Protein AF-A0A1V2V088-F1 (afdb_monomer_lite)

Secondary structure (DSSP, 8-state):
-------PBPTTS-BHHHHHHHTSSTTB---GGGGGGHHHHHHHHHHTT--HHHHHHHHHHH-PBPTTSS-B-TT-B-SSSS-BTTTTB-HHHHHHHHH-GGGTTSHHHHHHHHTT-STT--TT--GGGS-HHHHHHHHHGGG-HHHHHHHHHHHHHHHHHHHHHH-GGGGG--HHHHHHHHHHHHHHHHHHHHHHHTT-S--SSHHHHHHHS-TT-TT-HHHHHHHHH-SSHHHHHHHIIIIIIIHHH--SGGGBPPPTT-PPPPPPPPHHHHHHHTT-PPPPPPPTHHHHTTS--S-----EEEEEEEEEETTEE-SS-EEEEEETTEEEEEE--TTSEEEEEEETT-EEEEEETTEEEEEEE--SSEEEEEEE--STT---S--------------------SBSSS-BBP-S-TTS----TT-SS--HHHHHHHHHHHTSS-B-TTSTTSB--SEEEE--TT-EE--SSSEEEEEEES--TTT-EEEEEEEEGGGS-HHHHHHHTT-SEEEEEEEEESEE---TT-EE--TT---EE-B--GGGTT--SGGGT-EEEEEEES-SSS-SSTT--TTEE-SGGGSSS-BEEETTEEE--

Sequence (601 aa):
GASGASETRIEGGLPAVTVAPVYSEENLYLHPDNEKYRKIIIDAAKKYNLAPQALAAKINAEAGTKKGSQEWNPQAQASTSSAVGLTQFLSGTWYEICTVSTYKDTLLQQYVIKKKLISNFKENMALKLISNTDKAKLKALGTDPTFSVDSAAAYARANINIVKKIYSKIDSLEPGDLAKVGYVAHHDGPTGFGKIVEATNDPSWSKLQGQVCPKNNPNCDTYLNYKERFSNGRDAYRWWLCTEYTDSKINVNRFTLSPKDGKKFKNARTMEEIIVFLGGKPLVRPSRDFEKKGTTDNSKLNDNINIVITSLVNNKVQANISYFVKSKYGLKPHSTNANGHEIIHAKKGDKIEIIFNDQVVASINAINDKEEFKINFPSKNITNTSTEKQSSNSEQKLNFNRWRNPLNGICQIRRFGYNSLPLKANASSYNEKNLEQATKVASIFNRTSYRASGIHQGVDLEADNGVNIYPVCVGTIAKVIPAYPGYGKTIILECDVNDLPSSKKVLAKNLDTIYFIYAHLNSINVSEGDSITTLDTVLGKTGNSGNAGSMTRIEDGSHLHFEVRSEIMKSMGKSGMSYRLDPFPWLDNCMTTENGVKVNR

pLDDT: mean 78.0, std 17.86, range [24.47, 98.44]

Organism: NCBI:txid1675530

Foldseek 3Di:
DDPDPPQDDFPPRHGPVVLCVQLDLVFFADDPLCVVCSVLLNVLCVVLVARSLLLVLQLQLAFDADFAASHGQQQDADPAALFGGSRGDGLVLLVCCLAEPLNCVQPLVVCCVVVVLFVPHDHPDDPVSGDPSSSVVSSVCSSPSNNVSNSLSSQLSVQLVLLCVVFVSCVSARSLQSSLLSNLCVVLNSVRSVCLLALNPDQALVVVLVVPDDPVCSPAPVSVLLVQFDVTNSLSVSCCSQPVRRVLRRWSQVGGHAALVLDRDDGHDGSQVVSVSSVGDGGDGTDCVVVVVVDDDPDDDPQKAKEKEFEAEPRHGDAWDWWWKQWPQGIDIDTHHPRRIDIDIDGAQIWIFIGDPNDGQDIDGRHDNYHYDYTYDYPPDPDDDDDDDDDDDDDPPLQLADFADFATHHFAFAFAASNQADDRVVDPDGPLVSRVVRSQAQFWFDQDPVDPLRTDQAGWTQDAWFGFTWDGGWAFFQDWDCQDAQFHTKTKGKDQLVSYHPLVNVQCPPARIKIKMKTQFPFANDHGGDTRSDRPDGGGTFHQGHPSVQVNHSNSPGTIGMWMFSDDPDDPDSPPRPTTDGCLSSHPNYWHDDPNDTGPD

InterPro domains:
  IPR011055 Duplicated hybrid motif [G3DSA:2.70.70.10] (360-589)
  IPR011055 Duplicated hybrid motif [SSF51261] (427-566)
  IPR016047 M23ase, beta-sheet core domain [PF01551] (455-566)
  IPR023346 Lysozyme-like domain superfamily [SSF53955] (35-98)
  IPR050570 Bacterial cell wall metabolism enzyme [PTHR21666] (329-588)

Structure (mmCIF, N/CA/C/O backbone):
data_AF-A0A1V2V088-F1
#
_entry.id   AF-A0A1V2V088-F1
#
loop_
_atom_site.group_PDB
_atom_site.id
_atom_site.type_symbol
_atom_site.label_atom_id
_atom_site.label_alt_id
_atom_site.label_comp_id
_atom_site.label_asym_id
_atom_site.label_entity_id
_atom_site.label_seq_id
_atom_site.pdbx_PDB_ins_code
_atom_site.Cartn_x
_atom_site.Cartn_y
_atom_site.Cartn_z
_atom_site.occupancy
_atom_site.B_iso_or_equiv
_atom_site.auth_seq_id
_atom_site.auth_comp_id
_atom_site.auth_asym_id
_at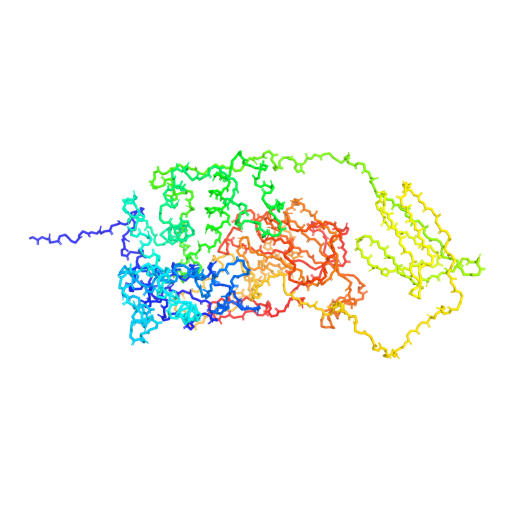om_site.auth_atom_id
_atom_site.pdbx_PDB_model_num
ATOM 1 N N . GLY A 1 1 ? -56.252 4.201 6.613 1.00 34.97 1 GLY A N 1
ATOM 2 C CA . GLY A 1 1 ? -54.959 4.652 7.152 1.00 34.97 1 GLY A CA 1
ATOM 3 C C . GLY A 1 1 ? -53.872 3.798 6.550 1.00 34.97 1 GLY A C 1
ATOM 4 O O . GLY A 1 1 ? -53.888 2.600 6.778 1.00 34.97 1 GLY A O 1
ATOM 5 N N . ALA A 1 2 ? -53.002 4.384 5.732 1.00 33.44 2 ALA A N 1
ATOM 6 C CA . ALA A 1 2 ? -51.848 3.696 5.163 1.00 33.44 2 ALA A CA 1
ATOM 7 C C . ALA A 1 2 ? -50.606 4.153 5.934 1.00 33.44 2 ALA A C 1
ATOM 9 O O . ALA A 1 2 ? -50.261 5.334 5.908 1.00 33.44 2 ALA A O 1
ATOM 10 N N . SER A 1 3 ? -49.977 3.240 6.673 1.00 37.41 3 SER A N 1
ATOM 11 C CA . SER A 1 3 ? -48.699 3.492 7.336 1.00 37.41 3 SER A CA 1
ATOM 12 C C . SER A 1 3 ? -47.607 3.570 6.269 1.00 37.41 3 SER A C 1
ATOM 14 O O . SER A 1 3 ? -47.180 2.546 5.735 1.00 37.41 3 SER A O 1
ATOM 16 N N . GLY A 1 4 ? -47.186 4.787 5.932 1.00 34.66 4 GLY A N 1
ATOM 17 C CA . GLY A 1 4 ? -46.042 5.024 5.062 1.00 34.66 4 GLY A CA 1
ATOM 18 C C . GLY A 1 4 ? -44.765 4.515 5.723 1.00 34.66 4 GLY A C 1
ATOM 19 O O . GLY A 1 4 ? -44.274 5.116 6.677 1.00 34.66 4 GLY A O 1
ATOM 20 N N . ALA A 1 5 ? -44.220 3.410 5.217 1.00 38.16 5 ALA A N 1
ATOM 21 C CA . ALA A 1 5 ? -42.827 3.074 5.451 1.00 38.16 5 ALA A CA 1
ATOM 22 C C . ALA A 1 5 ? -41.985 4.132 4.725 1.00 38.16 5 ALA A C 1
ATOM 24 O O . ALA A 1 5 ? -41.960 4.182 3.498 1.00 38.16 5 ALA A O 1
ATOM 25 N N . SER A 1 6 ? -41.367 5.032 5.490 1.00 37.84 6 SER A N 1
ATOM 26 C CA . SER A 1 6 ? -40.418 6.015 4.967 1.00 37.84 6 SER A CA 1
ATOM 27 C C . SER A 1 6 ? -39.259 5.271 4.295 1.00 37.84 6 SER A C 1
ATOM 29 O O . SER A 1 6 ? -38.489 4.590 4.972 1.00 37.84 6 SER A O 1
ATOM 31 N N . GLU A 1 7 ? -39.151 5.349 2.966 1.00 45.66 7 GLU A N 1
ATOM 32 C CA . GLU A 1 7 ? -37.983 4.850 2.238 1.00 45.66 7 GLU A CA 1
ATOM 33 C C . GLU A 1 7 ? -36.765 5.707 2.603 1.00 45.66 7 GLU A C 1
ATOM 35 O O . GLU A 1 7 ? -36.591 6.820 2.102 1.00 45.66 7 GLU A O 1
ATOM 40 N N . THR A 1 8 ? -35.889 5.196 3.466 1.00 57.72 8 THR A N 1
ATOM 41 C CA . THR A 1 8 ? -34.615 5.852 3.768 1.00 57.72 8 THR A CA 1
ATOM 42 C C . THR A 1 8 ? -33.701 5.775 2.542 1.00 57.72 8 THR A C 1
ATOM 44 O O . THR A 1 8 ? -33.319 4.691 2.090 1.00 57.72 8 THR A O 1
ATOM 47 N N . ARG A 1 9 ? -33.350 6.933 1.979 1.00 56.72 9 ARG A N 1
ATOM 48 C CA . ARG A 1 9 ? -32.430 7.066 0.838 1.00 56.72 9 ARG A CA 1
ATOM 49 C C . ARG A 1 9 ? -31.066 7.552 1.314 1.00 56.72 9 ARG A C 1
ATOM 51 O O . ARG A 1 9 ? -30.990 8.376 2.222 1.00 56.72 9 ARG A O 1
ATOM 58 N N . ILE A 1 10 ? -30.004 7.041 0.697 1.00 63.22 10 ILE A N 1
ATOM 59 C CA . ILE A 1 10 ? -28.650 7.583 0.861 1.00 63.22 10 ILE A CA 1
ATOM 60 C C . ILE A 1 10 ? -28.406 8.706 -0.157 1.00 63.22 10 ILE A C 1
ATOM 62 O O . ILE A 1 10 ? -29.210 8.935 -1.068 1.00 63.22 10 ILE A O 1
ATOM 66 N N . GLU A 1 11 ? -27.292 9.419 -0.020 1.00 50.44 11 GLU A N 1
ATOM 67 C CA . GLU A 1 11 ? -26.930 10.465 -0.972 1.00 50.44 11 GLU A CA 1
ATOM 68 C C . GLU A 1 11 ? -26.755 9.896 -2.395 1.00 50.44 11 GLU A C 1
ATOM 70 O O . GLU A 1 11 ? -26.096 8.879 -2.599 1.00 50.44 11 GLU A O 1
ATOM 75 N N . GLY A 1 12 ? -27.360 10.548 -3.393 1.00 55.03 12 GLY A N 1
ATOM 76 C CA . GLY A 1 12 ? -27.430 10.049 -4.775 1.00 55.03 12 GLY A CA 1
ATOM 77 C C . GLY A 1 12 ? -28.764 9.391 -5.143 1.00 55.03 12 GLY A C 1
ATOM 78 O O . GLY A 1 12 ? -28.912 8.891 -6.254 1.00 55.03 12 GLY A O 1
ATOM 79 N N . GLY A 1 13 ? -29.746 9.402 -4.235 1.00 53.19 13 GLY A N 1
ATOM 80 C CA . GLY A 1 13 ? -31.130 9.017 -4.526 1.00 53.19 13 GLY A CA 1
ATOM 81 C C . GLY A 1 13 ? -31.375 7.510 -4.593 1.00 53.19 13 GLY A C 1
ATOM 82 O O . GLY A 1 13 ? -32.518 7.101 -4.803 1.00 53.19 13 GLY A O 1
ATOM 83 N N . LEU A 1 14 ? -30.346 6.685 -4.376 1.00 50.78 14 LEU A N 1
ATOM 84 C CA . LEU A 1 14 ? -30.490 5.237 -4.270 1.00 50.78 14 LEU A CA 1
ATOM 85 C C . LEU A 1 14 ? -31.148 4.860 -2.929 1.00 50.78 14 LEU A C 1
ATOM 87 O O . LEU A 1 14 ? -30.805 5.436 -1.888 1.00 50.78 14 LEU A O 1
ATOM 91 N N . PRO A 1 15 ? -32.077 3.888 -2.919 1.00 54.66 15 PRO A N 1
ATOM 92 C CA . PRO A 1 15 ? -32.602 3.338 -1.674 1.00 54.66 15 PRO A CA 1
ATOM 93 C C . PRO A 1 15 ? -31.463 2.764 -0.821 1.00 54.66 15 PRO A C 1
ATOM 95 O O . PRO A 1 15 ? -30.594 2.060 -1.343 1.00 54.66 15 PRO A O 1
ATOM 98 N N . ALA A 1 16 ? -31.478 2.991 0.498 1.00 58.50 16 ALA A N 1
ATOM 99 C CA . ALA A 1 16 ? -30.518 2.359 1.414 1.00 58.50 16 ALA A CA 1
ATOM 100 C C . ALA A 1 16 ? -30.554 0.821 1.296 1.00 58.50 16 ALA A C 1
ATOM 102 O O . ALA A 1 16 ? -29.526 0.152 1.391 1.00 58.50 16 ALA A O 1
ATOM 103 N N . VAL A 1 17 ? -31.737 0.283 0.977 1.00 50.94 17 VAL A N 1
ATOM 104 C CA . VAL A 1 17 ? -31.992 -1.133 0.690 1.00 50.94 17 VAL A CA 1
ATOM 105 C C . VAL A 1 17 ? -31.310 -1.620 -0.588 1.00 50.94 17 VAL A C 1
ATOM 107 O O . VAL A 1 17 ? -31.202 -2.816 -0.743 1.00 50.94 17 VAL A O 1
ATOM 110 N N . THR A 1 18 ? -30.835 -0.770 -1.502 1.00 54.31 18 THR A N 1
ATOM 111 C CA . THR A 1 18 ? -30.052 -1.200 -2.682 1.00 54.31 18 THR A CA 1
ATOM 112 C C . THR A 1 18 ? -28.552 -1.209 -2.389 1.00 54.31 18 THR A C 1
ATOM 114 O O . THR A 1 18 ? -27.827 -2.064 -2.890 1.00 54.31 18 THR A O 1
ATOM 117 N N . VAL A 1 19 ? -28.085 -0.309 -1.522 1.00 57.84 19 VAL A N 1
ATOM 118 C CA . VAL A 1 19 ? -26.672 -0.219 -1.120 1.00 57.84 19 VAL A CA 1
ATOM 119 C C . VAL A 1 19 ? -26.297 -1.271 -0.079 1.00 57.84 19 VAL A C 1
ATOM 121 O O . VAL A 1 19 ? -25.219 -1.853 -0.167 1.00 57.84 19 VAL A O 1
ATOM 124 N N . ALA A 1 20 ? -27.190 -1.579 0.864 1.00 58.12 20 ALA A N 1
ATOM 125 C CA . ALA A 1 20 ? -26.978 -2.659 1.827 1.00 58.12 20 ALA A CA 1
ATOM 126 C C . ALA A 1 20 ? -26.750 -4.046 1.165 1.00 58.12 20 ALA A C 1
ATOM 128 O O . ALA A 1 20 ? -25.829 -4.740 1.584 1.00 58.12 20 ALA A O 1
ATOM 129 N N . PRO A 1 21 ? -27.478 -4.440 0.099 1.00 63.09 21 PRO A N 1
ATOM 130 C CA . PRO A 1 21 ? -27.200 -5.635 -0.691 1.00 63.09 21 PRO A CA 1
ATOM 131 C C . PRO A 1 21 ? -25.829 -5.649 -1.342 1.00 63.09 21 PRO A C 1
ATOM 133 O O . PRO A 1 21 ? -25.229 -6.709 -1.419 1.00 63.09 21 PRO A O 1
ATOM 136 N N . VAL A 1 22 ? -25.313 -4.512 -1.823 1.00 70.50 22 VAL A N 1
ATOM 137 C CA . VAL A 1 22 ? -23.971 -4.470 -2.433 1.00 70.50 22 VAL A CA 1
ATOM 138 C C . VAL A 1 22 ? -22.909 -4.839 -1.402 1.00 70.50 22 VAL A C 1
ATOM 140 O O . VAL A 1 22 ? -22.021 -5.637 -1.683 1.00 70.50 22 VAL A O 1
ATOM 143 N N . TYR A 1 23 ? -23.041 -4.307 -0.190 1.00 78.75 23 TYR A N 1
ATOM 144 C CA . TYR A 1 23 ? -22.095 -4.515 0.902 1.00 78.75 23 TYR A CA 1
ATOM 145 C C . TYR A 1 23 ? -22.545 -5.597 1.891 1.00 78.75 23 TYR A C 1
ATOM 147 O O . TYR A 1 23 ? -22.291 -5.505 3.094 1.00 78.75 23 TYR A O 1
ATOM 155 N N . SER A 1 24 ? -23.238 -6.618 1.388 1.00 81.38 24 SER A N 1
ATOM 156 C CA . SER A 1 24 ? -23.716 -7.736 2.193 1.00 81.38 24 SER A CA 1
ATOM 157 C C . SER A 1 24 ? -22.615 -8.761 2.477 1.00 81.38 24 SER A C 1
ATOM 159 O O . SER A 1 24 ? -21.543 -8.751 1.862 1.00 81.38 24 SER A O 1
ATOM 161 N N . GLU A 1 25 ? -22.889 -9.667 3.418 1.00 84.19 25 GLU A N 1
ATOM 162 C CA . GLU A 1 25 ? -22.002 -10.780 3.770 1.00 84.19 25 GLU A CA 1
ATOM 163 C C . GLU A 1 25 ? -21.770 -11.711 2.561 1.00 84.19 25 GLU A C 1
ATOM 165 O O . GLU A 1 25 ? -20.651 -12.183 2.341 1.00 84.19 25 GLU A O 1
ATOM 170 N N . GLU A 1 26 ? -22.804 -11.922 1.736 1.00 75.56 26 GLU A N 1
ATOM 171 C CA . GLU A 1 26 ? -22.743 -12.791 0.552 1.00 75.56 26 GLU A CA 1
ATOM 172 C C . GLU A 1 26 ? -21.894 -12.190 -0.573 1.00 75.56 26 GLU A C 1
ATOM 174 O O . GLU A 1 26 ? -21.281 -12.925 -1.343 1.00 75.56 26 GLU A O 1
ATOM 179 N N . ASN A 1 27 ? -21.826 -10.858 -0.647 1.00 77.38 27 ASN A N 1
ATOM 180 C CA . ASN A 1 27 ? -21.059 -10.138 -1.660 1.00 77.38 27 ASN A CA 1
ATOM 181 C C . ASN A 1 27 ? -19.615 -9.838 -1.241 1.00 77.38 27 ASN A C 1
ATOM 183 O O . ASN A 1 27 ? -18.901 -9.143 -1.965 1.00 77.38 27 ASN A O 1
ATOM 187 N N . LEU A 1 28 ? -19.155 -10.341 -0.091 1.00 82.19 28 LEU A N 1
ATOM 188 C CA . LEU A 1 28 ? -17.754 -10.232 0.304 1.00 82.19 28 LEU A CA 1
ATOM 189 C C . LEU A 1 28 ? -16.886 -11.168 -0.549 1.00 82.19 28 LEU A C 1
ATOM 191 O O . LEU A 1 28 ? -16.976 -12.394 -0.445 1.00 82.19 28 LEU A O 1
ATOM 195 N N . TYR A 1 29 ? -15.978 -10.586 -1.320 1.00 76.19 29 TYR A N 1
ATOM 196 C CA . TYR A 1 29 ? -14.884 -11.287 -1.976 1.00 76.19 29 TYR A CA 1
ATOM 197 C C . TYR A 1 29 ? -13.617 -11.215 -1.122 1.00 76.19 29 TYR A C 1
ATOM 199 O O . TYR A 1 29 ? -13.211 -10.136 -0.688 1.00 76.19 29 TYR A O 1
ATOM 207 N N . LEU A 1 30 ? -12.965 -12.359 -0.922 1.00 70.88 30 LEU A N 1
ATOM 208 C CA . LEU A 1 30 ? -11.606 -12.446 -0.404 1.00 70.88 30 LEU A CA 1
ATOM 209 C C . LEU A 1 30 ? -10.778 -13.293 -1.369 1.00 70.88 30 LEU A C 1
ATOM 211 O O . LEU A 1 30 ? -11.282 -14.204 -2.022 1.00 70.88 30 LEU A O 1
ATOM 215 N N . HIS A 1 31 ? -9.481 -13.005 -1.444 1.00 74.38 31 HIS A N 1
ATOM 216 C CA . HIS A 1 31 ? -8.561 -13.913 -2.119 1.00 74.38 31 HIS A CA 1
ATOM 217 C C . HIS A 1 31 ? -8.592 -15.290 -1.418 1.00 74.38 31 HIS A C 1
ATOM 219 O O . HIS A 1 31 ? -8.639 -15.300 -0.184 1.00 74.38 31 HIS A O 1
ATOM 225 N N . PRO A 1 32 ? -8.498 -16.431 -2.137 1.00 68.38 32 PRO A N 1
ATOM 226 C CA . PRO A 1 32 ? -8.532 -17.771 -1.540 1.00 68.38 32 PRO A CA 1
ATOM 227 C C . PRO A 1 32 ? -7.623 -17.954 -0.313 1.00 68.38 32 PRO A C 1
ATOM 229 O O . PRO A 1 32 ? -8.051 -18.496 0.701 1.00 68.38 32 PRO A O 1
ATOM 232 N N . ASP A 1 33 ? -6.400 -17.419 -0.356 1.00 70.38 33 ASP A N 1
ATOM 233 C CA . ASP A 1 33 ? -5.446 -17.456 0.768 1.00 70.38 33 ASP A CA 1
ATOM 234 C C . ASP A 1 33 ? -5.977 -16.803 2.067 1.00 70.38 33 ASP A C 1
ATOM 236 O O . ASP A 1 33 ? -5.555 -17.151 3.174 1.00 70.38 33 ASP A O 1
ATOM 240 N N . ASN A 1 34 ? -6.914 -15.860 1.943 1.00 80.88 34 ASN A N 1
ATOM 241 C CA . ASN A 1 34 ? -7.485 -15.071 3.034 1.00 80.88 34 ASN A CA 1
ATOM 242 C C . ASN A 1 34 ? -8.893 -15.528 3.444 1.00 80.88 34 ASN A C 1
ATOM 244 O O . ASN A 1 34 ? -9.437 -15.001 4.413 1.00 80.88 34 ASN A O 1
ATOM 248 N N . GLU A 1 35 ? -9.475 -16.529 2.775 1.00 83.44 35 GLU A N 1
ATOM 249 C CA . GLU A 1 35 ? -10.832 -17.030 3.052 1.00 83.44 35 GLU A CA 1
ATOM 250 C C . GLU A 1 35 ? -11.022 -17.510 4.495 1.00 83.44 35 GLU A C 1
ATOM 252 O O . GLU A 1 35 ? -12.081 -17.333 5.095 1.00 83.44 35 GLU A O 1
ATOM 257 N N . LYS A 1 36 ? -9.958 -18.013 5.125 1.00 89.88 36 LYS A N 1
ATOM 258 C CA . LYS A 1 36 ? -9.949 -18.362 6.556 1.00 89.88 36 LYS A CA 1
ATOM 259 C C . LYS A 1 36 ? -10.306 -17.198 7.494 1.00 89.88 36 LYS A C 1
ATOM 261 O O . LYS A 1 36 ? -10.705 -17.440 8.629 1.00 89.88 36 LYS A O 1
ATOM 266 N N . TYR A 1 37 ? -10.175 -15.949 7.041 1.00 93.75 37 TYR A N 1
ATOM 267 C CA . TYR A 1 37 ? -10.548 -14.753 7.798 1.00 93.75 37 TYR A CA 1
ATOM 268 C C . TYR A 1 37 ? -11.989 -14.291 7.535 1.00 93.75 37 TYR A C 1
ATOM 270 O O . TYR A 1 37 ? -12.470 -13.399 8.231 1.00 93.75 37 TYR A O 1
ATOM 278 N N . ARG A 1 38 ? -12.710 -14.897 6.579 1.00 93.62 38 ARG A N 1
ATOM 279 C CA . ARG A 1 38 ? -14.078 -14.504 6.194 1.00 93.62 38 ARG A CA 1
ATOM 280 C C . ARG A 1 38 ? -15.000 -14.376 7.396 1.00 93.62 38 ARG A C 1
ATOM 282 O O . ARG A 1 38 ? -15.631 -13.340 7.582 1.00 93.62 38 ARG A O 1
ATOM 289 N N . LYS A 1 39 ? -15.048 -15.422 8.226 1.00 95.12 39 LYS A N 1
ATOM 290 C CA . LYS A 1 39 ? -15.952 -15.474 9.378 1.00 95.12 39 LYS A CA 1
ATOM 291 C C . LYS A 1 39 ? -15.676 -14.344 10.368 1.00 95.12 39 LYS A C 1
ATOM 293 O O . LYS A 1 39 ? -16.597 -13.622 10.725 1.00 95.12 39 LYS A O 1
ATOM 298 N N . ILE A 1 40 ? -14.417 -14.155 10.766 1.00 97.88 40 ILE A N 1
ATOM 299 C CA . ILE A 1 40 ? -14.063 -13.115 11.743 1.00 97.88 40 ILE A CA 1
ATOM 300 C C . ILE A 1 40 ? -14.293 -11.700 11.193 1.00 97.88 40 ILE A C 1
ATOM 302 O O . ILE A 1 40 ? -14.665 -10.813 11.954 1.00 97.88 40 ILE A O 1
ATOM 306 N N . ILE A 1 41 ? -14.128 -11.488 9.881 1.00 97.88 41 ILE A N 1
ATOM 307 C CA . ILE A 1 41 ? -14.410 -10.203 9.225 1.00 97.88 41 ILE A CA 1
ATOM 308 C C . ILE A 1 41 ? -15.906 -9.920 9.226 1.00 97.88 41 ILE A C 1
ATOM 310 O O . ILE A 1 41 ? -16.307 -8.829 9.618 1.00 97.88 41 ILE A O 1
ATOM 314 N N . ILE A 1 42 ? -16.727 -10.890 8.819 1.00 96.44 42 ILE A N 1
ATOM 315 C CA . ILE A 1 42 ? -18.186 -10.751 8.801 1.00 96.44 42 ILE A CA 1
ATOM 316 C C . ILE A 1 42 ? -18.721 -10.512 10.215 1.00 96.44 42 ILE A C 1
ATOM 318 O O . ILE A 1 42 ? -19.451 -9.545 10.435 1.00 96.44 42 ILE A O 1
ATOM 322 N N . ASP A 1 43 ? -18.307 -11.335 11.180 1.00 97.25 43 ASP A N 1
ATOM 323 C CA . ASP A 1 43 ? -18.775 -11.243 12.564 1.00 97.25 43 ASP A CA 1
ATOM 324 C C . ASP A 1 43 ? -18.415 -9.873 13.175 1.00 97.25 43 ASP A C 1
ATOM 326 O O . ASP A 1 43 ? -19.269 -9.207 13.765 1.00 97.25 43 ASP A O 1
ATOM 330 N N . ALA A 1 44 ? -17.176 -9.403 12.979 1.00 98.00 44 ALA A N 1
ATOM 331 C CA . ALA A 1 44 ? -16.738 -8.092 13.456 1.00 98.00 44 ALA A CA 1
ATOM 332 C C . ALA A 1 44 ? -17.446 -6.939 12.726 1.00 98.00 44 ALA A C 1
ATOM 334 O O . ALA A 1 44 ? -17.893 -5.980 13.359 1.00 98.00 44 ALA A O 1
ATOM 335 N N . ALA A 1 45 ? -17.581 -7.021 11.401 1.00 96.62 45 ALA A N 1
ATOM 336 C CA . ALA A 1 45 ? -18.254 -6.003 10.605 1.00 96.62 45 ALA A CA 1
ATOM 337 C C . ALA A 1 45 ? -19.711 -5.833 11.051 1.00 96.62 45 ALA A C 1
ATOM 339 O O . ALA A 1 45 ? -20.131 -4.721 11.365 1.00 96.62 45 ALA A O 1
ATOM 340 N N . LYS A 1 46 ? -20.442 -6.938 11.212 1.00 95.81 46 LYS A N 1
ATOM 341 C CA . LYS A 1 46 ? -21.818 -6.947 11.717 1.00 95.81 46 LYS A CA 1
ATOM 342 C C . LYS A 1 46 ? -21.920 -6.345 13.116 1.00 95.81 46 LYS A C 1
ATOM 344 O O . LYS A 1 46 ? -22.728 -5.446 13.342 1.00 95.81 46 LYS A O 1
ATOM 349 N N . LYS A 1 47 ? -21.062 -6.791 14.039 1.00 97.44 47 LYS A N 1
ATOM 350 C CA . LYS A 1 47 ? -21.031 -6.321 15.433 1.00 97.44 47 LYS A CA 1
ATOM 351 C C . LYS A 1 47 ? -20.823 -4.810 15.547 1.00 97.44 47 LYS A C 1
ATOM 353 O O . LYS A 1 47 ? -21.432 -4.174 16.402 1.00 97.44 47 LYS A O 1
ATOM 358 N N . TYR A 1 48 ? -19.995 -4.230 14.679 1.00 96.06 48 TYR A N 1
ATOM 359 C CA . TYR A 1 48 ? -19.660 -2.803 14.705 1.00 96.06 48 TYR A CA 1
ATOM 360 C C . TYR A 1 48 ? -20.319 -1.992 13.581 1.00 96.06 48 TYR A C 1
ATOM 362 O O . TYR A 1 48 ? -19.922 -0.851 13.322 1.00 96.06 48 TYR A O 1
ATOM 370 N N . ASN A 1 49 ? -21.357 -2.545 12.947 1.00 92.44 49 ASN A N 1
ATOM 371 C CA . ASN A 1 49 ? -22.141 -1.914 11.885 1.00 92.44 49 ASN A CA 1
ATOM 372 C C . ASN A 1 49 ? -21.288 -1.413 10.700 1.00 92.44 49 ASN A C 1
ATOM 374 O O . ASN A 1 49 ? -21.500 -0.319 10.192 1.00 92.44 49 ASN A O 1
ATOM 378 N N . LEU A 1 50 ? -20.252 -2.141 10.299 1.00 92.94 50 LEU A N 1
ATOM 379 C CA . LEU A 1 50 ? -19.413 -1.824 9.141 1.00 92.94 50 LEU A CA 1
ATOM 380 C C . LEU A 1 50 ? -19.781 -2.726 7.963 1.00 92.94 50 LEU A C 1
ATOM 382 O O . LEU A 1 50 ? -20.249 -3.844 8.154 1.00 92.94 50 LEU A O 1
ATOM 386 N N . ALA A 1 51 ? -19.495 -2.271 6.744 1.00 93.06 51 ALA A N 1
ATOM 387 C CA . ALA A 1 51 ? -19.462 -3.173 5.600 1.00 93.06 51 ALA A CA 1
ATOM 388 C C . ALA A 1 51 ? -18.265 -4.135 5.736 1.00 93.06 51 ALA A C 1
ATOM 390 O O . ALA A 1 51 ? -17.144 -3.666 5.983 1.00 93.06 51 ALA A O 1
ATOM 391 N N . PRO A 1 52 ? -18.442 -5.453 5.543 1.00 94.38 52 PRO A N 1
ATOM 392 C CA . PRO A 1 52 ? -17.335 -6.402 5.612 1.00 94.38 52 PRO A CA 1
ATOM 393 C C . PRO A 1 52 ? -16.256 -6.117 4.558 1.00 94.38 52 PRO A C 1
ATOM 395 O O . PRO A 1 52 ? -15.069 -6.272 4.837 1.00 94.38 52 PRO A O 1
ATOM 398 N N . GLN A 1 53 ? -16.638 -5.602 3.388 1.00 90.81 53 GLN A N 1
ATOM 399 C CA . GLN A 1 53 ? -15.722 -5.190 2.322 1.00 90.81 53 GLN A CA 1
ATOM 400 C C . GLN A 1 53 ? -14.852 -3.998 2.742 1.00 90.81 53 GLN A C 1
ATOM 402 O O . GLN A 1 53 ? -13.663 -3.954 2.433 1.00 90.81 53 GLN A O 1
ATOM 407 N N . ALA A 1 54 ? -15.418 -3.043 3.489 1.00 92.81 54 ALA A N 1
ATOM 408 C CA . ALA A 1 54 ? -14.671 -1.906 4.025 1.00 92.81 54 ALA A CA 1
ATOM 409 C C . ALA A 1 54 ? -13.648 -2.358 5.077 1.00 92.81 54 ALA A C 1
ATOM 411 O O . ALA A 1 54 ? -12.511 -1.882 5.092 1.00 92.81 54 ALA A O 1
ATOM 412 N N . LEU A 1 55 ? -14.032 -3.310 5.933 1.00 95.56 55 LEU A N 1
ATOM 413 C CA . LEU A 1 55 ? -13.124 -3.897 6.915 1.00 95.56 55 LEU A CA 1
ATOM 414 C C . LEU A 1 55 ? -12.005 -4.702 6.235 1.00 95.56 55 LEU A C 1
ATOM 416 O O . LEU A 1 55 ? -10.844 -4.547 6.605 1.00 95.56 55 LEU A O 1
ATOM 420 N N . ALA A 1 56 ? -12.327 -5.490 5.207 1.00 90.25 56 ALA A N 1
ATOM 421 C CA . ALA A 1 56 ? -11.346 -6.218 4.406 1.00 90.25 56 ALA A CA 1
ATOM 422 C C . ALA A 1 56 ? -10.370 -5.275 3.680 1.00 90.25 56 ALA A C 1
ATOM 424 O O . ALA A 1 56 ? -9.165 -5.510 3.716 1.00 90.25 56 ALA A O 1
ATOM 425 N N . ALA A 1 57 ? -10.856 -4.166 3.108 1.00 87.31 57 ALA A N 1
ATOM 426 C CA . ALA A 1 57 ? -10.006 -3.146 2.492 1.00 87.31 57 ALA A CA 1
ATOM 427 C C . ALA A 1 57 ? -9.030 -2.521 3.495 1.00 87.31 57 ALA A C 1
ATOM 429 O O . ALA A 1 57 ? -7.849 -2.361 3.190 1.00 87.31 57 ALA A O 1
ATOM 430 N N . LYS A 1 58 ? -9.497 -2.231 4.715 1.00 91.38 58 LYS A N 1
ATOM 431 C CA . LYS A 1 58 ? -8.635 -1.739 5.794 1.00 91.38 58 LYS A CA 1
ATOM 432 C C . LYS A 1 58 ? -7.583 -2.771 6.203 1.00 91.38 58 LYS A C 1
ATOM 434 O O . LYS A 1 58 ? -6.424 -2.407 6.353 1.00 91.38 58 LYS A O 1
ATOM 439 N N . ILE A 1 59 ? -7.967 -4.038 6.369 1.00 92.00 59 ILE A N 1
ATOM 440 C CA . ILE A 1 59 ? -7.013 -5.116 6.672 1.00 92.00 59 ILE A CA 1
ATOM 441 C C . ILE A 1 59 ? -5.983 -5.215 5.551 1.00 92.00 59 ILE A C 1
ATOM 443 O O . ILE A 1 59 ? -4.796 -5.207 5.825 1.00 92.00 59 ILE A O 1
ATOM 447 N N . ASN A 1 60 ? -6.403 -5.216 4.289 1.00 86.25 60 ASN A N 1
ATOM 448 C CA . ASN A 1 60 ? -5.491 -5.290 3.151 1.00 86.25 60 ASN A CA 1
ATOM 449 C C . ASN A 1 60 ? -4.510 -4.114 3.066 1.00 86.25 60 ASN A C 1
ATOM 451 O O . ASN A 1 60 ? -3.381 -4.283 2.620 1.00 86.25 60 ASN A O 1
ATOM 455 N N . ALA A 1 61 ? -4.942 -2.921 3.474 1.00 82.00 61 ALA A N 1
ATOM 456 C CA . ALA A 1 61 ? -4.101 -1.730 3.491 1.00 82.00 61 ALA A CA 1
ATOM 457 C C . ALA A 1 61 ? -2.993 -1.777 4.563 1.00 82.00 61 ALA A C 1
ATOM 459 O O . ALA A 1 61 ? -1.981 -1.076 4.417 1.00 82.00 61 ALA A O 1
ATOM 460 N N . GLU A 1 62 ? -3.190 -2.585 5.613 1.00 83.75 62 GLU A N 1
ATOM 461 C CA . GLU A 1 62 ? -2.325 -2.677 6.795 1.00 83.75 62 GLU A CA 1
ATOM 462 C C . GLU A 1 62 ? -1.540 -3.986 6.877 1.00 83.75 62 GLU A C 1
ATOM 464 O O . GLU A 1 62 ? -0.330 -3.977 7.108 1.00 83.75 62 GLU A O 1
ATOM 469 N N . ALA A 1 63 ? -2.218 -5.117 6.698 1.00 77.81 63 ALA A N 1
ATOM 470 C CA . ALA A 1 63 ? -1.636 -6.438 6.776 1.00 77.81 63 ALA A CA 1
ATOM 471 C C . ALA A 1 63 ? -0.561 -6.574 5.700 1.00 77.81 63 ALA A C 1
ATOM 473 O O . ALA A 1 63 ? -0.851 -6.728 4.511 1.00 77.81 63 ALA A O 1
ATOM 474 N N . GLY A 1 64 ? 0.703 -6.568 6.126 1.00 75.06 64 GLY A N 1
ATOM 475 C CA . GLY A 1 64 ? 1.772 -7.072 5.275 1.00 75.06 64 GLY A CA 1
ATOM 476 C C . GLY A 1 64 ? 1.399 -8.468 4.772 1.00 75.06 64 GLY A C 1
ATOM 477 O O . GLY A 1 64 ? 0.679 -9.206 5.445 1.00 75.06 64 GLY A O 1
ATOM 478 N N . THR A 1 65 ? 1.868 -8.853 3.594 1.00 73.56 65 THR A N 1
ATOM 479 C CA . THR A 1 65 ? 1.619 -10.196 3.066 1.00 73.56 65 THR A CA 1
ATOM 480 C C . THR A 1 65 ? 2.771 -11.135 3.386 1.00 73.56 65 THR A C 1
ATOM 482 O O . THR A 1 65 ? 3.906 -10.715 3.643 1.00 73.56 65 THR A O 1
ATOM 485 N N . LYS A 1 66 ? 2.496 -12.440 3.383 1.00 70.62 66 LYS A N 1
ATOM 486 C CA . LYS A 1 66 ? 3.568 -13.434 3.396 1.00 70.62 66 LYS A CA 1
ATOM 487 C C . LYS A 1 66 ? 4.380 -13.328 2.104 1.00 70.62 66 LYS A C 1
ATOM 489 O O . LYS A 1 66 ? 3.840 -13.083 1.025 1.00 70.62 66 LYS A O 1
ATOM 494 N N . LYS A 1 67 ? 5.697 -13.526 2.208 1.00 59.88 67 LYS A N 1
ATOM 495 C CA . LYS A 1 67 ? 6.614 -13.437 1.064 1.00 59.88 67 LYS A CA 1
ATOM 496 C C . LYS A 1 67 ? 6.150 -14.381 -0.054 1.00 59.88 67 LYS A C 1
ATOM 498 O O . LYS A 1 67 ? 6.047 -15.582 0.166 1.00 59.88 67 LYS A O 1
ATOM 503 N N . GLY A 1 68 ? 5.872 -13.825 -1.234 1.00 48.12 68 GLY A N 1
ATOM 504 C CA . GLY A 1 68 ? 5.421 -14.586 -2.407 1.00 48.12 68 GLY A CA 1
ATOM 505 C C . GLY A 1 68 ? 3.952 -15.033 -2.389 1.00 48.12 68 GLY A C 1
ATOM 506 O O . GLY A 1 68 ? 3.581 -15.868 -3.205 1.00 48.12 68 GLY A O 1
ATOM 507 N N . SER A 1 69 ? 3.110 -14.505 -1.491 1.00 53.31 69 SER A N 1
ATOM 508 C CA . SER A 1 69 ? 1.681 -14.850 -1.393 1.00 53.31 69 SER A CA 1
ATOM 509 C C . SER A 1 69 ? 0.783 -13.604 -1.231 1.00 53.31 69 SER A C 1
ATOM 511 O O . SER A 1 69 ? 1.262 -12.527 -0.878 1.00 53.31 69 SER A O 1
ATOM 513 N N . GLN A 1 70 ? -0.520 -13.730 -1.522 1.00 57.75 70 GLN A N 1
ATOM 514 C CA . GLN A 1 70 ? -1.548 -12.725 -1.193 1.00 57.75 70 GLN A CA 1
ATOM 515 C C . GLN A 1 70 ? -2.145 -12.948 0.203 1.00 57.75 70 GLN A C 1
ATOM 517 O O . GLN A 1 70 ? -3.001 -12.180 0.642 1.00 57.75 70 GLN A O 1
ATOM 522 N N . GLU A 1 71 ? -1.688 -13.986 0.904 1.00 77.38 71 GLU A N 1
ATOM 523 C CA . GLU A 1 71 ? -2.045 -14.247 2.285 1.00 77.38 71 GLU A CA 1
ATOM 524 C C . GLU A 1 71 ? -1.584 -13.086 3.164 1.00 77.38 71 GLU A C 1
ATOM 526 O O . GLU A 1 71 ? -0.389 -12.775 3.254 1.00 77.38 71 GLU A O 1
ATOM 531 N N . TRP A 1 72 ? -2.540 -12.468 3.845 1.00 85.94 72 TRP A N 1
ATOM 532 C CA . TRP A 1 72 ? -2.260 -11.519 4.901 1.00 85.94 72 TRP A CA 1
ATOM 533 C C . TRP A 1 72 ? -1.475 -12.204 6.014 1.00 85.94 72 TRP A C 1
ATOM 535 O O . TRP A 1 72 ? -1.770 -13.329 6.414 1.00 85.94 72 TRP A O 1
ATOM 545 N N . ASN A 1 73 ? -0.449 -11.522 6.507 1.00 89.50 73 ASN A N 1
ATOM 546 C CA . ASN A 1 73 ? 0.451 -12.039 7.517 1.00 89.50 73 ASN A CA 1
ATOM 547 C C . ASN A 1 73 ? 0.016 -11.535 8.904 1.00 89.50 73 ASN A C 1
ATOM 549 O O . ASN A 1 73 ? 0.332 -10.399 9.263 1.00 89.50 73 ASN A O 1
ATOM 553 N N . PRO A 1 74 ? -0.657 -12.357 9.730 1.00 93.38 74 PRO A N 1
ATOM 554 C CA . PRO A 1 74 ? -1.034 -11.953 11.081 1.00 93.38 74 PRO A CA 1
ATOM 555 C C . PRO A 1 74 ? 0.170 -11.806 12.020 1.00 93.38 74 PRO A C 1
ATOM 557 O O . PRO A 1 74 ? 0.029 -11.294 13.123 1.00 93.38 74 PRO A O 1
ATOM 560 N N . GLN A 1 75 ? 1.366 -12.211 11.590 1.00 92.44 75 GLN A N 1
ATOM 561 C CA . GLN A 1 75 ? 2.624 -11.994 12.298 1.00 92.44 75 GLN A CA 1
ATOM 562 C C . GLN A 1 75 ? 3.406 -10.787 11.755 1.00 92.44 75 GLN A C 1
ATOM 564 O O . GLN A 1 75 ? 4.551 -10.585 12.162 1.00 92.44 75 GLN A O 1
ATOM 569 N N . ALA A 1 76 ? 2.832 -9.991 10.843 1.00 86.12 76 ALA A N 1
ATOM 570 C CA . ALA A 1 76 ? 3.481 -8.792 10.323 1.00 86.12 76 ALA A CA 1
ATOM 571 C C . ALA A 1 76 ? 3.869 -7.839 11.463 1.00 86.12 76 ALA A C 1
ATOM 573 O O . ALA A 1 76 ? 3.120 -7.651 12.421 1.00 86.12 76 ALA A O 1
ATOM 574 N N . GLN A 1 77 ? 5.065 -7.262 11.359 1.00 86.88 77 GLN A N 1
ATOM 575 C CA . GLN A 1 77 ? 5.592 -6.271 12.293 1.00 86.88 77 GLN A CA 1
ATOM 576 C C . GLN A 1 77 ? 6.216 -5.133 11.492 1.00 86.88 77 GLN A C 1
ATOM 578 O O . GLN A 1 77 ? 6.974 -5.371 10.550 1.00 86.88 77 GLN A O 1
ATOM 583 N N . ALA A 1 78 ? 5.902 -3.892 11.859 1.00 79.44 78 ALA A N 1
ATOM 584 C CA . ALA A 1 78 ? 6.539 -2.736 11.240 1.00 79.44 78 ALA A CA 1
ATOM 585 C C . ALA A 1 78 ? 8.011 -2.635 11.666 1.00 79.44 78 ALA A C 1
ATOM 587 O O . ALA A 1 78 ? 8.336 -2.766 12.843 1.00 79.44 78 ALA A O 1
ATOM 588 N N . SER A 1 79 ? 8.902 -2.317 10.727 1.00 73.94 79 SER A N 1
ATOM 589 C CA . SER A 1 79 ? 10.337 -2.148 11.005 1.00 73.94 79 SER A CA 1
ATOM 590 C C . SER A 1 79 ? 10.667 -0.869 11.786 1.00 73.94 79 SER A C 1
ATOM 592 O O . SER A 1 79 ? 11.728 -0.766 12.397 1.00 73.94 79 SER A O 1
ATOM 594 N N . THR A 1 80 ? 9.775 0.123 11.773 1.00 71.81 80 THR A N 1
ATOM 595 C CA . THR A 1 80 ? 10.032 1.468 12.316 1.00 71.81 80 THR A CA 1
ATOM 596 C C . THR A 1 80 ? 9.149 1.844 13.506 1.00 71.81 80 THR A C 1
ATOM 598 O O . THR A 1 80 ? 9.369 2.904 14.109 1.00 71.81 80 THR A O 1
ATOM 601 N N . SER A 1 81 ? 8.177 1.002 13.873 1.00 83.06 81 SER A N 1
ATOM 602 C CA . SER A 1 81 ? 7.183 1.285 14.913 1.00 83.06 81 SER A CA 1
ATOM 603 C C . SER A 1 81 ? 6.823 0.037 15.730 1.00 83.06 81 SER A C 1
ATOM 605 O O . SER A 1 81 ? 7.392 -1.034 15.551 1.00 83.06 81 SER A O 1
ATOM 607 N N . SER A 1 82 ? 5.887 0.184 16.671 1.00 87.75 82 SER A N 1
ATOM 608 C CA . SER A 1 82 ? 5.379 -0.932 17.478 1.00 87.75 82 SER A CA 1
ATOM 609 C C . SER A 1 82 ? 4.202 -1.678 16.835 1.00 87.75 82 SER A C 1
ATOM 611 O O . SER A 1 82 ? 3.637 -2.563 17.477 1.00 87.75 82 SER A O 1
ATOM 613 N N . ALA A 1 83 ? 3.838 -1.304 15.605 1.00 87.75 83 ALA A N 1
ATOM 614 C CA . ALA A 1 83 ? 2.708 -1.850 14.871 1.00 87.75 83 ALA A CA 1
ATOM 615 C C . ALA A 1 83 ? 2.881 -3.339 14.553 1.00 87.75 83 ALA A C 1
ATOM 617 O O . ALA A 1 83 ? 3.940 -3.757 14.075 1.00 87.75 83 ALA A O 1
ATOM 618 N N . VAL A 1 84 ? 1.829 -4.118 14.809 1.00 90.81 84 VAL A N 1
ATOM 619 C CA . VAL A 1 84 ? 1.817 -5.575 14.638 1.00 90.81 84 VAL A CA 1
ATOM 620 C C . VAL A 1 84 ? 0.447 -6.080 14.183 1.00 90.81 84 VAL A C 1
ATOM 622 O O . VAL A 1 84 ? -0.582 -5.481 14.509 1.00 90.81 84 VAL A O 1
ATOM 625 N N . GLY A 1 85 ? 0.445 -7.212 13.485 1.00 91.81 85 GLY A N 1
ATOM 626 C CA . GLY A 1 85 ? -0.751 -7.985 13.172 1.00 91.81 85 GLY A CA 1
ATOM 627 C C . GLY A 1 85 ? -1.433 -7.582 11.873 1.00 91.81 85 GLY A C 1
ATOM 628 O O . GLY A 1 85 ? -0.937 -6.761 11.106 1.00 91.81 85 GLY A O 1
ATOM 629 N N . LEU A 1 86 ? -2.624 -8.138 11.641 1.00 92.56 86 LEU A N 1
ATOM 630 C CA . LEU A 1 86 ? -3.415 -7.872 10.430 1.00 92.56 86 LEU A CA 1
ATOM 631 C C . LEU A 1 86 ? -3.830 -6.402 10.281 1.00 92.56 86 LEU A C 1
ATOM 633 O O . LEU A 1 86 ? -4.256 -5.976 9.215 1.00 92.56 86 LEU A O 1
ATOM 637 N N . THR A 1 87 ? -3.762 -5.631 11.362 1.00 89.81 87 THR A N 1
ATOM 638 C CA . THR A 1 87 ? -4.290 -4.265 11.409 1.00 89.81 87 THR A CA 1
ATOM 639 C C . THR A 1 87 ? -3.275 -3.271 11.961 1.00 89.81 87 THR A C 1
ATOM 641 O O . THR A 1 87 ? -3.654 -2.147 12.276 1.00 89.81 87 THR A O 1
ATOM 644 N N . GLN A 1 88 ? -2.014 -3.697 12.122 1.00 88.69 88 GLN A N 1
ATOM 645 C CA . GLN A 1 88 ? -0.855 -2.850 12.417 1.00 88.69 88 GLN A CA 1
ATOM 646 C C . GLN A 1 88 ? -1.068 -1.829 13.557 1.00 88.69 88 GLN A C 1
ATOM 648 O O . GLN A 1 88 ? -0.608 -0.688 13.496 1.00 88.69 88 GLN A O 1
ATOM 653 N N . PHE A 1 89 ? -1.721 -2.236 14.651 1.00 89.75 89 PHE A N 1
ATOM 654 C CA . PHE A 1 89 ? -1.953 -1.342 15.790 1.00 89.75 89 PHE A CA 1
ATOM 655 C C . PHE A 1 89 ? -0.658 -1.001 16.526 1.00 89.75 89 PHE A C 1
ATOM 657 O O . PHE A 1 89 ? 0.080 -1.888 16.955 1.00 89.75 89 PHE A O 1
ATOM 664 N N . LEU A 1 90 ? -0.428 0.291 16.770 1.00 91.25 90 LEU A N 1
ATOM 665 C CA . LEU A 1 90 ? 0.596 0.739 17.710 1.00 91.25 90 LEU A CA 1
ATOM 666 C C . LEU A 1 90 ? 0.267 0.256 19.126 1.00 91.25 90 LEU A C 1
ATOM 668 O O . LEU A 1 90 ? -0.894 0.222 19.535 1.00 91.25 90 LEU A O 1
ATOM 672 N N . SER A 1 91 ? 1.303 -0.045 19.914 1.00 92.31 91 SER A N 1
ATOM 673 C CA . SER A 1 91 ? 1.127 -0.574 21.272 1.00 92.31 91 SER A CA 1
ATOM 674 C C . SER A 1 91 ? 0.305 0.347 22.176 1.00 92.31 91 SER A C 1
ATOM 676 O O . SER A 1 91 ? -0.477 -0.151 22.974 1.00 92.31 91 SER A O 1
ATOM 678 N N . GLY A 1 92 ? 0.434 1.673 22.038 1.00 93.00 92 GLY A N 1
ATOM 679 C CA . GLY A 1 92 ? -0.379 2.630 22.799 1.00 93.00 92 GLY A CA 1
ATOM 680 C C . GLY A 1 92 ? -1.875 2.406 22.577 1.00 93.00 92 GLY A C 1
ATOM 681 O O . GLY A 1 92 ? -2.590 2.093 23.522 1.00 93.00 92 GLY A O 1
ATOM 682 N N . THR A 1 93 ? -2.312 2.454 21.317 1.00 92.69 93 THR A N 1
ATOM 683 C CA . THR A 1 93 ? -3.704 2.206 20.920 1.00 92.69 93 THR A CA 1
ATOM 684 C C . THR A 1 93 ? -4.170 0.804 21.303 1.00 92.69 93 THR A C 1
ATOM 686 O O . THR A 1 93 ? -5.280 0.634 21.795 1.00 92.69 93 THR A O 1
ATOM 689 N N . TRP A 1 94 ? -3.316 -0.209 21.145 1.00 96.19 94 TRP A N 1
ATOM 690 C CA . TRP A 1 94 ? -3.645 -1.577 21.549 1.00 96.19 94 TRP A CA 1
ATOM 691 C C . TRP A 1 94 ? -3.955 -1.683 23.049 1.00 96.19 94 TRP A C 1
ATOM 693 O O . TRP A 1 94 ? -4.913 -2.343 23.449 1.00 96.19 94 TRP A O 1
ATOM 703 N N . TYR A 1 95 ? -3.185 -0.989 23.891 1.00 97.31 95 TYR A N 1
ATOM 704 C CA . TYR A 1 95 ? -3.437 -0.951 25.331 1.00 97.31 95 TYR A CA 1
ATOM 705 C C . TYR A 1 95 ? -4.679 -0.130 25.691 1.00 97.31 95 TYR A C 1
ATOM 707 O O . TYR A 1 95 ? -5.371 -0.503 26.634 1.00 97.31 95 TYR A O 1
ATOM 715 N N . GLU A 1 96 ? -5.004 0.930 24.945 1.00 96.00 96 GLU A N 1
ATOM 716 C CA . GLU A 1 96 ? -6.269 1.664 25.119 1.00 96.00 96 GLU A CA 1
ATOM 717 C C . GLU A 1 96 ? -7.476 0.763 24.863 1.00 96.00 96 GLU A C 1
ATOM 719 O O . GLU A 1 96 ? -8.412 0.758 25.659 1.00 96.00 96 GLU A O 1
ATOM 724 N N . ILE A 1 97 ? -7.433 -0.056 23.808 1.00 96.75 97 ILE A N 1
ATOM 725 C CA . ILE A 1 97 ? -8.498 -1.027 23.514 1.00 96.75 97 ILE A CA 1
ATOM 726 C C . ILE A 1 97 ? -8.650 -2.039 24.657 1.00 96.75 97 ILE A C 1
ATOM 728 O O . ILE A 1 97 ? -9.756 -2.479 24.948 1.00 96.75 97 ILE A O 1
ATOM 732 N N . CYS A 1 98 ? -7.569 -2.362 25.370 1.00 97.69 98 CYS A N 1
ATOM 733 C CA . CYS A 1 98 ? -7.625 -3.266 26.517 1.00 97.69 98 CYS A CA 1
ATOM 734 C C . CYS A 1 98 ? -8.259 -2.649 27.778 1.00 97.69 98 CYS A C 1
ATOM 736 O O . CYS A 1 98 ? -8.617 -3.407 28.679 1.00 97.69 98 CYS A O 1
ATOM 738 N N . THR A 1 99 ? -8.346 -1.319 27.911 1.00 96.94 99 THR A N 1
ATOM 739 C CA . THR A 1 99 ? -8.709 -0.676 29.193 1.00 96.94 99 THR A CA 1
ATOM 740 C C . THR A 1 99 ? -9.850 0.330 29.119 1.00 96.94 99 THR A C 1
ATOM 742 O O . THR A 1 99 ? -10.545 0.507 30.121 1.00 96.94 99 THR A O 1
ATOM 745 N N . VAL A 1 100 ? -10.067 0.988 27.983 1.00 96.81 100 VAL A N 1
ATOM 746 C CA . VAL A 1 100 ? -11.052 2.069 27.848 1.00 96.81 100 VAL A CA 1
ATOM 747 C C . VAL A 1 100 ? -12.458 1.499 27.666 1.00 96.81 100 VAL A C 1
ATOM 749 O O . VAL A 1 100 ? -12.681 0.624 26.836 1.00 96.81 100 VAL A O 1
ATOM 752 N N . SER A 1 101 ? -13.432 2.044 28.397 1.00 96.06 101 SER A N 1
ATOM 753 C CA . SER A 1 101 ? -14.826 1.567 28.438 1.00 96.06 101 SER A CA 1
ATOM 754 C C . SER A 1 101 ? -15.527 1.543 27.078 1.00 96.06 101 SER A C 1
ATOM 756 O O . SER A 1 101 ? -16.422 0.734 26.844 1.00 96.06 101 SER A O 1
ATOM 758 N N . THR A 1 102 ? -15.093 2.400 26.149 1.00 95.31 102 THR A N 1
ATOM 759 C CA . THR A 1 102 ? -15.582 2.432 24.760 1.00 95.31 102 THR A CA 1
ATOM 760 C C . THR A 1 102 ? -15.351 1.103 24.031 1.00 95.31 102 THR A C 1
ATOM 762 O O . THR A 1 102 ? -16.095 0.780 23.110 1.00 95.31 102 THR A O 1
ATOM 765 N N . TYR A 1 103 ? -14.357 0.316 24.452 1.00 97.19 103 TYR A N 1
ATOM 766 C CA . TYR A 1 103 ? -13.980 -0.948 23.822 1.00 97.19 103 TYR A CA 1
ATOM 767 C C . TYR A 1 103 ? -14.382 -2.183 24.640 1.00 97.19 103 TYR A C 1
ATOM 769 O O . TYR A 1 103 ? -13.969 -3.291 24.292 1.00 97.19 103 TYR A O 1
ATOM 777 N N . LYS A 1 104 ? -15.228 -2.029 25.674 1.00 96.62 104 LYS A N 1
ATOM 778 C CA . LYS A 1 104 ? -15.604 -3.114 26.610 1.00 96.62 104 LYS A CA 1
ATOM 779 C C . LYS A 1 104 ? -16.212 -4.339 25.937 1.00 96.62 104 LYS A C 1
ATOM 781 O O . LYS A 1 104 ? -16.095 -5.454 26.441 1.00 96.62 104 LYS A O 1
ATOM 786 N N . ASP A 1 105 ? -16.834 -4.126 24.784 1.00 95.81 105 ASP A N 1
ATOM 787 C CA . ASP A 1 105 ? -17.482 -5.178 24.014 1.00 95.81 105 ASP A CA 1
ATOM 788 C C . ASP A 1 105 ? -16.508 -5.897 23.072 1.00 95.81 105 ASP A C 1
ATOM 790 O O . ASP A 1 105 ? -16.896 -6.873 22.438 1.00 95.81 105 ASP A O 1
ATOM 794 N N . THR A 1 106 ? -15.252 -5.450 22.957 1.00 98.25 106 THR A N 1
ATOM 795 C CA . THR A 1 106 ? -14.233 -6.145 22.158 1.00 98.25 106 THR A CA 1
ATOM 796 C C . THR A 1 106 ? -13.873 -7.492 22.771 1.00 98.25 106 THR A C 1
ATOM 798 O O . THR A 1 106 ? -13.761 -7.647 23.989 1.00 98.25 106 THR A O 1
ATOM 801 N N . LEU A 1 107 ? -13.629 -8.476 21.907 1.00 98.38 107 LEU A N 1
ATOM 802 C CA . LEU A 1 107 ? -13.152 -9.797 22.307 1.00 98.38 107 LEU A CA 1
ATOM 803 C C . LEU A 1 107 ? -11.811 -9.693 23.043 1.00 98.38 107 LEU A C 1
ATOM 805 O O . LEU A 1 107 ? -11.570 -10.443 23.989 1.00 98.38 107 LEU A O 1
ATOM 809 N N . LEU A 1 108 ? -10.969 -8.732 22.648 1.00 98.12 108 LEU A N 1
ATOM 810 C CA . LEU A 1 108 ? -9.694 -8.455 23.300 1.00 98.12 108 LEU A CA 1
ATOM 811 C C . LEU A 1 108 ? -9.888 -8.036 24.760 1.00 98.12 108 LEU A C 1
ATOM 813 O O . LEU A 1 108 ? -9.337 -8.680 25.653 1.00 98.12 108 LEU A O 1
ATOM 817 N N . GLN A 1 109 ? -10.671 -6.987 25.028 1.00 98.19 109 GLN A N 1
ATOM 818 C CA . GLN A 1 109 ? -10.841 -6.490 26.394 1.00 98.19 109 GLN A CA 1
ATOM 819 C C . GLN A 1 109 ? -11.533 -7.521 27.289 1.00 98.19 109 GLN A C 1
ATOM 821 O O . GLN A 1 109 ? -11.095 -7.758 28.418 1.00 98.19 109 GLN A O 1
ATOM 826 N N . GLN A 1 110 ? -12.555 -8.205 26.769 1.00 98.38 110 GLN A N 1
ATOM 827 C CA . GLN A 1 110 ? -13.218 -9.296 27.483 1.00 98.38 110 GLN A CA 1
ATOM 828 C C . GLN A 1 110 ? -12.233 -10.411 27.852 1.00 98.38 110 GLN A C 1
ATOM 830 O O . GLN A 1 110 ? -12.245 -10.902 28.984 1.00 98.38 110 GLN A O 1
ATOM 835 N N . TYR A 1 111 ? -11.340 -10.786 26.930 1.00 98.38 111 TYR A N 1
ATOM 836 C CA . TYR A 1 111 ? -10.303 -11.780 27.187 1.00 98.38 111 TYR A CA 1
ATOM 837 C C . TYR A 1 111 ? -9.295 -11.304 28.241 1.00 98.38 111 TYR A C 1
ATOM 839 O O . TYR A 1 111 ? -8.987 -12.053 29.170 1.00 98.38 111 TYR A O 1
ATOM 847 N N . VAL A 1 112 ? -8.834 -10.052 28.149 1.00 97.75 112 VAL A N 1
ATOM 848 C CA . VAL A 1 112 ? -7.906 -9.428 29.108 1.00 97.75 112 VAL A CA 1
ATOM 849 C C . VAL A 1 112 ? -8.470 -9.445 30.527 1.00 97.75 112 VAL A C 1
ATOM 851 O O . VAL A 1 112 ? -7.765 -9.856 31.453 1.00 97.75 112 VAL A O 1
ATOM 854 N N . ILE A 1 113 ? -9.741 -9.067 30.697 1.00 97.38 113 ILE A N 1
ATOM 855 C CA . ILE A 1 113 ? -10.432 -9.068 31.993 1.00 97.38 113 ILE A CA 1
ATOM 856 C C . ILE A 1 113 ? -10.613 -10.503 32.496 1.00 97.38 113 ILE A C 1
ATOM 858 O O . ILE A 1 113 ? -10.210 -10.827 33.614 1.00 97.38 113 ILE A O 1
ATOM 862 N N . LYS A 1 114 ? -11.155 -11.396 31.655 1.00 97.69 114 LYS A N 1
ATOM 863 C CA . LYS A 1 114 ? -11.430 -12.797 32.016 1.00 97.69 114 LYS A CA 1
ATOM 864 C C . LYS A 1 114 ? -10.170 -13.543 32.451 1.00 97.69 114 LYS A C 1
ATOM 866 O O . LYS A 1 114 ? -10.213 -14.342 33.383 1.00 97.69 114 LYS A O 1
ATOM 871 N N . LYS A 1 115 ? -9.051 -13.304 31.768 1.00 98.00 115 LYS A N 1
ATOM 872 C CA . LYS A 1 115 ? -7.759 -13.939 32.057 1.00 98.00 115 LYS A CA 1
ATOM 873 C C . LYS A 1 115 ? -6.910 -13.158 33.059 1.00 98.00 115 LYS A C 1
ATOM 875 O O . LYS A 1 115 ? -5.810 -13.610 33.365 1.00 98.00 115 LYS A O 1
ATOM 880 N N . LYS A 1 116 ? -7.404 -12.024 33.575 1.00 97.06 116 LYS A N 1
ATOM 881 C CA . LYS A 1 116 ? -6.690 -11.143 34.513 1.00 97.06 116 LYS A CA 1
ATOM 882 C C . LYS A 1 116 ? -5.279 -10.796 34.012 1.00 97.06 116 LYS A C 1
ATOM 884 O O . LYS A 1 116 ? -4.309 -10.849 34.763 1.00 97.06 116 LYS A O 1
ATOM 889 N N . LEU A 1 117 ? -5.157 -10.476 32.718 1.00 97.50 117 LEU A N 1
ATOM 890 C CA . LEU A 1 117 ? -3.853 -10.206 32.089 1.00 97.50 117 LEU A CA 1
ATOM 891 C C . LEU A 1 117 ? -3.242 -8.873 32.525 1.00 97.50 117 LEU A C 1
ATOM 893 O O . LEU A 1 117 ? -2.039 -8.687 32.368 1.00 97.50 117 LEU A O 1
ATOM 897 N N . ILE A 1 118 ? -4.063 -7.977 33.076 1.00 97.38 118 ILE A N 1
ATOM 898 C CA . ILE A 1 118 ? -3.631 -6.767 33.772 1.00 97.38 118 ILE A CA 1
ATOM 899 C C . ILE A 1 118 ? -3.887 -6.996 35.259 1.00 97.38 118 ILE A C 1
ATOM 901 O O . ILE A 1 118 ? -5.034 -7.081 35.699 1.00 97.38 118 ILE A O 1
ATOM 905 N N . SER A 1 119 ? -2.807 -7.109 36.024 1.00 93.56 119 SER A N 1
ATOM 906 C CA . SER A 1 119 ? -2.842 -7.442 37.454 1.00 93.56 119 SER A CA 1
ATOM 907 C C . SER A 1 119 ? -3.645 -6.440 38.296 1.00 93.56 119 SER A C 1
ATOM 909 O O . SER A 1 119 ? -4.372 -6.829 39.206 1.00 93.56 119 SER A O 1
ATOM 911 N N . ASN A 1 120 ? -3.558 -5.154 37.959 1.00 94.06 120 ASN A N 1
ATOM 912 C CA . ASN A 1 120 ? -4.214 -4.035 38.637 1.00 94.06 120 ASN A CA 1
ATOM 913 C C . ASN A 1 120 ? -5.358 -3.422 37.810 1.00 94.06 120 ASN A C 1
ATOM 915 O O . ASN A 1 120 ? -5.562 -2.206 37.861 1.00 94.06 120 ASN A O 1
ATOM 919 N N . PHE A 1 121 ? -6.065 -4.235 37.017 1.00 96.81 121 PHE A N 1
ATOM 920 C CA . PHE A 1 121 ? -7.063 -3.745 36.068 1.00 96.81 121 PHE A CA 1
ATOM 921 C C . PHE A 1 121 ? -8.094 -2.815 36.723 1.00 96.81 121 PHE A C 1
ATOM 923 O O . PHE A 1 121 ? -8.778 -3.188 37.677 1.00 96.81 121 PHE A O 1
ATOM 930 N N . LYS A 1 122 ? -8.235 -1.617 36.151 1.00 95.19 122 LYS A N 1
ATOM 931 C CA . LYS A 1 122 ? -9.353 -0.700 36.384 1.00 95.19 122 LYS A CA 1
ATOM 932 C C . LYS A 1 122 ? -9.796 -0.146 35.036 1.00 95.19 122 LYS A C 1
ATOM 934 O O . LYS A 1 122 ? -8.956 0.241 34.223 1.00 95.19 122 LYS A O 1
ATOM 939 N N . GLU A 1 123 ? -11.103 -0.103 34.801 1.00 95.62 123 GLU A N 1
ATOM 940 C CA . GLU A 1 123 ? -11.643 0.496 33.580 1.00 95.62 123 GLU A CA 1
ATOM 941 C C . GLU A 1 123 ? -11.185 1.961 33.469 1.00 95.62 123 GLU A C 1
ATOM 943 O O . GLU A 1 123 ? -11.160 2.690 34.462 1.00 95.62 123 GLU A O 1
ATOM 948 N N . ASN A 1 124 ? -10.779 2.378 32.268 1.00 96.56 124 ASN A N 1
ATOM 949 C CA . ASN A 1 124 ? -10.228 3.706 31.969 1.00 96.56 124 ASN A CA 1
ATOM 950 C C . ASN A 1 124 ? -8.924 4.054 32.717 1.00 96.56 124 ASN A C 1
ATOM 952 O O . ASN A 1 124 ? -8.566 5.228 32.832 1.00 96.56 124 ASN A O 1
ATOM 956 N N . MET A 1 125 ? -8.180 3.060 33.218 1.00 96.19 125 MET A N 1
ATOM 957 C CA . MET A 1 125 ? -6.878 3.312 33.841 1.00 96.19 125 MET A CA 1
ATOM 958 C C . MET A 1 125 ? -5.869 3.920 32.860 1.00 96.19 125 MET A C 1
ATOM 960 O O . MET A 1 125 ? -5.786 3.535 31.692 1.00 96.19 125 MET A O 1
ATOM 964 N N . ALA A 1 126 ? -5.027 4.823 33.366 1.00 96.12 126 ALA A N 1
ATOM 965 C CA . ALA A 1 126 ? -3.936 5.392 32.586 1.00 96.12 126 ALA A CA 1
ATOM 966 C C . ALA A 1 126 ? -2.935 4.301 32.161 1.00 96.12 126 ALA A C 1
ATOM 968 O O . ALA A 1 126 ? -2.447 3.540 32.997 1.00 96.12 126 ALA A O 1
ATOM 969 N N . LEU A 1 127 ? -2.544 4.281 30.881 1.00 94.81 127 LEU A N 1
ATOM 970 C CA . LEU A 1 127 ? -1.665 3.246 30.301 1.00 94.81 127 LEU A CA 1
ATOM 971 C C . LEU A 1 127 ? -0.294 3.127 30.992 1.00 94.81 127 LEU A C 1
ATOM 973 O O . LEU A 1 127 ? 0.357 2.079 30.941 1.00 94.81 127 LEU A O 1
ATOM 977 N N . LYS A 1 128 ? 0.168 4.202 31.645 1.00 95.81 128 LYS A N 1
ATOM 978 C CA . LYS A 1 128 ? 1.406 4.215 32.443 1.00 95.81 128 LYS A CA 1
ATOM 979 C C . LYS A 1 128 ? 1.337 3.325 33.688 1.00 95.81 128 LYS A C 1
ATOM 981 O O . LYS A 1 128 ? 2.378 2.931 34.191 1.00 95.81 128 LYS A O 1
ATOM 986 N N . LEU A 1 129 ? 0.131 3.002 34.160 1.00 96.44 129 LEU A N 1
ATOM 987 C CA . LEU A 1 129 ? -0.104 2.145 35.325 1.00 96.44 129 LEU A CA 1
ATOM 988 C C . LEU A 1 129 ? -0.098 0.650 34.977 1.00 96.44 129 LEU A C 1
ATOM 990 O O . LEU A 1 129 ? -0.120 -0.179 35.883 1.00 96.44 129 LEU A O 1
ATOM 994 N N . ILE A 1 130 ? -0.078 0.301 33.687 1.00 96.88 130 ILE A N 1
ATOM 995 C CA . ILE A 1 130 ? 0.064 -1.084 33.236 1.00 96.88 130 ILE A CA 1
ATOM 996 C C . ILE A 1 130 ? 1.549 -1.454 33.316 1.00 96.88 130 ILE A C 1
ATOM 998 O O . ILE A 1 130 ? 2.392 -0.795 32.692 1.00 96.88 130 ILE A O 1
ATOM 1002 N N . SER A 1 131 ? 1.857 -2.511 34.070 1.00 96.75 131 SER A N 1
ATOM 1003 C CA . SER A 1 131 ? 3.225 -3.008 34.244 1.00 96.75 131 SER A CA 1
ATOM 1004 C C . SER A 1 131 ? 3.851 -3.437 32.908 1.00 96.75 131 SER A C 1
ATOM 1006 O O . SER A 1 131 ? 3.153 -3.825 31.970 1.00 96.75 131 SER A O 1
ATOM 1008 N N . ASN A 1 132 ? 5.184 -3.402 32.807 1.00 96.12 132 ASN A N 1
ATOM 1009 C CA . ASN A 1 132 ? 5.884 -3.852 31.596 1.00 96.12 132 ASN A CA 1
ATOM 1010 C C . ASN A 1 132 ? 5.635 -5.341 31.304 1.00 96.12 132 ASN A C 1
ATOM 1012 O O . ASN A 1 132 ? 5.472 -5.723 30.145 1.00 96.12 132 ASN A O 1
ATOM 1016 N N . THR A 1 133 ? 5.539 -6.161 32.352 1.00 96.25 133 THR A N 1
ATOM 1017 C CA . THR A 1 133 ? 5.210 -7.587 32.249 1.00 96.25 133 THR A CA 1
ATOM 1018 C C . THR A 1 133 ? 3.818 -7.799 31.660 1.00 96.25 133 THR A C 1
ATOM 1020 O O . THR A 1 133 ? 3.648 -8.626 30.767 1.00 96.25 133 THR A O 1
ATOM 1023 N N . ASP A 1 134 ? 2.824 -7.029 32.105 1.00 97.81 134 ASP A N 1
ATOM 1024 C CA . ASP A 1 134 ? 1.467 -7.129 31.567 1.00 97.81 134 ASP A CA 1
ATOM 1025 C C . ASP A 1 134 ? 1.410 -6.594 30.127 1.00 97.81 134 ASP A C 1
ATOM 1027 O O . ASP A 1 134 ? 0.851 -7.256 29.256 1.00 97.81 134 ASP A O 1
ATOM 1031 N N . LYS A 1 135 ? 2.099 -5.485 29.815 1.00 96.31 135 LYS A N 1
ATOM 1032 C CA . LYS A 1 135 ? 2.233 -4.967 28.437 1.00 96.31 135 LYS A CA 1
ATOM 1033 C C . LYS A 1 135 ? 2.779 -6.009 27.458 1.00 96.31 135 LYS A C 1
ATOM 1035 O O . LYS A 1 135 ? 2.267 -6.112 26.345 1.00 96.31 135 LYS A O 1
ATOM 1040 N N . ALA A 1 136 ? 3.770 -6.807 27.860 1.00 94.19 136 ALA A N 1
ATOM 1041 C CA . ALA A 1 136 ? 4.307 -7.879 27.021 1.00 94.19 136 ALA A CA 1
ATOM 1042 C C . ALA A 1 136 ? 3.251 -8.956 26.702 1.00 94.19 136 ALA A C 1
ATOM 1044 O O . ALA A 1 136 ? 3.120 -9.354 25.543 1.00 94.19 136 ALA A O 1
ATOM 1045 N N . LYS A 1 137 ? 2.445 -9.365 27.697 1.00 95.69 137 LYS A N 1
ATOM 1046 C CA . LYS A 1 137 ? 1.321 -10.303 27.502 1.00 95.69 137 LYS A CA 1
ATOM 1047 C C . LYS A 1 137 ? 0.291 -9.734 26.528 1.00 95.69 137 LYS A C 1
ATOM 1049 O O . LYS A 1 137 ? -0.138 -10.432 25.616 1.00 95.69 137 LYS A O 1
ATOM 1054 N N . LEU A 1 138 ? -0.080 -8.463 26.703 1.00 96.75 138 LEU A N 1
ATOM 1055 C CA . LEU A 1 138 ? -1.056 -7.788 25.844 1.00 96.75 138 LEU A CA 1
ATOM 1056 C C . LEU A 1 138 ? -0.554 -7.671 24.403 1.00 96.75 138 LEU A C 1
ATOM 1058 O O . LEU A 1 138 ? -1.309 -7.942 23.473 1.00 96.75 138 LEU A O 1
ATOM 1062 N N . LYS A 1 139 ? 0.719 -7.309 24.203 1.00 93.44 139 LYS A N 1
ATOM 1063 C CA . LYS A 1 139 ? 1.316 -7.164 22.867 1.00 93.44 139 LYS A CA 1
ATOM 1064 C C . LYS A 1 139 ? 1.302 -8.477 22.080 1.00 93.44 139 LYS A C 1
ATOM 1066 O O . LYS A 1 139 ? 1.047 -8.448 20.880 1.00 93.44 139 LYS A O 1
ATOM 1071 N N . ALA A 1 140 ? 1.528 -9.617 22.737 1.00 92.88 140 ALA A N 1
ATOM 1072 C CA . ALA A 1 140 ? 1.501 -10.928 22.082 1.00 92.88 140 ALA A CA 1
ATOM 1073 C C . ALA A 1 140 ? 0.143 -11.233 21.417 1.00 92.88 140 ALA A C 1
ATOM 1075 O O . ALA A 1 140 ? 0.101 -11.831 20.341 1.00 92.88 140 ALA A O 1
ATOM 1076 N N . LEU A 1 141 ? -0.957 -10.739 22.003 1.00 96.75 141 LEU A N 1
ATOM 1077 C CA . LEU A 1 141 ? -2.311 -10.899 21.462 1.00 96.75 141 LEU A CA 1
ATOM 1078 C C . LEU A 1 141 ? -2.531 -10.148 20.140 1.00 96.75 141 LEU A C 1
ATOM 1080 O O . LEU A 1 141 ? -3.461 -10.478 19.416 1.00 96.75 141 LEU A O 1
ATOM 1084 N N . GLY A 1 142 ? -1.686 -9.167 19.798 1.00 93.31 142 GLY A N 1
ATOM 1085 C CA . GLY A 1 142 ? -1.810 -8.396 18.554 1.00 93.31 142 GLY A CA 1
ATOM 1086 C C . GLY A 1 142 ? -1.606 -9.226 17.283 1.00 93.31 142 GLY A C 1
ATOM 1087 O O . GLY A 1 142 ? -2.038 -8.815 16.212 1.00 93.31 142 GLY A O 1
ATOM 1088 N N . THR A 1 143 ? -0.983 -10.403 17.401 1.00 95.19 143 THR A N 1
ATOM 1089 C CA . THR A 1 143 ? -0.816 -11.351 16.284 1.00 95.19 143 THR A CA 1
ATOM 1090 C C . THR A 1 143 ? -1.967 -12.350 16.148 1.00 95.19 143 THR A C 1
ATOM 1092 O O . THR A 1 143 ? -1.981 -13.139 15.205 1.00 95.19 143 THR A O 1
ATOM 1095 N N . ASP A 1 144 ? -2.943 -12.323 17.062 1.00 97.50 144 ASP A N 1
ATOM 1096 C CA . ASP A 1 144 ? -4.158 -13.125 16.947 1.00 97.50 144 ASP A CA 1
ATOM 1097 C C . ASP A 1 144 ? -5.125 -12.453 15.953 1.00 97.50 144 ASP A C 1
ATOM 1099 O O . ASP A 1 144 ? -5.576 -11.326 16.200 1.00 97.50 144 ASP A O 1
ATOM 1103 N N . PRO A 1 145 ? -5.477 -13.116 14.834 1.00 96.81 145 PRO A N 1
ATOM 1104 C CA . PRO A 1 145 ? -6.374 -12.547 13.833 1.00 96.81 145 PRO A CA 1
ATOM 1105 C C . PRO A 1 145 ? -7.731 -12.122 14.396 1.00 96.81 145 PRO A C 1
ATOM 1107 O O . PRO A 1 145 ? -8.265 -11.095 13.990 1.00 96.81 145 PRO A O 1
ATOM 1110 N N . THR A 1 146 ? -8.285 -12.887 15.338 1.00 97.75 146 THR A N 1
ATOM 1111 C CA . THR A 1 146 ? -9.617 -12.644 15.899 1.00 97.75 146 THR A CA 1
ATOM 1112 C C . THR A 1 146 ? -9.610 -11.373 16.733 1.00 97.75 146 THR A C 1
ATOM 1114 O O . THR A 1 146 ? -10.444 -10.492 16.519 1.00 97.75 146 THR A O 1
ATOM 1117 N N . PHE A 1 147 ? -8.637 -11.236 17.642 1.00 98.25 147 PHE A N 1
ATOM 1118 C CA . PHE A 1 147 ? -8.505 -10.018 18.442 1.00 98.25 147 PHE A CA 1
ATOM 1119 C C . PHE A 1 147 ? -8.156 -8.809 17.578 1.00 98.25 147 PHE A C 1
ATOM 1121 O O . PHE A 1 147 ? -8.711 -7.735 17.799 1.00 98.25 147 PHE A O 1
ATOM 1128 N N . SER A 1 148 ? -7.275 -8.972 16.587 1.00 96.44 148 SER A N 1
ATOM 1129 C CA . SER A 1 148 ? -6.864 -7.889 15.689 1.00 96.44 148 SER A CA 1
ATOM 1130 C C . SER A 1 148 ? -8.040 -7.357 14.862 1.00 96.44 148 SER A C 1
ATOM 1132 O O . SER A 1 148 ? -8.280 -6.148 14.863 1.00 96.44 148 SER A O 1
ATOM 1134 N N . VAL A 1 149 ? -8.817 -8.234 14.218 1.00 97.81 149 VAL A N 1
ATOM 1135 C CA . VAL A 1 149 ? -9.941 -7.842 13.349 1.00 97.81 149 VAL A CA 1
ATOM 1136 C C . VAL A 1 149 ? -11.105 -7.246 14.148 1.00 97.81 149 VAL A C 1
ATOM 1138 O O . VAL A 1 149 ? -11.595 -6.175 13.784 1.00 97.81 149 VAL A O 1
ATOM 1141 N N . ASP A 1 150 ? -11.508 -7.872 15.260 1.00 98.44 150 ASP A N 1
ATOM 1142 C CA . ASP A 1 150 ? -12.572 -7.353 16.137 1.00 98.44 150 ASP A CA 1
ATOM 1143 C C . ASP A 1 150 ? -12.204 -5.970 16.700 1.00 98.44 150 ASP A C 1
ATOM 1145 O O . ASP A 1 150 ? -12.982 -5.020 16.592 1.00 98.44 150 ASP A O 1
ATOM 1149 N N . SER A 1 151 ? -10.968 -5.817 17.186 1.00 97.44 151 SER A N 1
ATOM 1150 C CA . SER A 1 151 ? -10.461 -4.537 17.697 1.00 97.44 151 SER A CA 1
ATOM 1151 C C . SER A 1 151 ? -10.384 -3.470 16.603 1.00 97.44 151 SER A C 1
ATOM 1153 O O . SER A 1 151 ? -10.704 -2.307 16.846 1.00 97.44 151 SER A O 1
ATOM 1155 N N . ALA A 1 152 ? -9.995 -3.832 15.377 1.00 95.12 152 ALA A N 1
ATOM 1156 C CA . ALA A 1 152 ? -9.911 -2.884 14.269 1.00 95.12 152 ALA A CA 1
ATOM 1157 C C . ALA A 1 152 ? -11.271 -2.389 13.785 1.00 95.12 152 ALA A C 1
ATOM 1159 O O . ALA A 1 152 ? -11.378 -1.213 13.415 1.00 95.12 152 ALA A O 1
ATOM 1160 N N . ALA A 1 153 ? -12.282 -3.258 13.806 1.00 96.62 153 ALA A N 1
ATOM 1161 C CA . ALA A 1 153 ? -13.662 -2.899 13.520 1.00 96.62 153 ALA A CA 1
ATOM 1162 C C . ALA A 1 153 ? -14.225 -1.975 14.611 1.00 96.62 153 ALA A C 1
ATOM 1164 O O . ALA A 1 153 ? -14.746 -0.902 14.294 1.00 96.62 153 ALA A O 1
ATOM 1165 N N . ALA A 1 154 ? -14.021 -2.320 15.887 1.00 96.94 154 ALA A N 1
ATOM 1166 C CA . ALA A 1 154 ? -14.419 -1.486 17.021 1.00 96.94 154 ALA A CA 1
ATOM 1167 C C . ALA A 1 154 ? -13.783 -0.092 16.957 1.00 96.94 154 ALA A C 1
ATOM 1169 O O . ALA A 1 154 ? -14.470 0.924 17.059 1.00 96.94 154 ALA A O 1
ATOM 1170 N N . TYR A 1 155 ? -12.472 -0.043 16.716 1.00 94.88 155 TYR A N 1
ATOM 1171 C CA . TYR A 1 155 ? -11.715 1.199 16.605 1.00 94.88 155 TYR A CA 1
ATOM 1172 C C . TYR A 1 155 ? -12.161 2.047 15.408 1.00 94.88 155 TYR A C 1
ATOM 1174 O O . TYR A 1 155 ? -12.339 3.257 15.532 1.00 94.88 155 TYR A O 1
ATOM 1182 N N . ALA A 1 156 ? -12.406 1.424 14.247 1.00 93.88 156 ALA A N 1
ATOM 1183 C CA . ALA A 1 156 ? -12.933 2.130 13.079 1.00 93.88 156 ALA A CA 1
ATOM 1184 C C . ALA A 1 156 ? -14.307 2.751 13.367 1.00 93.88 156 ALA A C 1
ATOM 1186 O O . ALA A 1 156 ? -14.521 3.929 13.081 1.00 93.88 156 ALA A O 1
ATOM 1187 N N . ARG A 1 157 ? -15.221 1.994 13.986 1.00 94.81 157 ARG A N 1
ATOM 1188 C CA . ARG A 1 157 ? -16.549 2.492 14.362 1.00 94.81 157 ARG A CA 1
ATOM 1189 C C . ARG A 1 157 ? -16.466 3.613 15.399 1.00 94.81 157 ARG A C 1
ATOM 1191 O O . ARG A 1 157 ? -17.155 4.619 15.241 1.00 94.81 157 ARG A O 1
ATOM 1198 N N . ALA A 1 158 ? -15.612 3.489 16.414 1.00 94.56 158 ALA A N 1
ATOM 1199 C CA . ALA A 1 158 ? -15.389 4.548 17.398 1.00 94.56 158 ALA A CA 1
ATOM 1200 C C . ALA A 1 158 ? -14.911 5.847 16.727 1.00 94.56 158 ALA A C 1
ATOM 1202 O O . ALA A 1 158 ? -15.482 6.911 16.970 1.00 94.56 158 ALA A O 1
ATOM 1203 N N . ASN A 1 159 ? -13.946 5.751 15.808 1.00 93.88 159 ASN A N 1
ATOM 1204 C CA . ASN A 1 159 ? -13.458 6.899 15.047 1.00 93.88 159 ASN A CA 1
ATOM 1205 C C . ASN A 1 159 ? -14.553 7.534 14.186 1.00 93.88 159 ASN A C 1
ATOM 1207 O O . ASN A 1 159 ? -14.742 8.746 14.255 1.00 93.88 159 ASN A O 1
ATOM 1211 N N . ILE A 1 160 ? -15.316 6.733 13.434 1.00 93.94 160 ILE A N 1
ATOM 1212 C CA . ILE A 1 160 ? -16.445 7.218 12.624 1.00 93.94 160 ILE A CA 1
ATOM 1213 C C . ILE A 1 160 ? -17.469 7.937 13.511 1.00 93.94 160 ILE A C 1
ATOM 1215 O O . ILE A 1 160 ? -17.910 9.031 13.178 1.00 93.94 160 ILE A O 1
ATOM 1219 N N . ASN A 1 161 ? -17.804 7.382 14.677 1.00 93.88 161 ASN A N 1
ATOM 1220 C CA . ASN A 1 161 ? -18.760 7.996 15.599 1.00 93.88 161 ASN A CA 1
ATOM 1221 C C . ASN A 1 161 ? -18.257 9.328 16.178 1.00 93.88 161 ASN A C 1
ATOM 1223 O O . ASN A 1 161 ? -19.064 10.218 16.441 1.00 93.88 161 ASN A O 1
ATOM 1227 N N . ILE A 1 162 ? -16.947 9.488 16.389 1.00 94.06 162 ILE A N 1
ATOM 1228 C CA . ILE A 1 162 ? -16.369 10.771 16.811 1.00 94.06 162 ILE A CA 1
ATOM 1229 C C . ILE A 1 162 ? -16.388 11.763 15.646 1.00 94.06 162 ILE A C 1
ATOM 1231 O O . ILE A 1 162 ? -16.840 12.890 15.828 1.00 94.06 162 ILE A O 1
ATOM 1235 N N . VAL A 1 163 ? -15.976 11.342 14.446 1.00 94.56 163 VAL A N 1
ATOM 1236 C CA . VAL A 1 163 ? -16.023 12.183 13.239 1.00 94.56 163 VAL A CA 1
ATOM 1237 C C . VAL A 1 163 ? -17.452 12.646 12.952 1.00 94.56 163 VAL A C 1
ATOM 1239 O O . VAL A 1 163 ? -17.646 13.811 12.629 1.00 94.56 163 VAL A O 1
ATOM 1242 N N . LYS A 1 164 ? -18.462 11.797 13.172 1.00 93.62 164 LYS A N 1
ATOM 1243 C CA . LYS A 1 164 ? -19.887 12.134 13.022 1.00 93.62 164 LYS A CA 1
ATOM 1244 C C . LYS A 1 164 ? -20.311 13.328 13.870 1.00 93.62 164 LYS A C 1
ATOM 1246 O O . LYS A 1 164 ? -21.124 14.135 13.434 1.00 93.62 164 LYS A O 1
ATOM 1251 N N . LYS A 1 165 ? -19.771 13.441 15.086 1.00 92.31 165 LYS A N 1
ATOM 1252 C CA . LYS A 1 165 ? -20.066 14.568 15.983 1.00 92.31 165 LYS A CA 1
ATOM 1253 C C . LYS A 1 165 ? -19.502 15.885 15.450 1.00 92.31 165 LYS A C 1
ATOM 1255 O O . LYS A 1 165 ? -20.040 16.934 15.775 1.00 92.31 165 LYS A O 1
ATOM 1260 N N . ILE A 1 166 ? -18.428 15.820 14.663 1.00 90.44 166 ILE A N 1
ATOM 1261 C CA . ILE A 1 166 ? -17.783 16.981 14.041 1.00 90.44 166 ILE A CA 1
ATOM 1262 C C . ILE A 1 166 ? -18.472 17.307 12.706 1.00 90.44 166 ILE A C 1
ATOM 1264 O O . ILE A 1 166 ? -18.782 18.462 12.436 1.00 90.44 166 ILE A O 1
ATOM 1268 N N . TYR A 1 167 ? -18.766 16.282 11.903 1.00 93.00 167 TYR A N 1
ATOM 1269 C CA . TYR A 1 167 ? -19.369 16.392 10.578 1.00 93.00 167 TYR A CA 1
ATOM 1270 C C . TYR A 1 167 ? -20.608 15.493 10.480 1.00 93.00 167 TYR A C 1
ATOM 1272 O O . TYR A 1 167 ? -20.519 14.317 10.133 1.00 93.00 167 TYR A O 1
ATOM 1280 N N . SER A 1 168 ? -21.794 16.041 10.745 1.00 89.56 168 SER A N 1
ATOM 1281 C CA . SER A 1 168 ? -23.050 15.269 10.713 1.00 89.56 168 SER A CA 1
ATOM 1282 C C . SER A 1 168 ? -23.367 14.675 9.335 1.00 89.56 168 SER A C 1
ATOM 1284 O O . SER A 1 168 ? -23.966 13.605 9.246 1.00 89.56 168 SER A O 1
ATOM 1286 N N . LYS A 1 169 ? -22.894 15.319 8.256 1.00 90.25 169 LYS A N 1
ATOM 1287 C CA . LYS A 1 169 ? -23.027 14.838 6.871 1.00 90.25 169 LYS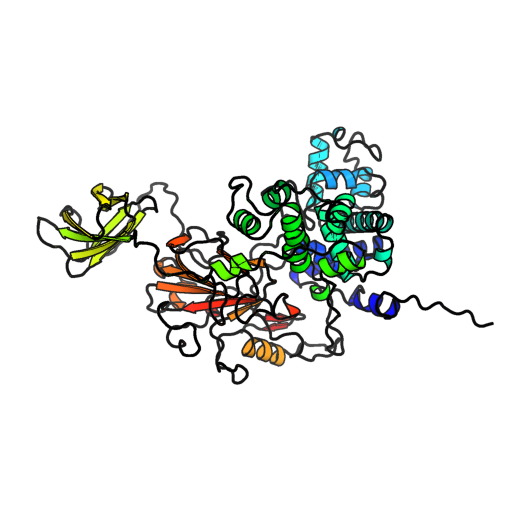 A CA 1
ATOM 1288 C C . LYS A 1 169 ? -22.412 13.457 6.633 1.00 90.25 169 LYS A C 1
ATOM 1290 O O . LYS A 1 169 ? -22.736 12.837 5.629 1.00 90.25 169 LYS A O 1
ATOM 1295 N N . ILE A 1 170 ? -21.558 12.942 7.524 1.00 91.06 170 ILE A N 1
ATOM 1296 C CA . ILE A 1 170 ? -20.972 11.614 7.303 1.00 91.06 170 ILE A CA 1
ATOM 1297 C C . ILE A 1 170 ? -22.028 10.501 7.292 1.00 91.06 170 ILE A C 1
ATOM 1299 O O . ILE A 1 170 ? -21.776 9.446 6.724 1.00 91.06 170 ILE A O 1
ATOM 1303 N N . ASP A 1 171 ? -23.192 10.715 7.918 1.00 85.69 171 ASP A N 1
ATOM 1304 C CA . ASP A 1 171 ? -24.269 9.718 7.974 1.00 85.69 171 ASP A CA 1
ATOM 1305 C C . ASP A 1 171 ? -24.826 9.356 6.594 1.00 85.69 171 ASP A C 1
ATOM 1307 O O . ASP A 1 171 ? -25.381 8.273 6.425 1.00 85.69 171 ASP A O 1
ATOM 1311 N N . SER A 1 172 ? -24.679 10.245 5.609 1.00 86.69 172 SER A N 1
ATOM 1312 C CA . SER A 1 172 ? -25.129 9.999 4.240 1.00 86.69 172 SER A CA 1
ATOM 1313 C C . SER A 1 172 ? -24.053 9.385 3.345 1.00 86.69 172 SER A C 1
ATOM 1315 O O . SER A 1 172 ? -24.339 9.100 2.182 1.00 86.69 172 SER A O 1
ATOM 1317 N N . LEU A 1 173 ? -22.827 9.202 3.853 1.00 89.62 173 LEU A N 1
ATOM 1318 C CA . LEU A 1 173 ? -21.733 8.606 3.094 1.00 89.62 173 LEU A CA 1
ATOM 1319 C C . LEU A 1 173 ? -21.958 7.108 2.887 1.00 89.62 173 LEU A C 1
ATOM 1321 O O . LEU A 1 173 ? -22.353 6.372 3.792 1.00 89.62 173 LEU A O 1
ATOM 1325 N N . GLU A 1 174 ? -21.638 6.648 1.681 1.00 87.81 174 GLU A N 1
ATOM 1326 C CA . GLU A 1 174 ? -21.646 5.228 1.354 1.00 87.81 174 GLU A CA 1
ATOM 1327 C C . GLU A 1 174 ? -20.524 4.482 2.105 1.00 87.81 174 GLU A C 1
ATOM 1329 O O . GLU A 1 174 ? -19.504 5.083 2.464 1.00 87.81 174 GLU A O 1
ATOM 1334 N N . PRO A 1 175 ? -20.640 3.156 2.307 1.00 87.50 175 PRO A N 1
ATOM 1335 C CA . PRO A 1 175 ? -19.615 2.375 3.001 1.00 87.50 175 PRO A CA 1
ATOM 1336 C C . PRO A 1 175 ? -18.200 2.503 2.419 1.00 87.50 175 PRO A C 1
ATOM 1338 O O . PRO A 1 175 ? -17.231 2.502 3.179 1.00 87.50 175 PRO A O 1
ATOM 1341 N N . GLY A 1 176 ? -18.076 2.661 1.096 1.00 87.38 176 GLY A N 1
ATOM 1342 C CA . GLY A 1 176 ? -16.801 2.926 0.424 1.00 87.38 176 GLY A CA 1
ATOM 1343 C C . GLY A 1 176 ? -16.130 4.225 0.879 1.00 87.38 176 GLY A C 1
ATOM 1344 O O . GLY A 1 176 ? -14.927 4.246 1.139 1.00 87.38 176 GLY A O 1
ATOM 1345 N N . ASP A 1 177 ? -16.914 5.287 1.055 1.00 92.50 177 ASP A N 1
ATOM 1346 C CA . ASP A 1 177 ? -16.432 6.591 1.512 1.00 92.50 177 ASP A CA 1
ATOM 1347 C C . ASP A 1 177 ? -16.127 6.560 3.017 1.00 92.50 177 ASP A C 1
ATOM 1349 O O . ASP A 1 177 ? -15.085 7.046 3.463 1.00 92.50 177 ASP A O 1
ATOM 1353 N N . LEU A 1 178 ? -16.992 5.911 3.809 1.00 92.75 178 LEU A N 1
ATOM 1354 C CA . LEU A 1 178 ? -16.772 5.700 5.243 1.00 92.75 178 LEU A CA 1
ATOM 1355 C C . LEU A 1 178 ? -15.502 4.890 5.525 1.00 92.75 178 LEU A C 1
ATOM 1357 O O . LEU A 1 178 ? -14.834 5.149 6.528 1.00 92.75 178 LEU A O 1
ATOM 1361 N N . ALA A 1 179 ? -15.136 3.947 4.651 1.00 92.12 179 ALA A N 1
ATOM 1362 C CA . ALA A 1 179 ? -13.879 3.211 4.758 1.00 92.12 179 ALA A CA 1
ATOM 1363 C C . ALA A 1 179 ? -12.673 4.158 4.685 1.00 92.12 179 ALA A C 1
ATOM 1365 O O . ALA A 1 179 ? -11.766 4.067 5.513 1.00 92.12 179 ALA A O 1
ATOM 1366 N N . LYS A 1 180 ? -12.689 5.108 3.742 1.00 93.62 180 LYS A N 1
ATOM 1367 C CA . LYS A 1 180 ? -11.616 6.095 3.579 1.00 93.62 180 LYS A CA 1
ATOM 1368 C C . LYS A 1 180 ? -11.571 7.092 4.738 1.00 93.62 180 LYS A C 1
ATOM 1370 O O . LYS A 1 180 ? -10.498 7.325 5.290 1.00 93.62 180 LYS A O 1
ATOM 1375 N N . VAL A 1 181 ? -12.727 7.593 5.189 1.00 94.94 181 VAL A N 1
ATOM 1376 C CA . VAL A 1 181 ? -12.828 8.430 6.404 1.00 94.94 181 VAL A CA 1
ATOM 1377 C C . VAL A 1 181 ? -12.257 7.695 7.615 1.00 94.94 181 VAL A C 1
ATOM 1379 O O . VAL A 1 181 ? -11.422 8.235 8.341 1.00 94.94 181 VAL A O 1
ATOM 1382 N N . GLY A 1 182 ? -12.666 6.440 7.812 1.00 92.25 182 GLY A N 1
ATOM 1383 C CA . GLY A 1 182 ? -12.178 5.591 8.893 1.00 92.25 182 GLY A CA 1
ATOM 1384 C C . GLY A 1 182 ? -10.674 5.329 8.815 1.00 92.25 182 GLY A C 1
ATOM 1385 O O . GLY A 1 182 ? -10.031 5.230 9.859 1.00 92.25 182 GLY A O 1
ATOM 1386 N N . TYR A 1 183 ? -10.106 5.251 7.609 1.00 92.00 183 TYR A N 1
ATOM 1387 C CA . TYR A 1 183 ? -8.674 5.047 7.390 1.00 92.00 183 TYR A CA 1
ATOM 1388 C C . TYR A 1 183 ? -7.844 6.298 7.703 1.00 92.00 183 TYR A C 1
ATOM 1390 O O . TYR A 1 183 ? -6.886 6.221 8.469 1.00 92.00 183 TYR A O 1
ATOM 1398 N N . VAL A 1 184 ? -8.258 7.476 7.225 1.00 94.06 184 VAL A N 1
ATOM 1399 C CA . VAL A 1 184 ? -7.587 8.743 7.571 1.00 94.06 184 VAL A CA 1
ATOM 1400 C C . VAL A 1 184 ? -7.699 9.021 9.073 1.00 94.06 184 VAL A C 1
ATOM 1402 O O . VAL A 1 184 ? -6.710 9.364 9.718 1.00 94.06 184 VAL A O 1
ATOM 1405 N N . ALA A 1 185 ? -8.877 8.803 9.668 1.00 93.44 185 ALA A N 1
ATOM 1406 C CA . ALA A 1 185 ? -9.068 8.943 11.111 1.00 93.44 185 ALA A CA 1
ATOM 1407 C C . ALA A 1 185 ? -8.306 7.881 11.922 1.00 93.44 185 ALA A C 1
ATOM 1409 O O . ALA A 1 185 ? -8.001 8.111 13.086 1.00 93.44 185 ALA A O 1
ATOM 1410 N N . HIS A 1 186 ? -7.993 6.719 11.345 1.00 89.00 186 HIS A N 1
ATOM 1411 C CA . HIS A 1 186 ? -7.107 5.740 11.975 1.00 89.00 186 HIS A CA 1
ATOM 1412 C C . HIS A 1 186 ? -5.653 6.227 12.000 1.00 89.00 186 HIS A C 1
ATOM 1414 O O . HIS A 1 186 ? -4.969 6.009 12.995 1.00 89.00 186 HIS A O 1
ATOM 1420 N N . HIS A 1 187 ? -5.205 6.914 10.947 1.00 87.19 187 HIS A N 1
ATOM 1421 C CA . HIS A 1 187 ? -3.834 7.414 10.827 1.00 87.19 187 HIS A CA 1
ATOM 1422 C C . HIS A 1 187 ? -3.569 8.655 11.697 1.00 87.19 187 HIS A C 1
ATOM 1424 O O . HIS A 1 187 ? -2.595 8.689 12.446 1.00 87.19 187 HIS A O 1
ATOM 1430 N N . ASP A 1 188 ? -4.468 9.642 11.668 1.00 89.75 188 ASP A N 1
ATOM 1431 C CA . ASP A 1 188 ? -4.290 10.938 12.350 1.00 89.75 188 ASP A CA 1
ATOM 1432 C C . ASP A 1 188 ? -5.190 11.132 13.588 1.00 89.75 188 ASP A C 1
ATOM 1434 O O . ASP A 1 188 ? -5.149 12.175 14.252 1.00 89.75 188 ASP A O 1
ATOM 1438 N N . GLY A 1 189 ? -6.026 10.144 13.912 1.00 91.12 189 GLY A N 1
ATOM 1439 C CA . GLY A 1 189 ? -7.092 10.277 14.903 1.00 91.12 189 GLY A CA 1
ATOM 1440 C C . GLY A 1 189 ? -8.281 11.111 14.386 1.00 91.12 189 GLY A C 1
ATOM 1441 O O . GLY A 1 189 ? -8.162 11.846 13.402 1.00 91.12 189 GLY A O 1
ATOM 1442 N N . PRO A 1 190 ? -9.442 11.081 15.065 1.00 92.06 190 PRO A N 1
ATOM 1443 C CA . PRO A 1 190 ? -10.620 11.855 14.652 1.00 92.06 190 PRO A CA 1
ATOM 1444 C C . PRO A 1 190 ? -10.399 13.376 14.654 1.00 92.06 190 PRO A C 1
ATOM 1446 O O . PRO A 1 190 ? -10.848 14.081 13.753 1.00 92.06 190 PRO A O 1
ATOM 1449 N N . THR A 1 191 ? -9.661 13.894 15.640 1.00 92.06 191 THR A N 1
ATOM 1450 C CA . THR A 1 191 ? -9.307 15.322 15.700 1.00 92.06 191 THR A CA 1
ATOM 1451 C C . THR A 1 191 ? -8.351 15.707 14.574 1.00 92.06 191 THR A C 1
ATOM 1453 O O . THR A 1 191 ? -8.477 16.784 13.993 1.00 92.06 191 THR A O 1
ATOM 1456 N N . GLY A 1 192 ? -7.387 14.840 14.250 1.00 94.44 192 GLY A N 1
ATOM 1457 C CA . GLY A 1 192 ? -6.476 15.062 13.133 1.00 94.44 192 GLY A CA 1
ATOM 1458 C C . GLY A 1 192 ? -7.203 15.022 11.790 1.00 94.44 192 GLY A C 1
ATOM 1459 O O . GLY A 1 192 ? -6.962 15.900 10.967 1.00 94.44 192 GLY A O 1
ATOM 1460 N N . PHE A 1 193 ? -8.170 14.114 11.615 1.00 96.12 193 PHE A N 1
ATOM 1461 C CA . PHE A 1 193 ? -9.062 14.099 10.452 1.00 96.12 193 PHE A CA 1
ATOM 1462 C C . PHE A 1 193 ? -9.760 15.451 10.249 1.00 96.12 193 PHE A C 1
ATOM 1464 O O . PHE A 1 193 ? -9.683 16.011 9.158 1.00 96.12 193 PHE A O 1
ATOM 1471 N N . GLY A 1 194 ? -10.349 16.035 11.300 1.00 96.31 194 GLY A N 1
ATOM 1472 C CA . GLY A 1 194 ? -10.948 17.375 11.208 1.00 96.31 194 GLY A CA 1
ATOM 1473 C C . GLY A 1 194 ? -9.949 18.446 10.756 1.00 96.31 194 GLY A C 1
ATOM 1474 O O . GLY A 1 194 ? -10.243 19.250 9.877 1.00 96.31 194 GLY A O 1
ATOM 1475 N N . LYS A 1 195 ? -8.707 18.405 11.253 1.00 96.56 195 LYS A N 1
ATOM 1476 C CA . LYS A 1 195 ? -7.648 19.323 10.795 1.00 96.56 195 LYS A CA 1
ATOM 1477 C C . LYS A 1 195 ? -7.283 19.136 9.318 1.00 96.56 195 LYS A C 1
ATOM 1479 O O . LYS A 1 195 ? -6.956 20.117 8.652 1.00 96.56 195 LYS A O 1
ATOM 1484 N N . ILE A 1 196 ? -7.336 17.906 8.805 1.00 97.44 196 ILE A N 1
ATOM 1485 C CA . ILE A 1 196 ? -7.125 17.606 7.381 1.00 97.44 196 ILE A CA 1
ATOM 1486 C C . ILE A 1 196 ? -8.277 18.151 6.531 1.00 97.44 196 ILE A C 1
ATOM 1488 O O . ILE A 1 196 ? -8.015 18.748 5.487 1.00 97.44 196 ILE A O 1
ATOM 1492 N N . VAL A 1 197 ? -9.526 18.011 6.982 1.00 96.56 197 VAL A N 1
ATOM 1493 C CA . VAL A 1 197 ? -10.713 18.550 6.294 1.00 96.56 197 VAL A CA 1
ATOM 1494 C C . VAL A 1 197 ? -10.657 20.084 6.226 1.00 96.56 197 VAL A C 1
ATOM 1496 O O . VAL A 1 197 ? -10.792 20.657 5.146 1.00 96.56 197 VAL A O 1
ATOM 1499 N N . GLU A 1 198 ? -10.338 20.758 7.334 1.00 97.00 198 GLU A N 1
ATOM 1500 C CA . GLU A 1 198 ? -10.320 22.233 7.419 1.00 97.00 198 GLU A CA 1
ATOM 1501 C C . GLU A 1 198 ? -9.032 22.902 6.900 1.00 97.00 198 GLU A C 1
ATOM 1503 O O . GLU A 1 198 ? -8.914 24.137 6.883 1.00 97.00 198 GLU A O 1
ATOM 1508 N N . ALA A 1 199 ? -8.037 22.100 6.507 1.00 96.69 199 ALA A N 1
ATOM 1509 C CA . ALA A 1 199 ? -6.668 22.538 6.228 1.00 96.69 199 ALA A CA 1
ATOM 1510 C C . ALA A 1 199 ? -6.061 23.373 7.376 1.00 96.69 199 ALA A C 1
ATOM 1512 O O . ALA A 1 199 ? -5.476 24.438 7.166 1.00 96.69 199 ALA A O 1
ATOM 1513 N N . THR A 1 200 ? -6.213 22.888 8.608 1.00 96.94 200 THR A N 1
ATOM 1514 C CA . THR A 1 200 ? -5.644 23.476 9.834 1.00 96.94 200 THR A CA 1
ATOM 1515 C C . THR A 1 200 ? -4.615 22.555 10.497 1.00 96.94 200 THR A C 1
ATOM 1517 O O . THR A 1 200 ? -4.207 22.779 11.638 1.00 96.94 200 THR A O 1
ATOM 1520 N N . ASN A 1 201 ? -4.174 21.501 9.798 1.00 95.25 201 ASN A N 1
ATOM 1521 C CA . ASN A 1 201 ? -3.048 20.686 10.243 1.00 95.25 201 ASN A CA 1
ATOM 1522 C C . ASN A 1 201 ? -1.729 21.478 10.199 1.00 95.25 201 ASN A C 1
ATOM 1524 O O . ASN A 1 201 ? -1.627 22.517 9.546 1.00 95.25 201 ASN A O 1
ATOM 1528 N N . ASP A 1 202 ? -0.739 20.979 10.941 1.00 93.75 202 ASP A N 1
ATOM 1529 C CA . ASP A 1 202 ? 0.563 21.625 11.126 1.00 93.75 202 ASP A CA 1
ATOM 1530 C C . ASP A 1 202 ? 1.215 21.989 9.771 1.00 93.75 202 ASP A C 1
ATOM 1532 O O . ASP A 1 202 ? 1.370 21.093 8.934 1.00 93.75 202 ASP A O 1
ATOM 1536 N N . PRO A 1 203 ? 1.582 23.270 9.531 1.00 94.12 203 PRO A N 1
ATOM 1537 C CA . PRO A 1 203 ? 2.299 23.699 8.327 1.00 94.12 203 PRO A CA 1
ATOM 1538 C C . PRO A 1 203 ? 3.732 23.172 8.238 1.00 94.12 203 PRO A C 1
ATOM 1540 O O . PRO A 1 203 ? 4.327 23.242 7.157 1.00 94.12 203 PRO A O 1
ATOM 1543 N N . SER A 1 204 ? 4.293 22.649 9.333 1.00 96.31 204 SER A N 1
ATOM 1544 C CA . SER A 1 204 ? 5.630 22.072 9.341 1.00 96.31 204 SER A CA 1
ATOM 1545 C C . SER A 1 204 ? 5.726 20.832 8.451 1.00 96.31 204 SER A C 1
ATOM 1547 O O . SER A 1 204 ? 4.783 20.069 8.241 1.00 96.31 204 SER A O 1
ATOM 1549 N N . TRP A 1 205 ? 6.929 20.601 7.940 1.00 96.25 205 TRP A N 1
ATOM 1550 C CA . TRP A 1 205 ? 7.243 19.449 7.102 1.00 96.25 205 TRP A CA 1
ATOM 1551 C C . TRP A 1 205 ? 7.435 18.141 7.886 1.00 96.25 205 TRP A C 1
ATOM 1553 O O . TRP A 1 205 ? 7.554 17.075 7.281 1.00 96.25 205 TRP A O 1
ATOM 1563 N N . SER A 1 206 ? 7.459 18.214 9.221 1.00 93.56 206 SER A N 1
ATOM 1564 C CA . SER A 1 206 ? 7.840 17.108 10.107 1.00 93.56 206 SER A CA 1
ATOM 1565 C C . SER A 1 206 ? 6.933 15.885 9.958 1.00 93.56 206 SER A C 1
ATOM 1567 O O . SER A 1 206 ? 7.425 14.759 9.870 1.00 93.56 206 SER A O 1
ATOM 1569 N N . LYS A 1 207 ? 5.614 16.101 9.855 1.00 91.25 207 LYS A N 1
ATOM 1570 C CA . LYS A 1 207 ? 4.642 15.020 9.668 1.00 91.25 207 LYS A CA 1
ATOM 1571 C C . LYS A 1 207 ? 4.897 14.254 8.378 1.00 91.25 207 LYS A C 1
ATOM 1573 O O . LYS A 1 207 ? 5.027 13.037 8.426 1.00 91.25 207 LYS A O 1
ATOM 1578 N N . LEU A 1 208 ? 5.006 14.949 7.244 1.00 92.62 208 LEU A N 1
ATOM 1579 C CA . LEU A 1 208 ? 5.276 14.300 5.961 1.00 92.62 208 LEU A CA 1
ATOM 1580 C C . LEU A 1 208 ? 6.625 13.580 5.981 1.00 92.62 208 LEU A C 1
ATOM 1582 O O . LEU A 1 208 ? 6.694 12.415 5.604 1.00 92.62 208 LEU A O 1
ATOM 1586 N N . GLN A 1 209 ? 7.674 14.246 6.470 1.00 92.62 209 GLN A N 1
ATOM 1587 C CA . GLN A 1 209 ? 9.017 13.679 6.574 1.00 92.62 209 GLN A CA 1
ATOM 1588 C C . GLN A 1 209 ? 9.013 12.352 7.343 1.00 92.62 209 GLN A C 1
ATOM 1590 O O . GLN A 1 209 ? 9.568 11.366 6.864 1.00 92.62 209 GLN A O 1
ATOM 1595 N N . GLY A 1 210 ? 8.338 12.305 8.495 1.00 87.44 210 GLY A N 1
ATOM 1596 C CA . GLY A 1 210 ? 8.235 11.098 9.314 1.00 87.44 210 GLY A CA 1
ATOM 1597 C C . GLY A 1 210 ? 7.460 9.949 8.660 1.00 87.44 210 GLY A C 1
ATOM 1598 O O . GLY A 1 210 ? 7.636 8.805 9.072 1.00 87.44 210 GLY A O 1
ATOM 1599 N N . GLN A 1 211 ? 6.624 10.232 7.654 1.00 86.06 211 GLN A N 1
ATOM 1600 C CA . GLN A 1 211 ? 5.882 9.208 6.913 1.00 86.06 211 GLN A CA 1
ATOM 1601 C C . GLN A 1 211 ? 6.633 8.697 5.683 1.00 86.06 211 GLN A C 1
ATOM 1603 O O . GLN A 1 211 ? 6.575 7.505 5.386 1.00 86.06 211 GLN A O 1
ATOM 1608 N N . VAL A 1 212 ? 7.312 9.582 4.947 1.00 81.94 212 VAL A N 1
ATOM 1609 C CA . VAL A 1 212 ? 7.896 9.230 3.640 1.00 81.94 212 VAL A CA 1
ATOM 1610 C C . VAL A 1 212 ? 9.382 8.894 3.699 1.00 81.94 212 VAL A C 1
ATOM 1612 O O . VAL A 1 212 ? 9.880 8.240 2.784 1.00 81.94 212 VAL A O 1
ATOM 1615 N N . CYS A 1 213 ? 10.091 9.311 4.752 1.00 79.56 213 CYS A N 1
ATOM 1616 C CA . CYS A 1 213 ? 11.518 9.054 4.897 1.00 79.56 213 CYS A CA 1
ATOM 1617 C C . CYS A 1 213 ? 11.835 7.996 5.959 1.00 79.56 213 CYS A C 1
ATOM 1619 O O . CYS A 1 213 ? 11.202 7.950 7.018 1.00 79.56 213 CYS A O 1
ATOM 1621 N N . PRO A 1 214 ? 12.870 7.170 5.733 1.00 76.56 214 PRO A N 1
ATOM 1622 C CA . PRO A 1 214 ? 13.399 6.307 6.775 1.00 76.56 214 PRO A CA 1
ATOM 1623 C C . PRO A 1 214 ? 14.147 7.143 7.828 1.00 76.56 214 PRO A C 1
ATOM 1625 O O . PRO A 1 214 ? 14.734 8.182 7.525 1.00 76.56 214 PRO A O 1
ATOM 1628 N N . LYS A 1 215 ? 14.160 6.675 9.084 1.00 78.19 215 LYS A N 1
ATOM 1629 C CA . LYS A 1 215 ? 14.725 7.421 10.231 1.00 78.19 215 LYS A CA 1
ATOM 1630 C C . LYS A 1 215 ? 16.195 7.822 10.053 1.00 78.19 215 LYS A C 1
ATOM 1632 O O . LYS A 1 215 ? 16.613 8.835 10.599 1.00 78.19 215 LYS A O 1
ATOM 1637 N N . ASN A 1 216 ? 16.969 7.032 9.312 1.00 83.56 216 ASN A N 1
ATOM 1638 C CA . ASN A 1 216 ? 18.386 7.272 9.034 1.00 83.56 216 ASN A CA 1
ATOM 1639 C C . ASN A 1 216 ? 18.638 8.167 7.807 1.00 83.56 216 ASN A C 1
ATOM 1641 O O . ASN A 1 216 ? 19.778 8.556 7.584 1.00 83.56 216 ASN A O 1
ATOM 1645 N N . ASN A 1 217 ? 17.609 8.500 7.022 1.00 83.62 217 ASN A N 1
ATOM 1646 C CA . ASN A 1 217 ? 17.711 9.448 5.915 1.00 83.62 217 ASN A CA 1
ATOM 1647 C C . ASN A 1 217 ? 16.525 10.429 5.942 1.00 83.62 217 ASN A C 1
ATOM 1649 O O . ASN A 1 217 ? 15.594 10.297 5.145 1.00 83.62 217 ASN A O 1
ATOM 1653 N N . PRO A 1 218 ? 16.543 11.425 6.847 1.00 83.38 218 PRO A N 1
ATOM 1654 C CA . PRO A 1 218 ? 15.454 12.390 6.982 1.00 83.38 218 PRO A CA 1
ATOM 1655 C C . PRO A 1 218 ? 15.294 13.310 5.758 1.00 83.38 218 PRO A C 1
ATOM 1657 O O . PRO A 1 218 ? 14.269 13.974 5.635 1.00 83.38 218 PRO A O 1
ATOM 1660 N N . ASN A 1 219 ? 16.264 13.355 4.841 1.00 89.44 219 ASN A N 1
ATOM 1661 C CA . ASN A 1 219 ? 16.206 14.145 3.608 1.00 89.44 219 ASN A CA 1
ATOM 1662 C C . ASN A 1 219 ? 16.117 13.247 2.367 1.00 89.44 219 ASN A C 1
ATOM 1664 O O . ASN A 1 219 ? 16.779 13.498 1.367 1.00 89.44 219 ASN A O 1
ATOM 1668 N N . CYS A 1 220 ? 15.310 12.189 2.439 1.00 76.44 220 CYS A N 1
ATOM 1669 C CA . CYS A 1 220 ? 15.100 11.276 1.322 1.00 76.44 220 CYS A CA 1
ATOM 1670 C C . CYS A 1 220 ? 14.509 11.983 0.084 1.00 76.44 220 CYS A C 1
ATOM 1672 O O . CYS A 1 220 ? 13.718 12.920 0.213 1.00 76.44 220 CYS A O 1
ATOM 1674 N N . ASP A 1 221 ? 14.811 11.481 -1.116 1.00 79.94 221 ASP A N 1
ATOM 1675 C CA . ASP A 1 221 ? 14.394 12.102 -2.387 1.00 79.94 221 ASP A CA 1
ATOM 1676 C C . ASP A 1 221 ? 12.882 12.299 -2.494 1.00 79.94 221 ASP A C 1
ATOM 1678 O O . ASP A 1 221 ? 12.409 13.307 -3.011 1.00 79.94 221 ASP A O 1
ATOM 1682 N N . THR A 1 222 ? 12.097 11.363 -1.945 1.00 76.19 222 THR A N 1
ATOM 1683 C CA . THR A 1 222 ? 10.632 11.493 -1.911 1.00 76.19 222 THR A CA 1
ATOM 1684 C C . THR A 1 222 ? 10.218 12.780 -1.197 1.00 76.19 222 THR A C 1
ATOM 1686 O O . THR A 1 222 ? 9.399 13.534 -1.712 1.00 76.19 222 THR A O 1
ATOM 1689 N N . TYR A 1 223 ? 10.813 13.070 -0.043 1.00 85.69 223 TYR A N 1
ATOM 1690 C CA . TYR A 1 223 ? 10.527 14.276 0.727 1.00 85.69 223 TYR A CA 1
ATOM 1691 C C . TYR A 1 223 ? 11.017 15.553 0.037 1.00 85.69 223 TYR A C 1
ATOM 1693 O O . TYR A 1 223 ? 10.306 16.559 0.043 1.00 85.69 223 TYR A O 1
ATOM 1701 N N . LEU A 1 224 ? 12.193 15.512 -0.594 1.00 84.88 224 LEU A N 1
ATOM 1702 C CA . LEU A 1 224 ? 12.718 16.643 -1.363 1.00 84.88 224 LEU A CA 1
ATOM 1703 C C . LEU A 1 224 ? 11.815 16.970 -2.563 1.00 84.88 224 LEU A C 1
ATOM 1705 O O . LEU A 1 224 ? 11.436 18.125 -2.739 1.00 84.88 224 LEU A O 1
ATOM 1709 N N . ASN A 1 225 ? 11.333 15.955 -3.286 1.00 80.44 225 ASN A N 1
ATOM 1710 C CA . ASN A 1 225 ? 10.369 16.128 -4.378 1.00 80.44 225 ASN A CA 1
ATOM 1711 C C . ASN A 1 225 ? 9.067 16.801 -3.914 1.00 80.44 225 ASN A C 1
ATOM 1713 O O . ASN A 1 225 ? 8.480 17.605 -4.636 1.00 80.44 225 ASN A O 1
ATOM 1717 N N . TYR A 1 226 ? 8.597 16.499 -2.701 1.00 85.00 226 TYR A N 1
ATOM 1718 C CA . TYR A 1 226 ? 7.439 17.186 -2.128 1.00 85.00 226 TYR A CA 1
ATOM 1719 C C . TYR A 1 226 ? 7.724 18.661 -1.821 1.00 85.00 226 TYR A C 1
ATOM 1721 O O . TYR A 1 226 ? 6.873 19.507 -2.098 1.00 85.00 226 TYR A O 1
ATOM 1729 N N . LYS A 1 227 ? 8.916 18.989 -1.313 1.00 89.75 227 LYS A N 1
ATOM 1730 C CA . LYS A 1 227 ? 9.339 20.380 -1.077 1.00 89.75 227 LYS A CA 1
ATOM 1731 C C . LYS A 1 227 ? 9.432 21.211 -2.351 1.00 89.75 227 LYS A C 1
ATOM 1733 O O . LYS A 1 227 ? 9.210 22.414 -2.299 1.00 89.75 227 LYS A O 1
ATOM 1738 N N . GLU A 1 228 ? 9.715 20.584 -3.486 1.00 85.19 228 GLU A N 1
ATOM 1739 C CA . GLU A 1 228 ? 9.723 21.273 -4.779 1.00 85.19 228 GLU A CA 1
ATOM 1740 C C . GLU A 1 228 ? 8.315 21.527 -5.336 1.00 85.19 228 GLU A C 1
ATOM 1742 O O . GLU A 1 228 ? 8.108 22.459 -6.112 1.00 85.19 228 GLU A O 1
ATOM 1747 N N . ARG A 1 229 ? 7.332 20.707 -4.945 1.00 83.88 229 ARG A N 1
ATOM 1748 C CA . ARG A 1 229 ? 5.966 20.731 -5.496 1.00 83.88 229 ARG A CA 1
ATOM 1749 C C . ARG A 1 229 ? 4.971 21.514 -4.642 1.00 83.88 229 ARG A C 1
ATOM 1751 O O . ARG A 1 229 ? 3.894 21.841 -5.141 1.00 83.88 229 ARG A O 1
ATOM 1758 N N . PHE A 1 230 ? 5.304 21.801 -3.385 1.00 88.19 230 PHE A N 1
ATOM 1759 C CA . PHE A 1 230 ? 4.409 22.440 -2.422 1.00 88.19 230 PHE A CA 1
ATOM 1760 C C . PHE A 1 230 ? 5.121 23.527 -1.622 1.00 88.19 230 PHE A C 1
ATOM 1762 O O . PHE A 1 230 ? 6.272 23.382 -1.225 1.00 88.19 230 PHE A O 1
ATOM 1769 N N . SER A 1 231 ? 4.392 24.599 -1.312 1.00 92.06 231 SER A N 1
ATOM 1770 C CA . SER A 1 231 ? 4.915 25.727 -0.533 1.00 92.06 231 SER A CA 1
ATOM 1771 C C . SER A 1 231 ? 5.061 25.430 0.962 1.00 92.06 231 SER A C 1
ATOM 1773 O O . SER A 1 231 ? 5.818 26.107 1.652 1.00 92.06 231 SER A O 1
ATOM 1775 N N . ASN A 1 232 ? 4.331 24.444 1.489 1.00 95.00 232 ASN A N 1
ATOM 1776 C CA . ASN A 1 232 ? 4.328 24.114 2.911 1.00 95.00 232 ASN A CA 1
ATOM 1777 C C . ASN A 1 232 ? 4.020 22.628 3.159 1.00 95.00 232 ASN A C 1
ATOM 1779 O O . ASN A 1 232 ? 3.430 21.943 2.319 1.00 95.00 232 ASN A O 1
ATOM 1783 N N . GLY A 1 233 ? 4.398 22.151 4.349 1.00 94.50 233 GLY A N 1
ATOM 1784 C CA . GLY A 1 233 ? 4.245 20.753 4.743 1.00 94.50 233 GLY A CA 1
ATOM 1785 C C . GLY A 1 233 ? 2.799 20.334 4.989 1.00 94.50 233 GLY A C 1
ATOM 1786 O O . GLY A 1 233 ? 2.466 19.178 4.738 1.00 94.50 233 GLY A O 1
ATOM 1787 N N . ARG A 1 234 ? 1.920 21.260 5.402 1.00 97.00 234 ARG A N 1
ATOM 1788 C CA . ARG A 1 234 ? 0.489 20.982 5.607 1.00 97.00 234 ARG A CA 1
ATOM 1789 C C . ARG A 1 234 ? -0.147 20.468 4.327 1.00 97.00 234 ARG A C 1
ATOM 1791 O O . ARG A 1 234 ? -0.776 19.413 4.344 1.00 97.00 234 ARG A O 1
ATOM 1798 N N . ASP A 1 235 ? 0.006 21.214 3.243 1.00 95.56 235 ASP A N 1
ATOM 1799 C CA . ASP A 1 235 ? -0.659 20.925 1.976 1.00 95.56 235 ASP A CA 1
ATOM 1800 C C . ASP A 1 235 ? -0.044 19.698 1.289 1.00 95.56 235 ASP A C 1
ATOM 1802 O O . ASP A 1 235 ? -0.778 18.838 0.801 1.00 95.56 235 ASP A O 1
ATOM 1806 N N . ALA A 1 236 ? 1.282 19.545 1.370 1.00 92.69 236 ALA A N 1
ATOM 1807 C CA . ALA A 1 236 ? 1.978 18.345 0.913 1.00 92.69 236 ALA A CA 1
ATOM 1808 C C . ALA A 1 236 ? 1.532 17.082 1.675 1.00 92.69 236 ALA A C 1
ATOM 1810 O O . ALA A 1 236 ? 1.274 16.044 1.068 1.00 92.69 236 ALA A O 1
ATOM 1811 N N . TYR A 1 237 ? 1.393 17.173 3.002 1.00 96.62 237 TYR A N 1
ATOM 1812 C CA . TYR A 1 237 ? 0.923 16.072 3.841 1.00 96.62 237 TYR A CA 1
ATOM 1813 C C . TYR A 1 237 ? -0.525 15.689 3.538 1.00 96.62 237 TYR A C 1
ATOM 1815 O O . TYR A 1 237 ? -0.822 14.505 3.398 1.00 96.62 237 TYR A O 1
ATOM 1823 N N . ARG A 1 238 ? -1.420 16.678 3.394 1.00 95.94 238 ARG A N 1
ATOM 1824 C CA . ARG A 1 238 ? -2.817 16.436 2.997 1.00 95.94 238 ARG A CA 1
ATOM 1825 C C . ARG A 1 238 ? -2.877 15.732 1.643 1.00 95.94 238 ARG A C 1
ATOM 1827 O O . ARG A 1 238 ? -3.593 14.745 1.514 1.00 95.94 238 ARG A O 1
ATOM 1834 N N . TRP A 1 239 ? -2.101 16.197 0.661 1.00 88.25 239 TRP A N 1
ATOM 1835 C CA . TRP A 1 239 ? -2.021 15.562 -0.654 1.00 88.25 239 TRP A CA 1
ATOM 1836 C C . TRP A 1 239 ? -1.564 14.107 -0.551 1.00 88.25 239 TRP A C 1
ATOM 1838 O O . TRP A 1 239 ? -2.269 13.217 -1.027 1.00 88.25 239 TRP A O 1
ATOM 1848 N N . TRP A 1 240 ? -0.433 13.860 0.113 1.00 90.69 240 TRP A N 1
ATOM 1849 C CA . TRP A 1 240 ? 0.105 12.517 0.319 1.00 90.69 240 TRP A CA 1
ATOM 1850 C C . TRP A 1 240 ? -0.914 11.592 0.996 1.00 90.69 240 TRP A C 1
ATOM 1852 O O . TRP A 1 240 ? -1.242 10.537 0.458 1.00 90.69 240 TRP A O 1
ATOM 1862 N N . LEU A 1 241 ? -1.456 12.003 2.148 1.00 92.25 241 LEU A N 1
ATOM 1863 C CA . LEU A 1 241 ? -2.337 11.170 2.964 1.00 92.25 241 LEU A CA 1
ATOM 1864 C C . LEU A 1 241 ? -3.645 10.850 2.239 1.00 92.25 241 LEU A C 1
ATOM 1866 O O . LEU A 1 241 ? -4.101 9.707 2.260 1.00 92.25 241 LEU A O 1
ATOM 1870 N N . CYS A 1 242 ? -4.259 11.846 1.604 1.00 82.56 242 CYS A N 1
ATOM 1871 C CA . CYS A 1 242 ? -5.555 11.683 0.959 1.00 82.56 242 CYS A CA 1
ATOM 1872 C C . CYS A 1 242 ? -5.439 10.967 -0.390 1.00 82.56 242 CYS A C 1
ATOM 1874 O O . CYS A 1 242 ? -6.170 10.009 -0.623 1.00 82.56 242 CYS A O 1
ATOM 1876 N N . THR A 1 243 ? -4.508 11.392 -1.248 1.00 78.00 243 THR A N 1
ATOM 1877 C CA . THR A 1 243 ? -4.455 10.940 -2.648 1.00 78.00 243 THR A CA 1
ATOM 1878 C C . THR A 1 243 ? -3.481 9.781 -2.846 1.00 78.00 243 THR A C 1
ATOM 1880 O O . THR A 1 243 ? -3.867 8.706 -3.294 1.00 78.00 243 THR A O 1
ATOM 1883 N N . GLU A 1 244 ? -2.214 9.959 -2.473 1.00 74.44 244 GLU A N 1
ATOM 1884 C CA . GLU A 1 244 ? -1.167 8.974 -2.763 1.00 74.44 244 GLU A CA 1
ATOM 1885 C C . GLU A 1 244 ? -1.186 7.793 -1.786 1.00 74.44 244 GLU A C 1
ATOM 1887 O O . GLU A 1 244 ? -0.653 6.728 -2.102 1.00 74.44 244 GLU A O 1
ATOM 1892 N N . TYR A 1 245 ? -1.813 7.963 -0.619 1.00 79.25 245 TYR A N 1
ATOM 1893 C CA . TYR A 1 245 ? -1.880 6.950 0.429 1.00 79.25 245 TYR A CA 1
ATOM 1894 C C . TYR A 1 245 ? -3.284 6.360 0.611 1.00 79.25 245 TYR A C 1
ATOM 1896 O O . TYR A 1 245 ? -3.462 5.158 0.450 1.00 79.25 245 TYR A O 1
ATOM 1904 N N . THR A 1 246 ? -4.301 7.163 0.938 1.00 82.50 246 THR A N 1
ATOM 1905 C CA . THR A 1 246 ? -5.644 6.624 1.231 1.00 82.50 246 THR A CA 1
ATOM 1906 C C . THR A 1 246 ? -6.369 6.169 -0.030 1.00 82.50 246 THR A C 1
ATOM 1908 O O . THR A 1 246 ? -6.844 5.036 -0.073 1.00 82.50 246 THR A O 1
ATOM 1911 N N . ASP A 1 247 ? -6.444 7.016 -1.062 1.00 77.50 247 ASP A N 1
ATOM 1912 C CA . ASP A 1 247 ? -7.146 6.672 -2.305 1.00 77.50 247 ASP A CA 1
ATOM 1913 C C . ASP A 1 247 ? -6.482 5.514 -3.067 1.00 77.50 247 ASP A C 1
ATOM 1915 O O . ASP A 1 247 ? -7.178 4.784 -3.773 1.00 77.50 247 ASP A O 1
ATOM 1919 N N . SER A 1 248 ? -5.171 5.312 -2.895 1.00 69.94 248 SER A N 1
ATOM 1920 C CA . SER A 1 248 ? -4.438 4.180 -3.479 1.00 69.94 248 SER A CA 1
ATOM 1921 C C . SER A 1 248 ? -4.608 2.877 -2.692 1.00 69.94 248 SER A C 1
ATOM 1923 O O . SER A 1 248 ? -4.625 1.803 -3.288 1.00 69.94 248 SER A O 1
ATOM 1925 N N . LYS A 1 249 ? -4.748 2.944 -1.360 1.00 73.88 249 LYS A N 1
ATOM 1926 C CA . LYS A 1 249 ? -4.830 1.753 -0.498 1.00 73.88 249 LYS A CA 1
ATOM 1927 C C . LYS A 1 249 ? -6.246 1.255 -0.242 1.00 73.88 249 LYS A C 1
ATOM 1929 O O . LYS A 1 249 ? -6.448 0.053 -0.071 1.00 73.88 249 LYS A O 1
ATOM 1934 N N . ILE A 1 250 ? -7.219 2.158 -0.154 1.00 81.19 250 ILE A N 1
ATOM 1935 C CA . ILE A 1 250 ? -8.583 1.816 0.254 1.00 81.19 250 ILE A CA 1
ATOM 1936 C C . ILE A 1 250 ? -9.474 1.685 -0.970 1.00 81.19 250 ILE A C 1
ATOM 1938 O O . ILE A 1 250 ? -10.061 2.649 -1.464 1.00 81.19 250 ILE A O 1
ATOM 1942 N N . ASN A 1 251 ? -9.604 0.437 -1.413 1.00 77.38 251 ASN A N 1
ATOM 1943 C CA . ASN A 1 251 ? -10.489 0.041 -2.492 1.00 77.38 251 ASN A CA 1
ATOM 1944 C C . ASN A 1 251 ? -11.473 -1.027 -2.003 1.00 77.38 251 ASN A C 1
ATOM 1946 O O . ASN A 1 251 ? -11.125 -2.197 -1.871 1.00 77.38 251 ASN A O 1
ATOM 1950 N N . VAL A 1 252 ? -12.711 -0.616 -1.727 1.00 79.88 252 VAL A N 1
ATOM 1951 C CA . VAL A 1 252 ? -13.769 -1.521 -1.249 1.00 79.88 252 VAL A CA 1
ATOM 1952 C C . VAL A 1 252 ? -14.313 -2.404 -2.380 1.00 79.88 252 VAL A C 1
ATOM 1954 O O . VAL A 1 252 ? -14.686 -3.553 -2.140 1.00 79.88 252 VAL A O 1
ATOM 1957 N N . ASN A 1 253 ? -14.271 -1.925 -3.628 1.00 72.56 253 ASN A N 1
ATOM 1958 C CA . ASN A 1 253 ? -14.727 -2.688 -4.793 1.00 72.56 253 ASN A CA 1
ATOM 1959 C C . ASN A 1 253 ? -13.864 -3.935 -5.024 1.00 72.56 253 ASN A C 1
ATOM 1961 O O . ASN A 1 253 ? -14.393 -4.965 -5.427 1.00 72.56 253 ASN A O 1
ATOM 1965 N N . ARG A 1 254 ? -12.574 -3.896 -4.654 1.00 72.69 254 ARG A N 1
ATOM 1966 C CA . ARG A 1 254 ? -11.683 -5.072 -4.649 1.00 72.69 254 ARG A CA 1
ATOM 1967 C C . ARG A 1 254 ? -12.206 -6.231 -3.795 1.00 72.69 254 ARG A C 1
ATOM 1969 O O . ARG A 1 254 ? -11.848 -7.373 -4.051 1.00 72.69 254 ARG A O 1
ATOM 1976 N N . PHE A 1 255 ? -13.025 -5.945 -2.788 1.00 78.38 255 PHE A N 1
ATOM 1977 C CA . PHE A 1 255 ? -13.589 -6.937 -1.871 1.00 78.38 255 PHE A CA 1
ATOM 1978 C C . PHE A 1 255 ? -15.073 -7.184 -2.129 1.00 78.38 255 PHE A C 1
ATOM 1980 O O . PHE A 1 255 ? -15.737 -7.797 -1.301 1.00 78.38 255 PHE A O 1
ATOM 1987 N N . THR A 1 256 ? -15.605 -6.722 -3.263 1.00 72.31 256 THR A N 1
ATOM 1988 C CA . THR A 1 256 ? -17.020 -6.865 -3.614 1.00 72.31 256 THR A CA 1
ATOM 1989 C C . THR A 1 256 ? -17.165 -7.760 -4.843 1.00 72.31 256 THR A C 1
ATOM 1991 O O . THR A 1 256 ? -16.544 -7.506 -5.874 1.00 72.31 256 THR A O 1
ATOM 1994 N N . LEU A 1 257 ? -17.992 -8.805 -4.760 1.00 63.94 257 LEU A N 1
ATOM 1995 C CA . LEU A 1 257 ? -18.316 -9.645 -5.919 1.00 63.94 257 LEU A CA 1
ATOM 1996 C C . LEU A 1 257 ? -19.010 -8.814 -7.003 1.00 63.94 257 LEU A C 1
ATOM 1998 O O . LEU A 1 257 ? -19.930 -8.062 -6.703 1.00 63.94 257 LEU A O 1
ATOM 2002 N N . SER A 1 258 ? -18.597 -8.952 -8.264 1.00 55.38 258 SER A N 1
ATOM 2003 C CA . SER A 1 258 ? -19.150 -8.152 -9.366 1.00 55.38 258 SER A CA 1
ATOM 2004 C C . SER A 1 258 ? -20.669 -8.342 -9.552 1.00 55.38 258 SER A C 1
ATOM 2006 O O . SER A 1 258 ? -21.168 -9.460 -9.391 1.00 55.38 258 SER A O 1
ATOM 2008 N N . PRO A 1 259 ? -21.422 -7.294 -9.949 1.00 52.75 259 PRO A N 1
ATOM 2009 C CA . PRO A 1 259 ? -22.859 -7.395 -10.195 1.00 52.75 259 PRO A CA 1
ATOM 2010 C C . PRO A 1 259 ? -23.200 -8.389 -11.302 1.00 52.75 259 PRO A C 1
ATOM 2012 O O . PRO A 1 259 ? -22.502 -8.485 -12.313 1.00 52.75 259 PRO A O 1
ATOM 2015 N N . LYS A 1 260 ? -24.340 -9.078 -11.154 1.00 43.19 260 LYS A N 1
ATOM 2016 C CA . LYS A 1 260 ? -24.816 -10.086 -12.122 1.00 43.19 260 LYS A CA 1
ATOM 2017 C C . LYS A 1 260 ? -25.026 -9.532 -13.535 1.00 43.19 260 LYS A C 1
ATOM 2019 O O . LYS A 1 260 ? -25.006 -10.303 -14.489 1.00 43.19 260 LYS A O 1
ATOM 2024 N N . ASP A 1 261 ? -25.283 -8.230 -13.651 1.00 48.34 261 ASP A N 1
ATOM 2025 C CA . ASP A 1 261 ? -25.546 -7.526 -14.908 1.00 48.34 261 ASP A CA 1
ATOM 2026 C C . ASP A 1 261 ? -24.279 -6.933 -15.551 1.00 48.34 261 ASP A C 1
ATOM 2028 O O . ASP A 1 261 ? -24.375 -6.258 -16.574 1.00 48.34 261 ASP A O 1
ATOM 2032 N N . GLY A 1 262 ? -23.095 -7.184 -14.975 1.00 40.91 262 GLY A N 1
ATOM 2033 C CA . GLY A 1 262 ? -21.811 -6.714 -15.497 1.00 40.91 262 GLY A CA 1
ATOM 2034 C C . GLY A 1 262 ? -21.581 -5.209 -15.348 1.00 40.91 262 GLY A C 1
ATOM 2035 O O . GLY A 1 262 ? -20.574 -4.695 -15.837 1.00 40.91 262 GLY A O 1
ATOM 2036 N N . LYS A 1 263 ? -22.480 -4.474 -14.679 1.00 47.91 263 LYS A N 1
ATOM 2037 C CA . LYS A 1 263 ? -22.261 -3.051 -14.408 1.00 47.91 263 LYS A CA 1
ATOM 2038 C C . LYS A 1 263 ? -21.165 -2.883 -13.366 1.00 47.91 263 LYS A C 1
ATOM 2040 O O . LYS A 1 263 ? -21.114 -3.607 -12.378 1.00 47.91 263 LYS A O 1
ATOM 2045 N N . LYS A 1 264 ? -20.291 -1.895 -13.564 1.00 47.91 264 LYS A N 1
ATOM 2046 C CA . LYS A 1 264 ? -19.304 -1.524 -12.547 1.00 47.91 264 LYS A CA 1
ATOM 2047 C C . LYS A 1 264 ? -20.022 -0.970 -11.317 1.00 47.91 264 LYS A C 1
ATOM 2049 O O . LYS A 1 264 ? -20.940 -0.158 -11.452 1.00 47.91 264 LYS A O 1
ATOM 2054 N N . PHE A 1 265 ? -19.567 -1.361 -10.128 1.00 63.34 265 PHE A N 1
ATOM 2055 C CA . PHE A 1 265 ? -19.933 -0.634 -8.921 1.00 63.34 265 PHE A CA 1
ATOM 2056 C C . PHE A 1 265 ? -19.486 0.816 -9.049 1.00 63.34 265 PHE A C 1
ATOM 2058 O O . PHE A 1 265 ? -18.439 1.121 -9.630 1.00 63.34 265 PHE A O 1
ATOM 2065 N N . LYS A 1 266 ? -20.288 1.716 -8.485 1.00 67.56 266 LYS A N 1
ATOM 2066 C CA . LYS A 1 266 ? -19.868 3.096 -8.297 1.00 67.56 266 LYS A CA 1
ATOM 2067 C C . LYS A 1 266 ? -18.568 3.080 -7.492 1.00 67.56 266 LYS A C 1
ATOM 2069 O O . LYS A 1 266 ? -18.455 2.390 -6.480 1.00 67.56 266 LYS A O 1
ATOM 2074 N N . ASN A 1 267 ? -17.566 3.803 -7.972 1.00 67.88 267 ASN A N 1
ATOM 2075 C CA . ASN A 1 267 ? -16.337 3.961 -7.213 1.00 67.88 267 ASN A CA 1
ATOM 2076 C C . ASN A 1 267 ? -16.608 4.829 -5.988 1.00 67.88 267 ASN A C 1
ATOM 2078 O O . ASN A 1 267 ? -17.341 5.814 -6.086 1.00 67.88 267 ASN A O 1
ATOM 2082 N N . ALA A 1 268 ? -15.970 4.487 -4.869 1.00 77.12 268 ALA A N 1
ATOM 2083 C CA . ALA A 1 268 ? -15.896 5.396 -3.735 1.00 77.12 268 ALA A CA 1
ATOM 2084 C C . ALA A 1 268 ? -15.322 6.739 -4.200 1.00 77.12 268 ALA A C 1
ATOM 2086 O O . ALA A 1 268 ? -14.393 6.773 -5.022 1.00 77.12 268 ALA A O 1
ATOM 2087 N N . ARG A 1 269 ? -15.853 7.826 -3.645 1.00 80.50 269 ARG A N 1
ATOM 2088 C CA . ARG A 1 269 ? -15.328 9.172 -3.856 1.00 80.50 269 ARG A CA 1
ATOM 2089 C C . ARG A 1 269 ? -13.853 9.209 -3.485 1.00 80.50 269 ARG A C 1
ATOM 2091 O O . ARG A 1 269 ? -13.407 8.505 -2.577 1.00 80.50 269 ARG A O 1
ATOM 2098 N N . THR A 1 270 ? -13.078 10.018 -4.186 1.00 84.94 270 THR A N 1
ATOM 2099 C CA . THR A 1 270 ? -11.733 10.401 -3.747 1.00 84.94 270 THR A CA 1
ATOM 2100 C C . THR A 1 270 ? -11.804 11.085 -2.384 1.00 84.94 270 THR A C 1
ATOM 2102 O O . THR A 1 270 ? -12.829 11.661 -2.008 1.00 84.94 270 THR A O 1
ATOM 2105 N N . MET A 1 271 ? -10.710 11.061 -1.627 1.00 91.00 271 MET A N 1
ATOM 2106 C CA . MET A 1 271 ? -10.677 11.765 -0.347 1.00 91.00 271 MET A CA 1
ATOM 2107 C C . MET A 1 271 ? -10.881 13.276 -0.502 1.00 91.00 271 MET A C 1
ATOM 2109 O O . MET A 1 271 ? -11.467 13.891 0.384 1.00 91.00 271 MET A O 1
ATOM 2113 N N . GLU A 1 272 ? -10.455 13.877 -1.617 1.00 88.81 272 GLU A N 1
ATOM 2114 C CA . GLU A 1 272 ? -10.751 15.285 -1.916 1.00 88.81 272 GLU A CA 1
ATOM 2115 C C . GLU A 1 272 ? -12.260 15.528 -2.061 1.00 88.81 272 GLU A C 1
ATOM 2117 O O . GLU A 1 272 ? -12.797 16.434 -1.425 1.00 88.81 272 GLU A O 1
ATOM 2122 N N . GLU A 1 273 ? -12.962 14.695 -2.833 1.00 85.69 273 GLU A N 1
ATOM 2123 C CA . GLU A 1 273 ? -14.419 14.785 -2.994 1.00 85.69 273 GLU A CA 1
ATOM 2124 C C . GLU A 1 273 ? -15.151 14.590 -1.660 1.00 85.69 273 GLU A C 1
ATOM 2126 O O . GLU A 1 273 ? -16.114 15.304 -1.386 1.00 85.69 273 GLU A O 1
ATOM 2131 N N . ILE A 1 274 ? -14.678 13.677 -0.802 1.00 93.56 274 ILE A N 1
ATOM 2132 C CA . ILE A 1 274 ? -15.218 13.495 0.553 1.00 93.56 274 ILE A CA 1
ATOM 2133 C C . ILE A 1 274 ? -14.984 14.754 1.396 1.00 93.56 274 ILE A C 1
ATOM 2135 O O . ILE A 1 274 ? -15.912 15.232 2.042 1.00 93.56 274 ILE A O 1
ATOM 2139 N N . ILE A 1 275 ? -13.778 15.330 1.384 1.00 93.12 275 ILE A N 1
ATOM 2140 C CA . ILE A 1 275 ? -13.467 16.560 2.131 1.00 93.12 275 ILE A CA 1
ATOM 2141 C C . ILE A 1 275 ? -14.396 17.702 1.704 1.00 93.12 275 ILE A C 1
ATOM 2143 O O . ILE A 1 275 ? -14.992 18.354 2.562 1.00 93.12 275 ILE A O 1
ATOM 2147 N N . VAL A 1 276 ? -14.561 17.914 0.396 1.00 90.94 276 VAL A N 1
ATOM 2148 C CA . VAL A 1 276 ? -15.454 18.948 -0.148 1.00 90.94 276 VAL A CA 1
ATOM 2149 C C . VAL A 1 276 ? -16.907 18.668 0.233 1.00 90.94 276 VAL A C 1
ATOM 2151 O O . VAL A 1 276 ? -17.620 19.576 0.659 1.00 90.94 276 VAL A O 1
ATOM 2154 N N . PHE A 1 277 ? -17.344 17.409 0.155 1.00 91.75 277 PHE A N 1
ATOM 2155 C CA . PHE A 1 277 ? -18.686 17.003 0.563 1.00 91.75 277 PHE A CA 1
ATOM 2156 C C . PHE A 1 277 ? -18.980 17.339 2.038 1.00 91.75 277 PHE A C 1
ATOM 2158 O O . PHE A 1 277 ? -20.054 17.856 2.375 1.00 91.75 277 PHE A O 1
ATOM 2165 N N . LEU A 1 278 ? -17.996 17.126 2.916 1.00 94.00 278 LEU A N 1
ATOM 2166 C CA . LEU A 1 278 ? -18.076 17.468 4.337 1.00 94.00 278 LEU A CA 1
ATOM 2167 C C . LEU A 1 278 ? -18.021 18.982 4.614 1.00 94.00 278 LEU A C 1
ATOM 2169 O O . LEU A 1 278 ? -18.234 19.387 5.754 1.00 94.00 278 LEU A O 1
ATOM 2173 N N . GLY A 1 279 ? -17.820 19.820 3.590 1.00 93.06 279 GLY A N 1
ATOM 2174 C CA . GLY A 1 279 ? -17.710 21.278 3.709 1.00 93.06 279 GLY A CA 1
ATOM 2175 C C . GLY A 1 279 ? -16.291 21.778 3.985 1.00 93.06 279 GLY A C 1
ATOM 2176 O O . GLY A 1 279 ? -16.118 22.948 4.313 1.00 93.06 279 GLY A O 1
ATOM 2177 N N . GLY A 1 280 ? -15.288 20.906 3.861 1.00 93.62 280 GLY A N 1
ATOM 2178 C CA . GLY A 1 280 ? -13.885 21.246 4.058 1.00 93.62 280 GLY A CA 1
ATOM 2179 C C . GLY A 1 280 ? -13.241 21.940 2.862 1.00 93.62 280 GLY A C 1
ATOM 2180 O O . GLY A 1 280 ? -13.847 22.158 1.810 1.00 93.62 280 GLY A O 1
ATOM 2181 N N . LYS A 1 281 ? -11.956 22.265 3.012 1.00 92.75 281 LYS A N 1
ATOM 2182 C CA . LYS A 1 281 ? -11.172 22.937 1.970 1.00 92.75 281 LYS A CA 1
ATOM 2183 C C . LYS A 1 281 ? -10.604 21.921 0.978 1.00 92.75 281 LYS A C 1
ATOM 2185 O O . LYS A 1 281 ? -10.032 20.926 1.428 1.00 92.75 281 LYS A O 1
ATOM 2190 N N . PRO A 1 282 ? -10.655 22.176 -0.342 1.00 86.56 282 PRO A N 1
ATOM 2191 C CA . PRO A 1 282 ? -10.060 21.283 -1.334 1.00 86.56 282 PRO A CA 1
ATOM 2192 C C . PRO A 1 282 ? -8.550 21.097 -1.112 1.00 86.56 282 PRO A C 1
ATOM 2194 O O . PRO A 1 282 ? -7.902 21.838 -0.354 1.00 86.56 282 PRO A O 1
ATOM 2197 N N . LEU A 1 283 ? -7.981 20.073 -1.746 1.00 86.50 283 LEU A N 1
ATOM 2198 C CA . LEU A 1 283 ? -6.548 19.828 -1.669 1.00 86.50 283 LEU A CA 1
ATOM 2199 C C . LEU A 1 283 ? -5.817 20.826 -2.570 1.00 86.50 283 LEU A C 1
ATOM 2201 O O . LEU A 1 283 ? -6.253 21.156 -3.673 1.00 86.50 283 LEU A O 1
ATOM 2205 N N . VAL A 1 284 ? -4.666 21.309 -2.107 1.00 85.62 284 VAL A N 1
ATOM 2206 C CA . VAL A 1 284 ? -3.772 22.080 -2.973 1.00 85.62 284 VAL A CA 1
ATOM 2207 C C . VAL A 1 284 ? -3.104 21.093 -3.916 1.00 85.62 284 VAL A C 1
ATOM 2209 O O . VAL A 1 284 ? -2.561 20.083 -3.474 1.00 85.62 284 VAL A O 1
ATOM 2212 N N . ARG A 1 285 ? -3.156 21.368 -5.219 1.00 80.44 285 ARG A N 1
ATOM 2213 C CA . ARG A 1 285 ? -2.500 20.517 -6.210 1.00 80.44 285 ARG A CA 1
ATOM 2214 C C . ARG A 1 285 ? -0.991 20.779 -6.232 1.00 80.44 285 ARG A C 1
ATOM 2216 O O . ARG A 1 285 ? -0.583 21.928 -6.062 1.00 80.44 285 ARG A O 1
ATOM 2223 N N . PRO A 1 286 ? -0.166 19.749 -6.483 1.00 75.44 286 PRO A N 1
ATOM 2224 C CA . PRO A 1 286 ? 1.268 19.928 -6.668 1.00 75.44 286 PRO A CA 1
ATOM 2225 C C . PRO A 1 286 ? 1.543 20.868 -7.849 1.00 75.44 286 PRO A C 1
ATOM 2227 O O . PRO A 1 286 ? 0.857 20.794 -8.873 1.00 75.44 286 PRO A O 1
ATOM 2230 N N . SER A 1 287 ? 2.557 21.729 -7.722 1.00 73.56 287 SER A N 1
ATOM 2231 C CA . SER A 1 287 ? 2.968 22.624 -8.810 1.00 73.56 287 SER A CA 1
ATOM 2232 C C . SER A 1 287 ? 3.319 21.838 -10.080 1.00 73.56 287 SER A C 1
ATOM 2234 O O . SER A 1 287 ? 4.061 20.852 -10.036 1.00 73.56 287 SER A O 1
ATOM 2236 N N . ARG A 1 288 ? 2.806 22.311 -11.225 1.00 53.88 288 ARG A N 1
ATOM 2237 C CA . ARG A 1 288 ? 3.109 21.776 -12.565 1.00 53.88 288 ARG A CA 1
ATOM 2238 C C . ARG A 1 288 ? 4.501 22.178 -13.067 1.00 53.88 288 ARG A C 1
ATOM 2240 O O . ARG A 1 288 ? 4.974 21.612 -14.048 1.00 53.88 288 ARG A O 1
ATOM 2247 N N . ASP A 1 289 ? 5.170 23.128 -12.414 1.00 51.12 289 ASP A N 1
ATOM 2248 C CA . ASP A 1 289 ? 6.464 23.650 -12.874 1.00 51.12 289 ASP A CA 1
ATOM 2249 C C . ASP A 1 289 ? 7.600 22.628 -12.709 1.00 51.12 289 ASP A C 1
ATOM 2251 O O . ASP A 1 289 ? 8.569 22.644 -13.466 1.00 51.12 289 ASP A O 1
ATOM 2255 N N . PHE A 1 290 ? 7.446 21.670 -11.789 1.00 43.47 290 PHE A N 1
ATOM 2256 C CA . PHE A 1 290 ? 8.351 20.526 -11.659 1.00 43.47 290 PHE A CA 1
ATOM 2257 C C . PHE A 1 290 ? 8.254 19.562 -12.856 1.00 43.47 290 PHE A C 1
ATOM 2259 O O . PHE A 1 290 ? 9.273 19.073 -13.333 1.00 43.47 290 PHE A O 1
ATOM 2266 N N . GLU A 1 291 ? 7.056 19.338 -13.412 1.00 39.62 291 GLU A N 1
ATOM 2267 C CA . GLU A 1 291 ? 6.889 18.487 -14.603 1.00 39.62 291 GLU A CA 1
ATOM 2268 C C . GLU A 1 291 ? 7.495 19.129 -15.863 1.00 39.62 291 GLU A C 1
ATOM 2270 O O . GLU A 1 291 ? 7.971 18.418 -16.745 1.00 39.62 291 GLU A O 1
ATOM 2275 N N . LYS A 1 292 ? 7.562 20.469 -15.920 1.00 37.44 292 LYS A N 1
ATOM 2276 C CA . LYS A 1 292 ? 8.219 21.216 -17.008 1.00 37.44 292 LYS A CA 1
ATOM 2277 C C . LYS A 1 292 ? 9.748 21.250 -16.904 1.00 37.44 292 LYS A C 1
ATOM 2279 O O . LYS A 1 292 ? 10.413 21.326 -17.932 1.00 37.44 292 LYS A O 1
ATOM 2284 N N . LYS A 1 293 ? 10.325 21.139 -15.700 1.00 41.09 293 LYS A N 1
ATOM 2285 C CA . LYS A 1 293 ? 11.788 21.027 -15.510 1.00 41.09 293 LYS A CA 1
ATOM 2286 C C . LYS A 1 293 ? 12.379 19.721 -16.061 1.00 41.09 293 LYS A C 1
ATOM 2288 O O . LYS A 1 293 ? 13.589 19.638 -16.253 1.00 41.09 293 LYS A O 1
ATOM 2293 N N . GLY A 1 294 ? 11.540 18.722 -16.359 1.00 34.78 294 GLY A N 1
ATOM 2294 C CA . GLY A 1 294 ? 11.934 17.497 -17.066 1.00 34.78 294 GLY A CA 1
ATOM 2295 C C . GLY A 1 294 ? 12.265 17.696 -18.552 1.00 34.78 294 GLY A C 1
ATOM 2296 O O . GLY A 1 294 ? 12.751 16.768 -19.193 1.00 34.78 294 GLY A O 1
ATOM 2297 N N . THR A 1 295 ? 12.037 18.893 -19.097 1.00 36.41 295 THR A N 1
ATOM 2298 C CA . THR A 1 295 ? 12.490 19.304 -20.430 1.00 36.41 295 THR A CA 1
ATOM 2299 C C . THR A 1 295 ? 13.368 20.542 -20.302 1.00 36.41 295 THR A C 1
ATOM 2301 O O . THR A 1 295 ? 12.898 21.655 -20.511 1.00 36.41 295 THR A O 1
ATOM 2304 N N . THR A 1 296 ? 14.639 20.360 -19.944 1.00 29.88 296 THR A N 1
ATOM 2305 C CA . THR A 1 296 ? 15.640 21.427 -20.091 1.00 29.88 296 THR A CA 1
ATOM 2306 C C . THR A 1 296 ? 17.015 20.851 -20.4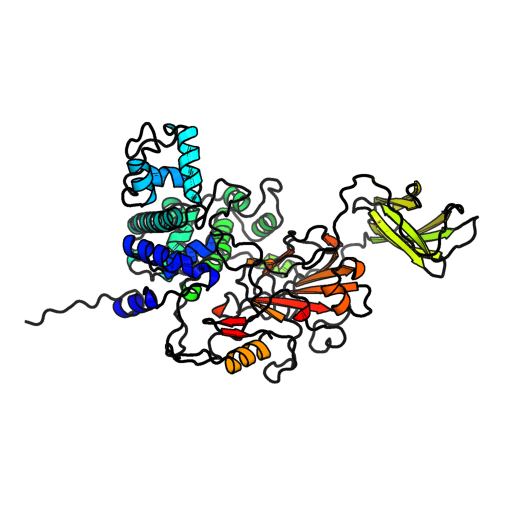24 1.00 29.88 296 THR A C 1
ATOM 2308 O O . THR A 1 296 ? 17.574 20.081 -19.650 1.00 29.88 296 THR A O 1
ATOM 2311 N N . ASP A 1 297 ? 17.471 21.231 -21.618 1.00 31.88 297 ASP A N 1
ATOM 2312 C CA . ASP A 1 297 ? 18.824 21.329 -22.177 1.00 31.88 297 ASP A CA 1
ATOM 2313 C C . ASP A 1 297 ? 19.921 20.320 -21.789 1.00 31.88 297 ASP A C 1
ATOM 2315 O O . ASP A 1 297 ? 20.467 20.292 -20.686 1.00 31.88 297 ASP A O 1
ATOM 2319 N N . ASN A 1 298 ? 20.342 19.575 -22.818 1.00 31.42 298 ASN A N 1
ATOM 2320 C CA . ASN A 1 298 ? 21.563 18.772 -22.904 1.00 31.42 298 ASN A CA 1
ATOM 2321 C C . ASN A 1 298 ? 22.835 19.645 -22.854 1.00 31.42 298 ASN A C 1
ATOM 2323 O O . ASN A 1 298 ? 23.566 19.745 -23.838 1.00 31.42 298 ASN A O 1
ATOM 2327 N N . SER A 1 299 ? 23.135 20.267 -21.716 1.00 34.09 299 SER A N 1
ATOM 2328 C CA . SER A 1 299 ? 24.437 20.917 -21.515 1.00 34.09 299 SER A CA 1
ATOM 2329 C C . SER A 1 299 ? 24.911 20.885 -20.058 1.00 34.09 299 SER A C 1
ATOM 2331 O O . SER A 1 299 ? 25.300 21.909 -19.497 1.00 34.09 299 SER A O 1
ATOM 2333 N N . LYS A 1 300 ? 24.906 19.710 -19.419 1.00 35.81 300 LYS A N 1
ATOM 2334 C CA . LYS A 1 300 ? 25.797 19.473 -18.272 1.00 35.81 300 LYS A CA 1
ATOM 2335 C C . LYS A 1 300 ? 27.097 18.867 -18.791 1.00 35.81 300 LYS A C 1
ATOM 2337 O O . LYS A 1 300 ? 27.061 17.877 -19.516 1.00 35.81 300 LYS A O 1
ATOM 2342 N N . LEU A 1 301 ? 28.210 19.522 -18.458 1.00 39.19 301 LEU A N 1
ATOM 2343 C CA . LEU A 1 301 ? 29.565 19.129 -18.832 1.00 39.19 301 LEU A CA 1
ATOM 2344 C C . LEU A 1 301 ? 29.824 17.647 -18.512 1.00 39.19 301 LEU A C 1
ATOM 2346 O O . LEU A 1 301 ? 29.426 17.144 -17.463 1.00 39.19 301 LEU A O 1
ATOM 2350 N N . ASN A 1 302 ? 30.484 16.964 -19.447 1.00 44.50 302 ASN A N 1
ATOM 2351 C CA . ASN A 1 302 ? 30.916 15.578 -19.311 1.00 44.50 302 ASN A CA 1
ATOM 2352 C C . ASN A 1 302 ? 32.039 15.492 -18.263 1.00 44.50 302 ASN A C 1
ATOM 2354 O O . ASN A 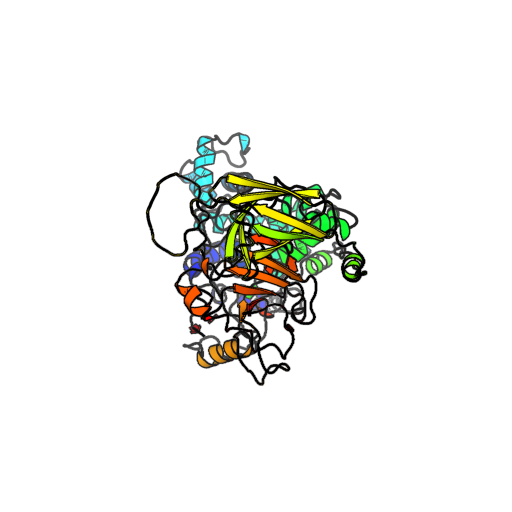1 302 ? 33.198 15.724 -18.584 1.00 44.50 302 ASN A O 1
ATOM 2358 N N . ASP A 1 303 ? 31.705 15.102 -17.032 1.00 55.03 303 ASP A N 1
ATOM 2359 C CA . ASP A 1 303 ? 32.690 14.747 -15.993 1.00 55.03 303 ASP A CA 1
ATOM 2360 C C . ASP A 1 303 ? 33.206 13.298 -16.133 1.00 55.03 303 ASP A C 1
ATOM 2362 O O . ASP A 1 303 ? 33.892 12.782 -15.245 1.00 55.03 303 ASP A O 1
ATOM 2366 N N . ASN A 1 304 ? 32.844 12.619 -17.226 1.00 59.19 304 ASN A N 1
ATOM 2367 C CA . ASN A 1 304 ? 33.236 11.245 -17.516 1.00 59.19 304 ASN A CA 1
ATOM 2368 C C . ASN A 1 304 ? 34.621 11.219 -18.170 1.00 59.19 304 ASN A C 1
ATOM 2370 O O . ASN A 1 304 ? 34.814 11.763 -19.256 1.00 59.19 304 ASN A O 1
ATOM 2374 N N . ILE A 1 305 ? 35.553 10.538 -17.515 1.00 60.94 305 ILE A N 1
ATOM 2375 C CA . ILE A 1 305 ? 36.922 10.314 -17.965 1.00 60.94 305 ILE A CA 1
ATOM 2376 C C . ILE A 1 305 ? 37.052 8.896 -18.507 1.00 60.94 305 ILE A C 1
ATOM 2378 O O . ILE A 1 305 ? 36.591 7.931 -17.891 1.00 60.94 305 ILE A O 1
ATOM 2382 N N . ASN A 1 306 ? 37.745 8.773 -19.637 1.00 65.06 306 ASN A N 1
ATOM 2383 C CA . ASN A 1 306 ? 38.149 7.485 -20.185 1.00 65.06 306 ASN A CA 1
ATOM 2384 C C . ASN A 1 306 ? 39.605 7.193 -19.818 1.00 65.06 306 ASN A C 1
ATOM 2386 O O . ASN A 1 306 ? 40.523 7.854 -20.305 1.00 65.06 306 ASN A O 1
ATOM 2390 N N . ILE A 1 307 ? 39.812 6.170 -18.997 1.00 73.88 307 ILE A N 1
ATOM 2391 C CA . ILE A 1 307 ? 41.135 5.643 -18.670 1.00 73.88 307 ILE A CA 1
ATOM 2392 C C . ILE A 1 307 ? 41.399 4.463 -19.597 1.00 73.88 307 ILE A C 1
ATOM 2394 O O . ILE A 1 307 ? 40.731 3.437 -19.509 1.00 73.88 307 ILE A O 1
ATOM 2398 N N . VAL A 1 308 ? 42.369 4.596 -20.491 1.00 76.44 308 VAL A N 1
ATOM 2399 C CA . VAL A 1 308 ? 42.800 3.511 -21.371 1.00 76.44 308 VAL A CA 1
ATOM 2400 C C . VAL A 1 308 ? 43.910 2.734 -20.676 1.00 76.44 308 VAL A C 1
ATOM 2402 O O . VAL A 1 308 ? 44.959 3.292 -20.365 1.00 76.44 308 VAL A O 1
ATOM 2405 N N . ILE A 1 309 ? 43.697 1.445 -20.442 1.00 82.94 309 ILE A N 1
ATOM 2406 C CA . ILE A 1 309 ? 44.704 0.534 -19.904 1.00 82.94 309 ILE A CA 1
ATOM 2407 C C . ILE A 1 309 ? 45.317 -0.262 -21.046 1.00 82.94 309 ILE A C 1
ATOM 2409 O O . ILE A 1 309 ? 44.603 -0.917 -21.799 1.00 82.94 309 ILE A O 1
ATOM 2413 N N . THR A 1 310 ? 46.644 -0.256 -21.137 1.00 86.75 310 THR A N 1
ATOM 2414 C CA . THR A 1 310 ? 47.414 -1.197 -21.952 1.00 86.75 310 THR A CA 1
ATOM 2415 C C . THR A 1 310 ? 48.123 -2.176 -21.024 1.00 86.75 310 THR A C 1
ATOM 2417 O O . THR A 1 310 ? 49.000 -1.781 -20.250 1.00 86.75 310 THR A O 1
ATOM 2420 N N . SER A 1 311 ? 47.768 -3.456 -21.098 1.00 83.50 311 SER A N 1
ATOM 2421 C CA . SER A 1 311 ? 48.406 -4.505 -20.307 1.00 83.50 311 SER A CA 1
ATOM 2422 C C . SER A 1 311 ? 49.747 -4.915 -20.903 1.00 83.50 311 SER A C 1
ATOM 2424 O O . SER A 1 311 ? 49.841 -5.301 -22.068 1.00 83.50 311 SER A O 1
ATOM 2426 N N . LEU A 1 312 ? 50.792 -4.864 -20.080 1.00 84.31 312 LEU A N 1
ATOM 2427 C CA . LEU A 1 312 ? 52.133 -5.339 -20.392 1.00 84.31 312 LEU A CA 1
ATOM 2428 C C . LEU A 1 312 ? 52.482 -6.540 -19.512 1.00 84.31 312 LEU A C 1
ATOM 2430 O O . LEU A 1 312 ? 52.111 -6.579 -18.347 1.00 84.31 312 LEU A O 1
ATOM 2434 N N . VAL A 1 313 ? 53.243 -7.487 -20.050 1.00 83.62 313 VAL A N 1
ATOM 2435 C CA . VAL A 1 313 ? 53.939 -8.532 -19.289 1.00 83.62 313 VAL A CA 1
ATOM 2436 C C . VAL A 1 313 ? 55.357 -8.593 -19.823 1.00 83.62 313 VAL A C 1
ATOM 2438 O O . VAL A 1 313 ? 55.564 -8.669 -21.034 1.00 83.62 313 VAL A O 1
ATOM 2441 N N . ASN A 1 314 ? 56.354 -8.515 -18.939 1.00 83.25 314 ASN A N 1
ATOM 2442 C CA . ASN A 1 314 ? 57.764 -8.394 -19.333 1.00 83.25 314 ASN A CA 1
ATOM 2443 C C . ASN A 1 314 ? 57.981 -7.266 -20.373 1.00 83.25 314 ASN A C 1
ATOM 2445 O O . ASN A 1 314 ? 58.713 -7.437 -21.348 1.00 83.25 314 ASN A O 1
ATOM 2449 N N . ASN A 1 315 ? 57.299 -6.127 -20.188 1.00 78.12 315 ASN A N 1
ATOM 2450 C CA . ASN A 1 315 ? 57.325 -4.950 -21.070 1.00 78.12 315 ASN A CA 1
ATOM 2451 C C . ASN A 1 315 ? 56.813 -5.167 -22.509 1.00 78.12 315 ASN A C 1
ATOM 2453 O O . ASN A 1 315 ? 57.025 -4.309 -23.366 1.00 78.12 315 ASN A O 1
ATOM 2457 N N . LYS A 1 316 ? 56.112 -6.270 -22.790 1.00 81.38 316 LYS A N 1
ATOM 2458 C CA . LYS A 1 316 ? 55.428 -6.506 -24.070 1.00 81.38 316 LYS A CA 1
ATOM 2459 C C . LYS A 1 316 ? 53.919 -6.501 -23.874 1.00 81.38 316 LYS A C 1
ATOM 2461 O O . LYS A 1 316 ? 53.442 -6.983 -22.853 1.00 81.38 316 LYS A O 1
ATOM 2466 N N . VAL A 1 317 ? 53.184 -5.956 -24.846 1.00 84.38 317 VAL A N 1
ATOM 2467 C CA . VAL A 1 317 ? 51.715 -5.925 -24.806 1.00 84.38 317 VAL A CA 1
ATOM 2468 C C . VAL A 1 317 ? 51.183 -7.351 -24.749 1.00 84.38 317 VAL A C 1
ATOM 2470 O O . VAL A 1 317 ? 51.539 -8.183 -25.581 1.00 84.38 317 VAL A O 1
ATOM 2473 N N . GLN A 1 318 ? 50.348 -7.616 -23.752 1.00 83.31 318 GLN A N 1
ATOM 2474 C CA . GLN A 1 318 ? 49.759 -8.921 -23.499 1.00 83.31 318 GLN A CA 1
ATOM 2475 C C . GLN A 1 318 ? 48.241 -8.802 -23.578 1.00 83.31 318 GLN A C 1
ATOM 2477 O O . GLN A 1 318 ? 47.653 -7.969 -22.896 1.00 83.31 318 GLN A O 1
ATOM 2482 N N . ALA A 1 319 ? 47.612 -9.638 -24.396 1.00 81.44 319 ALA A N 1
ATOM 2483 C CA . ALA A 1 319 ? 46.162 -9.681 -24.555 1.00 81.44 319 ALA A CA 1
ATOM 2484 C C . ALA A 1 319 ? 45.469 -10.455 -23.424 1.00 81.44 319 ALA A C 1
ATOM 2486 O O . ALA A 1 319 ? 46.087 -11.337 -22.819 1.00 81.44 319 ALA A O 1
ATOM 2487 N N . ASN A 1 320 ? 44.174 -10.179 -23.225 1.00 75.94 320 ASN A N 1
ATOM 2488 C CA . ASN A 1 320 ? 43.253 -10.970 -22.397 1.00 75.94 320 ASN A CA 1
ATOM 2489 C C . ASN A 1 320 ? 43.695 -11.155 -20.935 1.00 75.94 320 ASN A C 1
ATOM 2491 O O . ASN A 1 320 ? 43.507 -12.227 -20.363 1.00 75.94 320 ASN A O 1
ATOM 2495 N N . ILE A 1 321 ? 44.287 -10.127 -20.317 1.00 79.50 321 ILE A N 1
ATOM 2496 C CA . ILE A 1 321 ? 44.608 -10.174 -18.883 1.00 79.50 321 ILE A CA 1
ATOM 2497 C C . ILE A 1 321 ? 43.360 -9.832 -18.082 1.00 79.50 321 ILE A C 1
ATOM 2499 O O . ILE A 1 321 ? 42.849 -8.723 -18.212 1.00 79.50 321 ILE A O 1
ATOM 2503 N N . SER A 1 322 ? 42.917 -10.750 -17.223 1.00 81.75 322 SER A N 1
ATOM 2504 C CA . SER A 1 322 ? 41.875 -10.501 -16.223 1.00 81.75 322 SER A CA 1
ATOM 2505 C C . SER A 1 322 ? 42.461 -9.898 -14.948 1.00 81.75 322 SER A C 1
ATOM 2507 O O . SER A 1 322 ? 43.458 -10.391 -14.425 1.00 81.75 322 SER A O 1
ATOM 2509 N N . TYR A 1 323 ? 41.831 -8.855 -14.422 1.00 84.25 323 TYR A N 1
ATOM 2510 C CA . TYR A 1 323 ? 42.219 -8.178 -13.185 1.00 84.25 323 TYR A CA 1
ATOM 2511 C C . TYR A 1 323 ? 40.986 -7.554 -12.521 1.00 84.25 323 TYR A C 1
ATOM 2513 O O . TYR A 1 323 ? 39.877 -7.639 -13.044 1.00 84.25 323 TYR A O 1
ATOM 2521 N N . PHE A 1 324 ? 41.155 -6.936 -11.358 1.00 77.38 324 PHE A N 1
ATOM 2522 C CA . PHE A 1 324 ? 40.088 -6.225 -10.666 1.00 77.38 324 PHE A CA 1
ATOM 2523 C C . PHE A 1 324 ? 40.379 -4.735 -10.574 1.00 77.38 324 PHE A C 1
ATOM 2525 O O . PHE A 1 324 ? 41.521 -4.304 -10.436 1.00 77.38 324 PHE A O 1
ATOM 2532 N N . VAL A 1 325 ? 39.317 -3.944 -10.599 1.00 80.50 325 VAL A N 1
ATOM 2533 C CA . VAL A 1 325 ? 39.365 -2.498 -10.430 1.00 80.50 325 VAL A CA 1
ATOM 2534 C C . VAL A 1 325 ? 38.608 -2.150 -9.164 1.00 80.50 325 VAL A C 1
ATOM 2536 O O . VAL A 1 325 ? 37.405 -2.388 -9.059 1.00 80.50 325 VAL A O 1
ATOM 2539 N N . LYS A 1 326 ? 39.312 -1.582 -8.190 1.00 72.00 326 LYS A N 1
ATOM 2540 C CA . LYS A 1 326 ? 38.725 -1.075 -6.954 1.00 72.00 326 LYS A CA 1
ATOM 2541 C C . LYS A 1 326 ? 38.570 0.433 -7.054 1.00 72.00 326 LYS A C 1
ATOM 2543 O O . LYS A 1 326 ? 39.541 1.161 -7.241 1.00 72.00 326 LYS A O 1
ATOM 2548 N N . SER A 1 327 ? 37.342 0.900 -6.897 1.00 74.12 327 SER A N 1
ATOM 2549 C CA . SER A 1 327 ? 36.992 2.320 -6.845 1.00 74.12 327 SER A CA 1
ATOM 2550 C C . SER A 1 327 ? 36.160 2.610 -5.596 1.00 74.12 327 SER A C 1
ATOM 2552 O O . SER A 1 327 ? 35.786 1.697 -4.853 1.00 74.12 327 SER A O 1
ATOM 2554 N N . LYS A 1 328 ? 35.779 3.877 -5.390 1.00 56.28 328 LYS A N 1
ATOM 2555 C CA . LYS A 1 328 ? 34.783 4.236 -4.364 1.00 56.28 328 LYS A CA 1
ATOM 2556 C C . LYS A 1 328 ? 33.410 3.577 -4.586 1.00 56.28 328 LYS A C 1
ATOM 2558 O O . LYS A 1 328 ? 32.608 3.540 -3.661 1.00 56.28 328 LYS A O 1
ATOM 2563 N N . TYR A 1 329 ? 33.151 3.058 -5.790 1.00 47.34 329 TYR A N 1
ATOM 2564 C CA . TYR A 1 329 ? 31.917 2.362 -6.164 1.00 47.34 329 TYR A CA 1
ATOM 2565 C C . TYR A 1 329 ? 32.014 0.831 -6.024 1.00 47.34 329 TYR A C 1
ATOM 2567 O O . TYR A 1 329 ? 31.070 0.130 -6.378 1.00 47.34 329 TYR A O 1
ATOM 2575 N N . GLY A 1 330 ? 33.137 0.302 -5.522 1.00 49.84 330 GLY A N 1
ATOM 2576 C CA . GLY A 1 330 ? 33.338 -1.128 -5.274 1.00 49.84 330 GLY A CA 1
ATOM 2577 C C . GLY A 1 330 ? 34.451 -1.763 -6.111 1.00 49.84 330 GLY A C 1
ATOM 2578 O O . GLY A 1 330 ? 35.174 -1.076 -6.837 1.00 49.84 330 GLY A O 1
ATOM 2579 N N . LEU A 1 331 ? 34.594 -3.083 -5.961 1.00 62.91 331 LEU A N 1
ATOM 2580 C CA . LEU A 1 331 ? 35.553 -3.930 -6.672 1.00 62.91 331 LEU A CA 1
ATOM 2581 C C . LEU A 1 331 ? 34.844 -4.614 -7.849 1.00 62.91 331 LEU A C 1
ATOM 2583 O O . LEU A 1 331 ? 33.869 -5.330 -7.629 1.00 62.91 331 LEU A O 1
ATOM 2587 N N . LYS A 1 332 ? 35.316 -4.399 -9.078 1.00 61.53 332 LYS A N 1
ATOM 2588 C CA . LYS A 1 332 ? 34.744 -5.000 -10.294 1.00 61.53 332 LYS A CA 1
ATOM 2589 C C . LYS A 1 332 ? 35.791 -5.827 -11.044 1.00 61.53 332 LYS A C 1
ATOM 2591 O O . LYS A 1 332 ? 36.952 -5.416 -11.051 1.00 61.53 332 LYS A O 1
ATOM 2596 N N . PRO A 1 333 ? 35.427 -6.969 -11.651 1.00 68.19 333 PRO A N 1
ATOM 2597 C CA . PRO A 1 333 ? 36.308 -7.688 -12.566 1.00 68.19 333 PRO A CA 1
ATOM 2598 C C . PRO A 1 333 ? 36.411 -6.944 -13.903 1.00 68.19 333 PRO A C 1
ATOM 2600 O O . PRO A 1 333 ? 35.439 -6.354 -14.368 1.00 68.19 333 PRO A O 1
ATOM 2603 N N . HIS A 1 334 ? 37.594 -6.976 -14.503 1.00 79.19 334 HIS A N 1
ATOM 2604 C CA . HIS A 1 334 ? 37.954 -6.289 -15.741 1.00 79.19 334 HIS A CA 1
ATOM 2605 C C . HIS A 1 334 ? 38.884 -7.172 -16.582 1.00 79.19 334 HIS A C 1
ATOM 2607 O O . HIS A 1 334 ? 39.526 -8.090 -16.055 1.00 79.19 334 HIS A O 1
ATOM 2613 N N . SER A 1 335 ? 38.949 -6.924 -17.891 1.00 81.81 335 SER A N 1
ATOM 2614 C CA . SER A 1 335 ? 39.850 -7.668 -18.775 1.00 81.81 335 SER A CA 1
ATOM 2615 C C . SER A 1 335 ? 40.249 -6.897 -20.023 1.00 81.81 335 SER A C 1
ATOM 2617 O O . SER A 1 335 ? 39.392 -6.362 -20.731 1.00 81.81 335 SER A O 1
ATOM 2619 N N . THR A 1 336 ? 41.537 -6.946 -20.369 1.00 76.56 336 THR A N 1
ATOM 2620 C CA . THR A 1 336 ? 42.011 -6.366 -21.626 1.00 76.56 336 THR A CA 1
ATOM 2621 C C . THR A 1 336 ? 41.587 -7.186 -22.839 1.00 76.56 336 THR A C 1
ATOM 2623 O O . THR A 1 336 ? 41.449 -8.400 -22.774 1.00 76.56 336 THR A O 1
ATOM 2626 N N . ASN A 1 337 ? 41.354 -6.524 -23.969 1.00 62.50 337 ASN A N 1
ATOM 2627 C CA . ASN A 1 337 ? 40.907 -7.173 -25.198 1.00 62.50 337 ASN A CA 1
ATOM 2628 C C . ASN A 1 337 ? 42.047 -7.925 -25.922 1.00 62.50 337 ASN A C 1
ATOM 2630 O O . ASN A 1 337 ? 43.188 -7.983 -25.457 1.00 62.50 337 ASN A O 1
ATOM 2634 N N . ALA A 1 338 ? 41.751 -8.449 -27.117 1.00 68.38 338 ALA A N 1
ATOM 2635 C CA . ALA A 1 338 ? 42.705 -9.171 -27.967 1.00 68.38 338 ALA A CA 1
ATOM 2636 C C . ALA A 1 338 ? 43.955 -8.353 -28.366 1.00 68.38 338 ALA A C 1
ATOM 2638 O O . ALA A 1 338 ? 44.966 -8.933 -28.750 1.00 68.38 338 ALA A O 1
ATOM 2639 N N . ASN A 1 339 ? 43.903 -7.024 -28.241 1.00 69.12 339 ASN A N 1
ATOM 2640 C CA . ASN A 1 339 ? 45.024 -6.119 -28.493 1.00 69.12 339 ASN A CA 1
ATOM 2641 C C . ASN A 1 339 ? 45.714 -5.662 -27.192 1.00 69.12 339 ASN A C 1
ATOM 2643 O O . ASN A 1 339 ? 46.564 -4.779 -27.229 1.00 69.12 339 ASN A O 1
ATOM 2647 N N . GLY A 1 340 ? 45.342 -6.232 -26.041 1.00 72.50 340 GLY A N 1
ATOM 2648 C CA . GLY A 1 340 ? 45.875 -5.870 -24.727 1.00 72.50 340 GLY A CA 1
ATOM 2649 C C . GLY A 1 340 ? 45.376 -4.529 -24.201 1.00 72.50 340 GLY A C 1
ATOM 2650 O O . GLY A 1 340 ? 46.030 -3.944 -23.342 1.00 72.50 340 GLY A O 1
ATOM 2651 N N . HIS A 1 341 ? 44.245 -4.025 -24.709 1.00 71.62 341 HIS A N 1
ATOM 2652 C CA . HIS A 1 341 ? 43.690 -2.726 -24.325 1.00 71.62 341 HIS A CA 1
ATOM 2653 C C . HIS A 1 341 ? 42.341 -2.844 -23.614 1.00 71.62 341 HIS A C 1
ATOM 2655 O O . HIS A 1 341 ? 41.525 -3.699 -23.949 1.00 71.62 341 HIS A O 1
ATOM 2661 N N . GLU A 1 342 ? 42.067 -1.927 -22.697 1.00 83.69 342 GLU A N 1
ATOM 2662 C CA . GLU A 1 342 ? 40.762 -1.765 -22.055 1.00 83.69 342 GLU A CA 1
ATOM 2663 C C . GLU A 1 342 ? 40.460 -0.290 -21.816 1.00 83.69 342 GLU A C 1
ATOM 2665 O O . GLU A 1 342 ? 41.374 0.520 -21.681 1.00 83.69 342 GLU A O 1
ATOM 2670 N N . ILE A 1 343 ? 39.177 0.065 -21.769 1.00 69.69 343 ILE A N 1
ATOM 2671 C CA . ILE A 1 343 ? 38.731 1.404 -21.395 1.00 69.69 343 ILE A CA 1
ATOM 2672 C C . ILE A 1 343 ? 37.934 1.285 -20.102 1.00 69.69 343 ILE A C 1
ATOM 2674 O O . ILE A 1 343 ? 36.915 0.602 -20.051 1.00 69.69 343 ILE A O 1
ATOM 2678 N N . ILE A 1 344 ? 38.401 1.971 -19.067 1.00 75.31 344 ILE A N 1
ATOM 2679 C CA . ILE A 1 344 ? 37.726 2.108 -17.783 1.00 75.31 344 ILE A CA 1
ATOM 2680 C C . ILE A 1 344 ? 37.084 3.493 -17.744 1.00 75.31 344 ILE A C 1
ATOM 2682 O O . ILE A 1 344 ? 37.750 4.510 -17.946 1.00 75.31 344 ILE A O 1
ATOM 2686 N N . HIS A 1 345 ? 35.786 3.532 -17.459 1.00 74.06 345 HIS A N 1
ATOM 2687 C CA . HIS A 1 345 ? 35.055 4.780 -17.275 1.00 74.06 345 HIS A CA 1
ATOM 2688 C C . HIS A 1 345 ? 35.119 5.216 -15.808 1.00 74.06 345 HIS A C 1
ATOM 2690 O O . HIS A 1 345 ? 34.759 4.457 -14.906 1.00 74.06 345 HIS A O 1
ATOM 2696 N N . ALA A 1 346 ? 35.570 6.445 -15.578 1.00 67.00 346 ALA A N 1
ATOM 2697 C CA . ALA A 1 346 ? 35.739 7.049 -14.259 1.00 67.00 346 ALA A CA 1
ATOM 2698 C C . ALA A 1 346 ? 35.138 8.458 -14.230 1.00 67.00 346 ALA A C 1
ATOM 2700 O O . ALA A 1 346 ? 34.872 9.032 -15.284 1.00 67.00 346 ALA A O 1
ATOM 2701 N N . LYS A 1 347 ? 34.946 9.050 -13.046 1.00 73.31 347 LYS A N 1
ATOM 2702 C CA . LYS A 1 347 ? 34.651 10.486 -12.940 1.00 73.31 347 LYS A CA 1
ATOM 2703 C C . LYS A 1 347 ? 35.905 11.277 -12.595 1.00 73.31 347 LYS A C 1
ATOM 2705 O O . LYS A 1 347 ? 36.789 10.777 -11.899 1.00 73.31 347 LYS A O 1
ATOM 2710 N N . LYS A 1 348 ? 35.953 12.536 -13.028 1.00 66.81 348 LYS A N 1
ATOM 2711 C CA . LYS A 1 348 ? 37.009 13.482 -12.644 1.00 66.81 348 LYS A CA 1
ATOM 2712 C C . LYS A 1 348 ? 37.149 13.575 -11.122 1.00 66.81 348 LYS A C 1
ATOM 2714 O O . LYS A 1 348 ? 36.191 13.881 -10.417 1.00 66.81 348 LYS A O 1
ATOM 2719 N N . GLY A 1 349 ? 38.347 13.275 -10.625 1.00 64.94 349 GLY A N 1
ATOM 2720 C CA . GLY A 1 349 ? 38.710 13.199 -9.209 1.00 64.94 349 GLY A CA 1
ATOM 2721 C C . GLY A 1 349 ? 38.653 11.799 -8.580 1.00 64.94 349 GLY A C 1
ATOM 2722 O O . GLY A 1 349 ? 39.000 11.667 -7.407 1.00 64.94 349 GLY A O 1
ATOM 2723 N N . ASP A 1 350 ? 38.234 10.754 -9.302 1.00 69.38 350 ASP A N 1
ATOM 2724 C CA . ASP A 1 350 ? 38.180 9.395 -8.748 1.00 69.38 350 ASP A CA 1
ATOM 2725 C C . ASP A 1 350 ? 39.579 8.770 -8.600 1.00 69.38 350 ASP A C 1
ATOM 2727 O O . ASP A 1 350 ? 40.404 8.839 -9.511 1.00 69.38 350 ASP A O 1
ATOM 2731 N N . LYS A 1 351 ? 39.823 8.099 -7.463 1.00 80.69 351 LYS A N 1
ATOM 2732 C CA . LYS A 1 351 ? 40.976 7.206 -7.264 1.00 80.69 351 LYS A CA 1
ATOM 2733 C C . LYS A 1 351 ? 40.573 5.768 -7.572 1.00 80.69 351 LYS A C 1
ATOM 2735 O O . LYS A 1 351 ? 39.575 5.270 -7.042 1.00 80.69 351 LYS A O 1
ATOM 2740 N N . ILE A 1 352 ? 41.382 5.102 -8.385 1.00 82.81 352 ILE A N 1
ATOM 2741 C CA . ILE A 1 352 ? 41.170 3.735 -8.844 1.00 82.81 352 ILE A CA 1
ATOM 2742 C C . ILE A 1 352 ? 42.419 2.901 -8.567 1.00 82.81 352 ILE A C 1
ATOM 2744 O O . ILE A 1 352 ? 43.534 3.324 -8.860 1.00 82.81 352 ILE A O 1
ATOM 2748 N N . GLU A 1 353 ? 42.234 1.707 -8.012 1.00 84.94 353 GLU A N 1
ATOM 2749 C CA . GLU A 1 353 ? 43.304 0.744 -7.744 1.00 84.94 353 GLU A CA 1
ATOM 2750 C C . GLU A 1 353 ? 43.119 -0.478 -8.649 1.00 84.94 353 GLU A C 1
ATOM 2752 O O . GLU A 1 353 ? 42.055 -1.098 -8.663 1.00 84.94 353 GLU A O 1
ATOM 2757 N N . ILE A 1 354 ? 44.157 -0.813 -9.412 1.00 86.44 354 ILE A N 1
ATOM 2758 C CA . ILE A 1 354 ? 44.198 -1.988 -10.283 1.00 86.44 354 ILE A CA 1
ATOM 2759 C C . ILE A 1 354 ? 44.808 -3.128 -9.482 1.00 86.44 354 ILE A C 1
ATOM 2761 O O . ILE A 1 354 ? 45.934 -3.011 -8.999 1.00 86.44 354 ILE A O 1
ATOM 2765 N N . ILE A 1 355 ? 44.055 -4.209 -9.319 1.00 81.62 355 ILE A N 1
ATOM 2766 C CA . ILE A 1 355 ? 44.388 -5.343 -8.463 1.00 81.62 355 ILE A CA 1
ATOM 2767 C C . ILE A 1 355 ? 44.534 -6.592 -9.322 1.00 81.62 355 ILE A C 1
ATOM 2769 O O . ILE A 1 355 ? 43.617 -6.974 -10.043 1.00 81.62 355 ILE A O 1
ATOM 2773 N N . PHE A 1 356 ? 45.679 -7.253 -9.221 1.00 85.31 356 PHE A N 1
ATOM 2774 C CA . PHE A 1 356 ? 45.961 -8.508 -9.908 1.00 85.31 356 PHE A CA 1
ATOM 2775 C C . PHE A 1 356 ? 46.588 -9.483 -8.916 1.00 85.31 356 PHE A C 1
ATOM 2777 O O . PHE A 1 356 ? 47.543 -9.119 -8.231 1.00 85.31 356 PHE A O 1
ATOM 2784 N N . ASN A 1 357 ? 46.041 -10.699 -8.816 1.00 80.31 357 ASN A N 1
ATOM 2785 C CA . ASN A 1 357 ? 46.443 -11.702 -7.819 1.00 80.31 357 ASN A CA 1
ATOM 2786 C C . ASN A 1 357 ? 46.517 -11.123 -6.391 1.00 80.31 357 ASN A C 1
ATOM 2788 O O . ASN A 1 357 ? 47.530 -11.261 -5.708 1.00 80.31 357 ASN A O 1
ATOM 2792 N N . ASP A 1 358 ? 45.462 -10.411 -5.982 1.00 75.31 358 ASP A N 1
ATOM 2793 C CA . ASP A 1 358 ? 45.314 -9.769 -4.666 1.00 75.31 358 ASP A CA 1
ATOM 2794 C C . ASP A 1 358 ? 46.366 -8.697 -4.320 1.00 75.31 358 ASP A C 1
ATOM 2796 O O . ASP A 1 358 ? 46.447 -8.233 -3.182 1.00 75.31 358 ASP A O 1
ATOM 2800 N N . GLN A 1 359 ? 47.147 -8.240 -5.304 1.00 77.38 359 GLN A N 1
ATOM 2801 C CA . GLN A 1 359 ? 48.104 -7.147 -5.149 1.00 77.38 359 GLN A CA 1
ATOM 2802 C C . GLN A 1 359 ? 47.690 -5.930 -5.970 1.00 77.38 359 GLN A C 1
ATOM 2804 O O . GLN A 1 359 ? 47.304 -6.049 -7.132 1.00 77.38 359 GLN A O 1
ATOM 2809 N N . VAL A 1 360 ? 47.808 -4.739 -5.378 1.00 85.12 360 VAL A N 1
ATOM 2810 C CA . VAL A 1 360 ? 47.628 -3.475 -6.102 1.00 85.12 360 VAL A CA 1
ATOM 2811 C C . VAL A 1 360 ? 48.830 -3.279 -7.027 1.00 85.12 360 VAL A C 1
ATOM 2813 O O . VAL A 1 360 ? 49.930 -2.985 -6.566 1.00 85.12 360 VAL A O 1
ATOM 2816 N N . VAL A 1 361 ? 48.617 -3.445 -8.330 1.00 85.75 361 VAL A N 1
ATOM 2817 C CA . VAL A 1 361 ? 49.650 -3.293 -9.368 1.00 85.75 361 VAL A CA 1
ATOM 2818 C C . VAL A 1 361 ? 49.702 -1.878 -9.947 1.00 85.75 361 VAL A C 1
ATOM 2820 O O . VAL A 1 361 ? 50.719 -1.489 -10.514 1.00 85.75 361 VAL A O 1
ATOM 2823 N N . ALA A 1 362 ? 48.638 -1.085 -9.781 1.00 84.56 362 ALA A N 1
ATOM 2824 C CA . ALA A 1 362 ? 48.633 0.338 -10.115 1.00 84.56 362 ALA A CA 1
ATOM 2825 C C . ALA A 1 362 ? 47.607 1.118 -9.278 1.00 84.56 362 ALA A C 1
ATOM 2827 O O . ALA A 1 362 ? 46.592 0.577 -8.843 1.00 84.56 362 ALA A O 1
ATOM 2828 N N . SER A 1 363 ? 47.858 2.412 -9.079 1.00 86.56 363 SER A N 1
ATOM 2829 C CA . SER A 1 363 ? 46.904 3.369 -8.509 1.00 86.56 363 SER A CA 1
ATOM 2830 C C . SER A 1 363 ? 46.822 4.587 -9.419 1.00 86.56 363 SER A C 1
ATOM 2832 O O . SER A 1 363 ? 47.844 5.198 -9.720 1.00 86.56 363 SER A O 1
ATOM 2834 N N . ILE A 1 364 ? 45.615 4.923 -9.859 1.00 81.75 364 ILE A N 1
ATOM 2835 C CA . ILE A 1 364 ? 45.345 5.957 -10.857 1.00 81.75 364 ILE A CA 1
ATOM 2836 C C . ILE A 1 364 ? 44.387 6.980 -10.251 1.00 81.75 364 ILE A C 1
ATOM 2838 O O . ILE A 1 364 ? 43.381 6.607 -9.653 1.00 81.75 364 ILE A O 1
ATOM 2842 N N . ASN A 1 365 ? 44.690 8.264 -10.427 1.00 77.88 365 ASN A N 1
ATOM 2843 C CA . ASN A 1 365 ? 43.764 9.354 -10.133 1.00 77.88 365 ASN A CA 1
ATOM 2844 C C . ASN A 1 365 ? 43.251 9.898 -11.467 1.00 77.88 365 ASN A C 1
ATOM 2846 O O . ASN A 1 365 ? 44.060 10.344 -12.274 1.00 77.88 365 ASN A O 1
ATOM 2850 N N . ALA A 1 366 ? 41.941 9.850 -11.692 1.00 69.31 366 ALA A N 1
ATOM 2851 C CA . ALA A 1 366 ? 41.317 10.302 -12.930 1.00 69.31 366 ALA A CA 1
ATOM 2852 C C . ALA A 1 366 ? 41.233 11.834 -12.934 1.00 69.31 366 ALA A C 1
ATOM 2854 O O . ALA A 1 366 ? 40.379 12.408 -12.259 1.00 69.31 366 ALA A O 1
ATOM 2855 N N . ILE A 1 367 ? 42.132 12.516 -13.640 1.00 62.09 367 ILE A N 1
ATOM 2856 C CA . ILE A 1 367 ? 42.239 13.986 -13.599 1.00 62.09 367 ILE A CA 1
ATOM 2857 C C . ILE A 1 367 ? 41.915 14.604 -14.961 1.00 62.09 367 ILE A C 1
ATOM 2859 O O . ILE A 1 367 ? 41.264 15.651 -15.010 1.00 62.09 367 ILE A O 1
ATOM 2863 N N . ASN A 1 368 ? 42.321 13.964 -16.058 1.00 58.25 368 ASN A N 1
ATOM 2864 C CA . ASN A 1 368 ? 42.153 14.495 -17.413 1.00 58.25 368 ASN A CA 1
ATOM 2865 C C . ASN A 1 368 ? 41.092 13.714 -18.194 1.00 58.25 368 ASN A C 1
ATOM 2867 O O . ASN A 1 368 ? 40.920 12.526 -17.973 1.00 58.25 368 ASN A O 1
ATOM 2871 N N . ASP A 1 369 ? 40.412 14.358 -19.145 1.00 46.78 369 ASP A N 1
ATOM 2872 C CA . ASP A 1 369 ? 39.241 13.801 -19.852 1.00 46.78 369 ASP A CA 1
ATOM 2873 C C . ASP A 1 369 ? 39.524 12.461 -20.576 1.00 46.78 369 ASP A C 1
ATOM 2875 O O . ASP A 1 369 ? 38.630 11.629 -20.765 1.00 46.78 369 ASP A O 1
ATOM 2879 N N . LYS A 1 370 ? 40.791 12.215 -20.931 1.00 56.47 370 LYS A N 1
ATOM 2880 C CA . LYS A 1 370 ? 41.304 10.919 -21.380 1.00 56.47 370 LYS A CA 1
ATOM 2881 C C . LYS A 1 370 ? 42.736 10.722 -20.885 1.00 56.47 370 LYS A C 1
ATOM 2883 O O . LYS A 1 370 ? 43.579 11.592 -21.096 1.00 56.47 370 LYS A O 1
ATOM 2888 N N . GLU A 1 371 ? 43.024 9.565 -20.297 1.00 64.50 371 GLU A N 1
ATOM 2889 C CA . GLU A 1 371 ? 44.358 9.218 -19.787 1.00 64.50 371 GLU A CA 1
ATOM 2890 C C . GLU A 1 371 ? 44.726 7.792 -20.198 1.00 64.50 371 GLU A C 1
ATOM 2892 O O . GLU A 1 371 ? 43.885 6.900 -20.153 1.00 64.50 371 GLU A O 1
ATOM 2897 N N . GLU A 1 372 ? 45.970 7.565 -20.625 1.00 75.69 372 GLU A N 1
ATOM 2898 C CA . GLU A 1 372 ? 46.440 6.246 -21.064 1.00 75.69 372 GLU A CA 1
ATOM 2899 C C . GLU A 1 372 ? 47.536 5.734 -20.124 1.00 75.69 372 GLU A C 1
ATOM 2901 O O . GLU A 1 372 ? 48.539 6.412 -19.895 1.00 75.69 372 GLU A O 1
ATOM 2906 N N . PHE A 1 373 ? 47.364 4.523 -19.593 1.00 77.75 373 PHE A N 1
ATOM 2907 C CA . PHE A 1 373 ? 48.288 3.899 -18.651 1.00 77.75 373 PHE A CA 1
ATOM 2908 C C . PHE A 1 373 ? 48.750 2.540 -19.161 1.00 77.75 373 PHE A C 1
ATOM 2910 O O . PHE A 1 373 ? 47.952 1.657 -19.474 1.00 77.75 373 PHE A O 1
ATOM 2917 N N . LYS A 1 374 ? 50.069 2.348 -19.182 1.00 85.81 374 LYS A N 1
ATOM 2918 C CA . LYS A 1 374 ? 50.694 1.051 -19.443 1.00 85.81 374 LYS A CA 1
ATOM 2919 C C . LYS A 1 374 ? 50.967 0.362 -18.111 1.00 85.81 374 LYS A C 1
ATOM 2921 O O . LYS A 1 374 ? 51.810 0.829 -17.349 1.00 85.81 374 LYS A O 1
ATOM 2926 N N . ILE A 1 375 ? 50.261 -0.729 -17.830 1.00 85.50 375 ILE A N 1
ATOM 2927 C CA . ILE A 1 375 ? 50.369 -1.456 -16.559 1.00 85.50 375 ILE A CA 1
ATOM 2928 C C . ILE A 1 375 ? 51.134 -2.750 -16.791 1.00 85.50 375 ILE A C 1
ATOM 2930 O O . ILE A 1 375 ? 50.727 -3.566 -17.614 1.00 85.50 375 ILE A O 1
ATOM 2934 N N . ASN A 1 376 ? 52.237 -2.939 -16.066 1.00 85.25 376 ASN A N 1
ATOM 2935 C CA . ASN A 1 376 ? 53.025 -4.164 -16.138 1.00 85.25 376 ASN A CA 1
ATOM 2936 C C . ASN A 1 376 ? 52.509 -5.180 -15.116 1.00 85.25 376 ASN A C 1
ATOM 2938 O O . ASN A 1 376 ? 52.661 -4.997 -13.909 1.00 85.25 376 ASN A O 1
ATOM 2942 N N . PHE A 1 377 ? 51.897 -6.245 -15.613 1.00 83.81 377 PHE A N 1
ATOM 2943 C CA . PHE A 1 377 ? 51.393 -7.349 -14.818 1.00 83.81 377 PHE A CA 1
ATOM 2944 C C . PHE A 1 377 ? 52.517 -8.371 -14.559 1.00 83.81 377 PHE A C 1
ATOM 2946 O O . PHE A 1 377 ? 53.298 -8.681 -15.468 1.00 83.81 377 PHE A O 1
ATOM 2953 N N . PRO A 1 378 ? 52.633 -8.910 -13.331 1.00 81.94 378 PRO A N 1
ATOM 2954 C CA . PRO A 1 378 ? 53.622 -9.933 -13.002 1.00 81.94 378 PRO A CA 1
ATOM 2955 C C . PRO A 1 378 ? 53.472 -11.193 -13.870 1.00 81.94 378 PRO A C 1
ATOM 2957 O O . PRO A 1 378 ? 52.374 -11.712 -14.046 1.00 81.94 378 PRO A O 1
ATOM 2960 N N . SER A 1 379 ? 54.590 -11.726 -14.374 1.00 66.31 379 SER A N 1
ATOM 2961 C CA . SER A 1 379 ? 54.617 -12.901 -15.263 1.00 66.31 379 SER A CA 1
ATOM 2962 C C . SER A 1 379 ? 54.414 -14.246 -14.550 1.00 66.31 379 SER A C 1
ATOM 2964 O O . SER A 1 379 ? 54.041 -15.231 -15.188 1.00 66.31 379 SER A O 1
ATOM 2966 N N . LYS A 1 380 ? 54.627 -14.314 -13.227 1.00 51.66 380 LYS A N 1
ATOM 2967 C CA . LYS A 1 380 ? 54.286 -15.493 -12.417 1.00 51.66 380 LYS A CA 1
ATOM 2968 C C . LYS A 1 380 ? 52.774 -15.497 -12.169 1.00 51.66 380 LYS A C 1
ATOM 2970 O O . LYS A 1 380 ? 52.289 -14.647 -11.431 1.00 51.66 380 LYS A O 1
ATOM 2975 N N . ASN A 1 381 ? 52.080 -16.483 -12.741 1.00 49.31 381 ASN A N 1
ATOM 2976 C CA . ASN A 1 381 ? 50.640 -16.770 -12.599 1.00 49.31 381 ASN A CA 1
ATOM 2977 C C . ASN A 1 381 ? 49.704 -16.058 -13.592 1.00 49.31 381 ASN A C 1
ATOM 2979 O O . ASN A 1 381 ? 48.663 -15.533 -13.205 1.00 49.31 381 ASN A O 1
ATOM 2983 N N . ILE A 1 382 ? 50.029 -16.104 -14.886 1.00 53.19 382 ILE A N 1
ATOM 2984 C CA . ILE A 1 382 ? 49.032 -15.933 -15.954 1.00 53.19 382 ILE A CA 1
ATOM 2985 C C . ILE A 1 382 ? 48.513 -17.332 -16.303 1.00 53.19 382 ILE A C 1
ATOM 2987 O O . ILE A 1 382 ? 49.064 -18.016 -17.163 1.00 53.19 382 ILE A O 1
ATOM 2991 N N . THR A 1 383 ? 47.520 -17.822 -15.564 1.00 41.50 383 THR A N 1
ATOM 2992 C CA . THR A 1 383 ? 46.894 -19.125 -15.832 1.00 41.50 383 THR A CA 1
ATOM 2993 C C . THR A 1 383 ? 45.703 -18.963 -16.766 1.00 41.50 383 THR A C 1
ATOM 2995 O O . THR A 1 383 ? 44.685 -18.390 -16.386 1.00 41.50 383 THR A O 1
ATOM 2998 N N . ASN A 1 384 ? 45.821 -19.524 -17.971 1.00 40.12 384 ASN A N 1
ATOM 2999 C CA . ASN A 1 384 ? 44.684 -19.817 -18.836 1.00 40.12 384 ASN A CA 1
ATOM 3000 C C . ASN A 1 384 ? 43.950 -21.068 -18.306 1.00 40.12 384 ASN A C 1
ATOM 3002 O O . ASN A 1 384 ? 44.570 -22.110 -18.107 1.00 40.12 384 ASN A O 1
ATOM 3006 N N . THR A 1 385 ? 42.625 -20.956 -18.158 1.00 30.05 385 THR A N 1
ATOM 3007 C CA . THR A 1 385 ? 41.603 -22.007 -17.924 1.00 30.05 385 THR A CA 1
ATOM 3008 C C . THR A 1 385 ? 41.553 -22.786 -16.591 1.00 30.05 385 THR A C 1
ATOM 3010 O O . THR A 1 385 ? 42.465 -23.510 -16.216 1.00 30.05 385 THR A O 1
ATOM 3013 N N . SER A 1 386 ? 40.371 -22.688 -15.961 1.00 36.88 386 SER A N 1
ATOM 3014 C CA . SER A 1 386 ? 39.519 -23.763 -15.409 1.00 36.88 386 SER A CA 1
ATOM 3015 C C . SER A 1 386 ? 40.155 -24.893 -14.583 1.00 36.88 386 SER A C 1
ATOM 3017 O O . SER A 1 386 ? 40.630 -25.866 -15.156 1.00 36.88 386 SER A O 1
ATOM 3019 N N . THR A 1 387 ? 40.008 -24.871 -13.250 1.00 24.47 387 THR A N 1
ATOM 3020 C CA . THR A 1 387 ? 39.457 -25.981 -12.424 1.00 24.47 387 THR A CA 1
ATOM 3021 C C . THR A 1 387 ? 39.475 -25.648 -10.927 1.00 24.47 387 THR A C 1
ATOM 3023 O O . THR A 1 387 ? 40.314 -24.898 -10.437 1.00 24.47 387 THR A O 1
ATOM 3026 N N . GLU A 1 388 ? 38.495 -26.207 -10.215 1.00 39.12 388 GLU A N 1
ATOM 3027 C CA . GLU A 1 388 ? 38.229 -26.057 -8.785 1.00 39.12 388 GLU A CA 1
ATOM 3028 C C . GLU A 1 388 ? 39.411 -26.445 -7.882 1.00 39.12 388 GLU A C 1
ATOM 3030 O O . GLU A 1 388 ? 39.996 -27.518 -8.031 1.00 39.12 388 GLU A O 1
ATOM 3035 N N . LYS A 1 389 ? 39.652 -25.646 -6.832 1.00 26.98 389 LYS A N 1
ATOM 3036 C CA . LYS A 1 389 ? 39.977 -26.178 -5.499 1.00 26.98 389 LYS A CA 1
ATOM 3037 C C . LYS A 1 389 ? 39.656 -25.178 -4.389 1.00 26.98 389 LYS A C 1
ATOM 3039 O O . LYS A 1 389 ? 39.997 -24.002 -4.459 1.00 26.98 389 LYS A O 1
ATOM 3044 N N . GLN A 1 390 ? 38.966 -25.695 -3.375 1.00 35.47 390 GLN A N 1
ATOM 3045 C CA . GLN A 1 390 ? 38.564 -25.021 -2.144 1.00 35.47 390 GLN A CA 1
ATOM 3046 C C . GLN A 1 390 ? 39.760 -24.463 -1.366 1.00 35.47 390 GLN A C 1
ATOM 3048 O O . GLN A 1 390 ? 40.741 -25.163 -1.127 1.00 35.47 390 GLN A O 1
ATOM 3053 N N . SER A 1 391 ? 39.593 -23.242 -0.864 1.00 26.58 391 SER A N 1
ATOM 3054 C CA . SER A 1 391 ? 40.318 -22.707 0.284 1.00 26.58 391 SER A CA 1
ATOM 3055 C C . SER A 1 391 ? 39.332 -21.875 1.100 1.00 26.58 391 SER A C 1
ATOM 3057 O O . SER A 1 391 ? 38.661 -20.979 0.586 1.00 26.58 391 SER A O 1
ATOM 3059 N N . SER A 1 392 ? 39.167 -22.267 2.356 1.00 30.25 392 SER A N 1
ATOM 3060 C CA . SER A 1 392 ? 38.272 -21.676 3.336 1.00 30.25 392 SER A CA 1
ATOM 3061 C C . SER A 1 392 ? 38.888 -20.412 3.929 1.00 30.25 392 SER A C 1
ATOM 3063 O O . SER A 1 392 ? 39.850 -20.497 4.686 1.00 30.25 392 SER A O 1
ATOM 3065 N N . ASN A 1 393 ? 38.277 -19.263 3.654 1.00 26.42 393 ASN A N 1
ATOM 3066 C CA . ASN A 1 393 ? 38.268 -18.123 4.562 1.00 26.42 393 ASN A CA 1
ATOM 3067 C C . ASN A 1 393 ? 36.908 -17.431 4.452 1.00 26.42 393 ASN A C 1
ATOM 3069 O O . ASN A 1 393 ? 36.357 -17.255 3.366 1.00 26.42 393 ASN A O 1
ATOM 3073 N N . SER A 1 394 ? 36.320 -17.141 5.607 1.00 29.98 394 SER A N 1
ATOM 3074 C CA . SER A 1 394 ? 34.969 -16.618 5.768 1.00 29.98 394 SER A CA 1
ATOM 3075 C C . SER A 1 394 ? 34.884 -15.152 5.338 1.00 29.98 394 SER A C 1
ATOM 3077 O O . SER A 1 394 ? 34.907 -14.248 6.168 1.00 29.98 394 SER A O 1
ATOM 3079 N N . GLU A 1 395 ? 34.763 -14.924 4.036 1.00 26.72 395 GLU A N 1
ATOM 3080 C CA . GLU A 1 395 ? 34.240 -13.683 3.472 1.00 26.72 395 GLU A CA 1
ATOM 3081 C C . GLU A 1 395 ? 32.723 -13.817 3.300 1.00 26.72 395 GLU A C 1
ATOM 3083 O O . GLU A 1 395 ? 32.218 -14.868 2.890 1.00 26.72 395 GLU A O 1
ATOM 3088 N N . GLN A 1 396 ? 31.969 -12.757 3.604 1.00 28.55 396 GLN A N 1
ATOM 3089 C CA . GLN A 1 396 ? 30.567 -12.647 3.202 1.00 28.55 396 GLN A CA 1
ATOM 3090 C C . GLN A 1 396 ? 30.494 -12.633 1.667 1.00 28.55 396 GLN A C 1
ATOM 3092 O O . GLN A 1 396 ? 30.449 -11.577 1.043 1.00 28.55 396 GLN A O 1
ATOM 3097 N N . LYS A 1 397 ? 30.483 -13.818 1.047 1.00 29.23 397 LYS A N 1
ATOM 3098 C CA . LYS A 1 397 ? 30.178 -13.982 -0.374 1.00 29.23 397 LYS A CA 1
ATOM 3099 C C . LYS A 1 397 ? 28.788 -13.410 -0.625 1.00 29.23 397 LYS A C 1
ATOM 3101 O O . LYS A 1 397 ? 27.786 -13.972 -0.173 1.00 29.23 397 LYS A O 1
ATOM 3106 N N . LEU A 1 398 ? 28.730 -12.300 -1.357 1.00 34.28 398 LEU A N 1
ATOM 3107 C CA . LEU A 1 398 ? 27.514 -11.875 -2.038 1.00 34.28 398 LEU A CA 1
ATOM 3108 C C . LEU A 1 398 ? 27.016 -13.081 -2.845 1.00 34.28 398 LEU A C 1
ATOM 3110 O O . LEU A 1 398 ? 27.726 -13.639 -3.678 1.00 34.28 398 LEU A O 1
ATOM 3114 N N . ASN A 1 399 ? 25.835 -13.579 -2.493 1.00 37.09 399 ASN A N 1
ATOM 3115 C CA . ASN A 1 399 ? 25.261 -14.758 -3.124 1.00 37.09 399 ASN A CA 1
ATOM 3116 C C . ASN A 1 399 ? 24.518 -14.297 -4.380 1.00 37.09 399 ASN A C 1
ATOM 3118 O O . ASN A 1 399 ? 23.346 -13.929 -4.297 1.00 37.09 399 ASN A O 1
ATOM 3122 N N . PHE A 1 400 ? 25.231 -14.262 -5.507 1.00 46.06 400 PHE A N 1
ATOM 3123 C CA . PHE A 1 400 ? 24.727 -13.747 -6.782 1.00 46.06 400 PHE A CA 1
ATOM 3124 C C . PHE A 1 400 ? 23.629 -14.625 -7.396 1.00 46.06 400 PHE A C 1
ATOM 3126 O O . PHE A 1 400 ? 22.782 -14.112 -8.110 1.00 46.06 400 PHE A O 1
ATOM 3133 N N . ASN A 1 401 ? 23.535 -15.896 -6.989 1.00 53.56 401 ASN A N 1
ATOM 3134 C CA . ASN A 1 401 ? 22.604 -16.907 -7.497 1.00 53.56 401 ASN A CA 1
ATOM 3135 C C . ASN A 1 401 ? 21.153 -16.757 -6.980 1.00 53.56 401 ASN A C 1
ATOM 3137 O O . ASN A 1 401 ? 20.535 -17.716 -6.504 1.00 53.56 401 ASN A O 1
ATOM 3141 N N . ARG A 1 402 ? 20.613 -15.536 -6.973 1.00 64.94 402 ARG A N 1
ATOM 3142 C CA . ARG A 1 402 ? 19.303 -15.222 -6.387 1.00 64.94 402 ARG A CA 1
ATOM 3143 C C . ARG A 1 402 ? 18.353 -14.660 -7.439 1.00 64.94 402 ARG A C 1
ATOM 3145 O O . ARG A 1 402 ? 18.744 -13.875 -8.295 1.00 64.94 402 ARG A O 1
ATOM 3152 N N . TRP A 1 403 ? 17.080 -15.025 -7.315 1.00 83.81 403 TRP A N 1
ATOM 3153 C CA . TRP A 1 403 ? 16.005 -14.578 -8.197 1.00 83.81 403 TRP A CA 1
ATOM 3154 C C . TRP A 1 403 ? 14.732 -14.265 -7.411 1.00 83.81 403 TRP A C 1
ATOM 3156 O O . TRP A 1 403 ? 14.495 -14.855 -6.352 1.00 83.81 403 TRP A O 1
ATOM 3166 N N . ARG A 1 404 ? 13.911 -13.340 -7.918 1.00 87.88 404 ARG A N 1
ATOM 3167 C CA . ARG A 1 404 ? 12.547 -13.087 -7.424 1.00 87.88 404 ARG A CA 1
ATOM 3168 C C . ARG A 1 404 ? 11.677 -12.413 -8.487 1.00 87.88 404 ARG A C 1
ATOM 3170 O O . ARG A 1 404 ? 12.181 -11.847 -9.447 1.00 87.88 404 ARG A O 1
ATOM 3177 N N . ASN A 1 405 ? 10.365 -12.411 -8.276 1.00 90.19 405 ASN A N 1
ATOM 3178 C CA . ASN A 1 405 ? 9.420 -11.668 -9.115 1.00 90.19 405 ASN A CA 1
ATOM 3179 C C . ASN A 1 405 ? 9.501 -10.156 -8.872 1.00 90.19 405 ASN A C 1
ATOM 3181 O O . ASN A 1 405 ? 9.777 -9.742 -7.752 1.00 90.19 405 ASN A O 1
ATOM 3185 N N . PRO A 1 406 ? 9.187 -9.301 -9.857 1.00 94.69 406 PRO A N 1
ATOM 3186 C CA . PRO A 1 406 ? 9.346 -7.847 -9.745 1.00 94.69 406 PRO A CA 1
ATOM 3187 C C . PRO A 1 406 ? 8.388 -7.187 -8.733 1.00 94.69 406 PRO A C 1
ATOM 3189 O O . PRO A 1 406 ? 8.635 -6.068 -8.284 1.00 94.69 406 PRO A O 1
ATOM 3192 N N . LEU A 1 407 ? 7.330 -7.896 -8.324 1.00 89.56 407 LEU A N 1
ATOM 3193 C CA . LEU A 1 407 ? 6.361 -7.504 -7.299 1.00 89.56 407 LEU A CA 1
ATOM 3194 C C . LEU A 1 407 ? 6.402 -8.484 -6.120 1.00 89.56 407 LEU A C 1
ATOM 3196 O O . LEU A 1 407 ? 6.760 -9.652 -6.278 1.00 89.56 407 LEU A O 1
ATOM 3200 N N . ASN A 1 408 ? 6.013 -8.015 -4.933 1.00 78.56 408 ASN A N 1
ATOM 3201 C CA . ASN A 1 408 ? 5.769 -8.901 -3.795 1.00 78.56 408 ASN A CA 1
ATOM 3202 C C . ASN A 1 408 ? 4.387 -9.558 -3.905 1.00 78.56 408 ASN A C 1
ATOM 3204 O O . ASN A 1 408 ? 3.424 -8.922 -4.320 1.00 78.56 408 ASN A O 1
ATOM 3208 N N . GLY A 1 409 ? 4.287 -10.802 -3.442 1.00 70.75 409 GLY A N 1
ATOM 3209 C CA . GLY A 1 409 ? 3.031 -11.551 -3.394 1.00 70.75 409 GLY A CA 1
ATOM 3210 C C . GLY A 1 409 ? 2.874 -12.545 -4.544 1.00 70.75 409 GLY A C 1
ATOM 3211 O O . GLY A 1 409 ? 3.868 -12.940 -5.156 1.00 70.75 409 GLY A O 1
ATOM 3212 N N . ILE A 1 410 ? 1.635 -12.978 -4.806 1.00 63.94 410 ILE A N 1
ATOM 3213 C CA . ILE A 1 410 ? 1.328 -13.829 -5.966 1.00 63.94 410 ILE A CA 1
ATOM 3214 C C . ILE A 1 410 ? 1.527 -13.002 -7.223 1.00 63.94 410 ILE A C 1
ATOM 3216 O O . ILE A 1 410 ? 1.010 -11.891 -7.341 1.00 63.94 410 ILE A O 1
ATOM 3220 N N . CYS A 1 411 ? 2.245 -13.572 -8.178 1.00 80.38 411 CYS A N 1
ATOM 3221 C CA . CYS A 1 411 ? 2.358 -12.976 -9.487 1.00 80.38 411 CYS A CA 1
ATOM 3222 C C . CYS A 1 411 ? 1.054 -13.180 -10.269 1.00 80.38 411 CYS A C 1
ATOM 3224 O O . CYS A 1 411 ? 0.801 -14.247 -10.826 1.00 80.38 411 CYS A O 1
ATOM 3226 N N . GLN A 1 412 ? 0.214 -12.150 -10.279 1.00 84.69 412 GLN A N 1
ATOM 3227 C CA . GLN A 1 412 ? -1.031 -12.136 -11.031 1.00 84.69 412 GLN A CA 1
ATOM 3228 C C . GLN A 1 412 ? -0.786 -11.480 -12.392 1.00 84.69 412 GLN A C 1
ATOM 3230 O O . GLN A 1 412 ? -0.469 -10.291 -12.458 1.00 84.69 412 GLN A O 1
ATOM 3235 N N . ILE A 1 413 ? -0.956 -12.227 -13.484 1.00 86.50 413 ILE A N 1
ATOM 3236 C CA . ILE A 1 413 ? -1.003 -11.601 -14.811 1.00 86.50 413 ILE A CA 1
ATOM 3237 C C . ILE A 1 413 ? -2.323 -10.850 -14.923 1.00 86.50 413 ILE A C 1
ATOM 3239 O O . ILE A 1 413 ? -3.393 -11.409 -14.648 1.00 86.50 413 ILE A O 1
ATOM 3243 N N . ARG A 1 414 ? -2.237 -9.579 -15.318 1.00 83.25 414 ARG A N 1
ATOM 3244 C CA . ARG A 1 414 ? -3.398 -8.722 -15.534 1.00 83.25 414 ARG A CA 1
ATOM 3245 C C . ARG A 1 414 ? -4.351 -9.370 -16.553 1.00 83.25 414 ARG A C 1
ATOM 3247 O O . ARG A 1 414 ? -3.952 -10.109 -17.448 1.00 83.25 414 ARG A O 1
ATOM 3254 N N . ARG A 1 415 ? -5.640 -9.069 -16.418 1.00 74.12 415 ARG A N 1
ATOM 3255 C CA . ARG A 1 415 ? -6.651 -9.303 -17.459 1.00 74.12 415 ARG A CA 1
ATOM 3256 C C . ARG A 1 415 ? -7.172 -7.968 -17.991 1.00 74.12 415 ARG A C 1
ATOM 3258 O O . ARG A 1 415 ? -7.054 -6.938 -17.320 1.00 74.12 415 ARG A O 1
ATOM 3265 N N . PHE A 1 416 ? -7.741 -7.955 -19.200 1.00 61.06 416 PHE A N 1
ATOM 3266 C CA . PHE A 1 416 ? -8.455 -6.767 -19.686 1.00 61.06 416 PHE A CA 1
ATOM 3267 C C . PHE A 1 416 ? -9.585 -6.416 -18.703 1.00 61.06 416 PHE A C 1
ATOM 3269 O O . PHE A 1 416 ? -10.161 -7.317 -18.094 1.00 61.06 416 PHE A O 1
ATOM 3276 N N . GLY A 1 417 ? -9.864 -5.117 -18.522 1.00 53.59 417 GLY A N 1
ATOM 3277 C CA . GLY A 1 417 ? -10.809 -4.627 -17.512 1.00 53.59 417 GLY A CA 1
ATOM 3278 C C . GLY A 1 417 ? -12.157 -5.355 -17.550 1.00 53.59 417 GLY A C 1
ATOM 3279 O O . GLY A 1 417 ? -12.570 -5.814 -18.611 1.00 53.59 417 GLY A O 1
ATOM 3280 N N . TYR A 1 418 ? -12.823 -5.407 -16.390 1.00 44.91 418 TYR A N 1
ATOM 3281 C CA . TYR A 1 418 ? -14.069 -6.110 -16.007 1.00 44.91 418 TYR A CA 1
ATOM 3282 C C . TYR A 1 418 ? -15.184 -6.326 -17.062 1.00 44.91 418 TYR A C 1
ATOM 3284 O O . TYR A 1 418 ? -16.075 -7.138 -16.843 1.00 44.91 418 TYR A O 1
ATOM 3292 N N . ASN A 1 419 ? -15.150 -5.653 -18.209 1.00 42.41 419 ASN A N 1
ATOM 3293 C CA . ASN A 1 419 ? -16.133 -5.766 -19.281 1.00 42.41 419 ASN A CA 1
ATOM 3294 C C . ASN A 1 419 ? -15.941 -6.985 -20.201 1.00 42.41 419 ASN A C 1
ATOM 3296 O O . ASN A 1 419 ? -16.837 -7.260 -20.995 1.00 42.41 419 ASN A O 1
ATOM 3300 N N . SER A 1 420 ? -14.802 -7.690 -20.175 1.00 40.31 420 SER A N 1
ATOM 3301 C CA . SER A 1 420 ? -14.548 -8.711 -21.203 1.00 40.31 420 SER A CA 1
ATOM 3302 C C . SER A 1 420 ? -15.096 -10.106 -20.921 1.00 40.31 420 SER A C 1
ATOM 3304 O O . SER A 1 420 ? -15.127 -10.880 -21.870 1.00 40.31 420 SER A O 1
ATOM 3306 N N . LEU A 1 421 ? -15.562 -10.467 -19.716 1.00 44.12 421 LEU A N 1
ATOM 3307 C CA . LEU A 1 421 ? -15.989 -11.854 -19.462 1.00 44.12 421 LEU A CA 1
ATOM 3308 C C . LEU A 1 421 ? -17.353 -11.943 -18.779 1.00 44.12 421 LEU A C 1
ATOM 3310 O O . LEU A 1 421 ? -17.437 -11.803 -17.560 1.00 44.12 421 LEU A O 1
ATOM 3314 N N . PRO A 1 422 ? -18.434 -12.230 -19.526 1.00 40.50 422 PRO A N 1
ATOM 3315 C CA . PRO A 1 422 ? -19.692 -12.571 -18.905 1.00 40.50 422 PRO A CA 1
ATOM 3316 C C . PRO A 1 422 ? -19.603 -14.003 -18.380 1.00 40.50 422 PRO A C 1
ATOM 3318 O O . PRO A 1 422 ? -19.522 -14.964 -19.147 1.00 40.50 422 PRO A O 1
ATOM 3321 N N . LEU A 1 423 ? -19.715 -14.146 -17.066 1.00 42.91 423 LEU A N 1
ATOM 3322 C CA . LEU A 1 423 ? -20.502 -15.226 -16.502 1.00 42.91 423 LEU A CA 1
ATOM 3323 C C . LEU A 1 423 ? -21.496 -14.659 -15.511 1.00 42.91 423 LEU A C 1
ATOM 3325 O O . LEU A 1 423 ? -21.179 -13.788 -14.706 1.00 42.91 423 LEU A O 1
ATOM 3329 N N . LYS A 1 424 ? -22.724 -15.166 -15.601 1.00 40.34 424 LYS A N 1
ATOM 3330 C CA . LYS A 1 424 ? -23.794 -14.843 -14.664 1.00 40.34 424 LYS A CA 1
ATOM 3331 C C . LYS A 1 424 ? -23.312 -15.196 -13.258 1.00 40.34 424 LYS A C 1
ATOM 3333 O O . LYS A 1 424 ? -22.760 -16.278 -13.060 1.00 40.34 424 LYS A O 1
ATOM 3338 N N . ALA A 1 425 ? -23.563 -14.335 -12.275 1.00 34.53 425 ALA A N 1
ATOM 3339 C 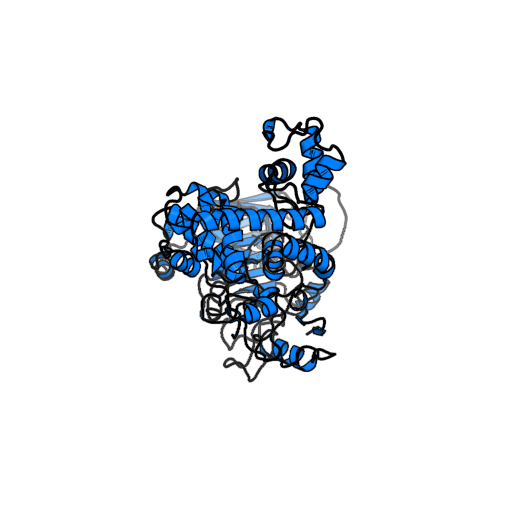CA . ALA A 1 425 ? -23.359 -14.735 -10.888 1.00 34.53 425 ALA A CA 1
ATOM 3340 C C . ALA A 1 425 ? -24.208 -15.986 -10.602 1.00 34.53 425 ALA A C 1
ATOM 3342 O O . ALA A 1 425 ? -25.395 -16.012 -10.949 1.00 34.53 425 ALA A O 1
ATOM 3343 N N . ASN A 1 426 ? -23.589 -16.992 -9.980 1.00 37.59 426 ASN A N 1
ATOM 3344 C CA . ASN A 1 426 ? -24.086 -18.363 -9.786 1.00 37.59 426 ASN A CA 1
ATOM 3345 C C . ASN A 1 426 ? -23.862 -19.323 -10.970 1.00 37.59 426 ASN A C 1
ATOM 3347 O O . ASN A 1 426 ? -24.431 -20.413 -10.977 1.00 37.59 426 ASN A O 1
ATOM 3351 N N . ALA A 1 427 ? -23.042 -18.969 -11.963 1.00 43.19 427 ALA A N 1
ATOM 3352 C CA . ALA A 1 427 ? -22.524 -19.972 -12.885 1.00 43.19 427 ALA A CA 1
ATOM 3353 C C . ALA A 1 427 ? -21.661 -20.966 -12.094 1.00 43.19 427 ALA A C 1
ATOM 3355 O O . ALA A 1 427 ? -20.717 -20.572 -11.415 1.00 43.19 427 ALA A O 1
ATOM 3356 N N . SER A 1 428 ? -21.982 -22.255 -12.188 1.00 44.25 428 SER A N 1
ATOM 3357 C CA . SER A 1 428 ? -21.269 -23.343 -11.505 1.00 44.25 428 SER A CA 1
ATOM 3358 C C . SER A 1 428 ? -19.803 -23.501 -11.941 1.00 44.25 428 SER A C 1
ATOM 3360 O O . SER A 1 428 ? -19.077 -24.292 -11.350 1.00 44.25 428 SER A O 1
ATOM 3362 N N . SER A 1 429 ? -19.358 -22.765 -12.965 1.00 47.47 429 SER A N 1
ATOM 3363 C CA . SER A 1 429 ? -17.992 -22.788 -13.496 1.00 47.47 429 SER A CA 1
ATOM 3364 C C . SER A 1 429 ? -17.628 -21.446 -14.136 1.00 47.47 429 SER A C 1
ATOM 3366 O O . SER A 1 429 ? -18.413 -20.943 -14.945 1.00 47.47 429 SER A O 1
ATOM 3368 N N . TYR A 1 430 ? -16.439 -20.900 -13.830 1.00 53.84 430 TYR A N 1
ATOM 3369 C CA . TYR A 1 430 ? -15.871 -19.768 -14.572 1.00 53.84 430 TYR A CA 1
ATOM 3370 C C . TYR A 1 430 ? -15.495 -20.212 -16.005 1.00 53.84 430 TYR A C 1
ATOM 3372 O O . TYR A 1 430 ? -15.089 -21.357 -16.199 1.00 53.84 430 TYR A O 1
ATOM 3380 N N . ASN A 1 431 ? -15.611 -19.353 -17.022 1.00 64.00 431 ASN A N 1
ATOM 3381 C CA . ASN A 1 431 ? -15.304 -19.728 -18.399 1.00 64.00 431 ASN A CA 1
ATOM 3382 C C . ASN A 1 431 ? -13.815 -19.479 -18.599 1.00 64.00 431 ASN A C 1
ATOM 3384 O O . ASN A 1 431 ? -13.382 -18.374 -18.924 1.00 64.00 431 ASN A O 1
ATOM 3388 N N . GLU A 1 432 ? -13.046 -20.528 -18.352 1.00 69.44 432 GLU A N 1
ATOM 3389 C CA . GLU A 1 432 ? -11.595 -20.556 -18.482 1.00 69.44 432 GLU A CA 1
ATOM 3390 C C . GLU A 1 432 ? -11.123 -20.045 -19.851 1.00 69.44 432 GLU A C 1
ATOM 3392 O O . GLU A 1 432 ? -10.226 -19.213 -19.906 1.00 69.44 432 GLU A O 1
ATOM 3397 N N . LYS A 1 433 ? -11.811 -20.400 -20.948 1.00 71.75 433 LYS A N 1
ATOM 3398 C CA . LYS A 1 433 ? -11.460 -19.946 -22.310 1.00 71.75 433 LYS A CA 1
ATOM 3399 C C . LYS A 1 433 ? -11.589 -18.439 -22.485 1.00 71.75 433 LYS A C 1
ATOM 3401 O O . LYS A 1 433 ? -10.796 -17.808 -23.179 1.00 71.75 433 LYS A O 1
ATOM 3406 N N . ASN A 1 434 ? -12.604 -17.862 -21.858 1.00 68.25 434 ASN A N 1
ATOM 3407 C CA . ASN A 1 434 ? -12.780 -16.423 -21.824 1.00 68.25 434 ASN A CA 1
ATOM 3408 C C . ASN A 1 434 ? -11.619 -15.797 -21.033 1.00 68.25 434 ASN A C 1
ATOM 3410 O O . ASN A 1 434 ? -10.948 -14.904 -21.552 1.00 68.25 434 ASN A O 1
ATOM 3414 N N . LEU A 1 435 ? -11.337 -16.286 -19.819 1.00 67.94 435 LEU A N 1
ATOM 3415 C CA . LEU A 1 435 ? -10.228 -15.785 -18.996 1.00 67.94 435 LEU A CA 1
ATOM 3416 C C . LEU A 1 435 ? -8.896 -15.823 -19.735 1.00 67.94 435 LEU A C 1
ATOM 3418 O O . LEU A 1 435 ? -8.209 -14.808 -19.806 1.00 67.94 435 LEU A O 1
ATOM 3422 N N . GLU A 1 436 ? -8.600 -16.958 -20.362 1.00 74.31 436 GLU A N 1
ATOM 3423 C CA . GLU A 1 436 ? -7.456 -17.126 -21.244 1.00 74.31 436 GLU A CA 1
ATOM 3424 C C . GLU A 1 436 ? -7.421 -16.061 -22.334 1.00 74.31 436 GLU A C 1
ATOM 3426 O O . GLU A 1 436 ? -6.393 -15.422 -22.526 1.00 74.31 436 GLU A O 1
ATOM 3431 N N . GLN A 1 437 ? -8.526 -15.832 -23.045 1.00 71.69 437 GLN A N 1
ATOM 3432 C CA . GLN A 1 437 ? -8.568 -14.842 -24.116 1.00 71.69 437 GLN A CA 1
ATOM 3433 C C . GLN A 1 437 ? -8.328 -13.415 -23.595 1.00 71.69 437 GLN A C 1
ATOM 3435 O O . GLN A 1 437 ? -7.595 -12.646 -24.221 1.00 71.69 437 GLN A O 1
ATOM 3440 N N . ALA A 1 438 ? -8.905 -13.051 -22.446 1.00 68.81 438 ALA A N 1
ATOM 3441 C CA . ALA A 1 438 ? -8.728 -11.731 -21.840 1.00 68.81 438 ALA A CA 1
ATOM 3442 C C . ALA A 1 438 ? -7.282 -11.494 -21.381 1.00 68.81 438 ALA A C 1
ATOM 3444 O O . ALA A 1 438 ? -6.729 -10.419 -21.627 1.00 68.81 438 ALA A O 1
ATOM 3445 N N . THR A 1 439 ? -6.659 -12.501 -20.766 1.00 74.12 439 THR A N 1
ATOM 3446 C CA . THR A 1 439 ? -5.241 -12.489 -20.388 1.00 74.12 439 THR A CA 1
ATOM 3447 C C . THR A 1 439 ? -4.346 -12.431 -21.631 1.00 74.12 439 THR A C 1
ATOM 3449 O O . THR A 1 439 ? -3.451 -11.583 -21.715 1.00 74.12 439 THR A O 1
ATOM 3452 N N . LYS A 1 440 ? -4.652 -13.243 -22.656 1.00 74.62 440 LYS A N 1
ATOM 3453 C CA . LYS A 1 440 ? -3.908 -13.317 -23.925 1.00 74.62 440 LYS A CA 1
ATOM 3454 C C . LYS A 1 440 ? -3.874 -11.991 -24.685 1.00 74.62 440 LYS A C 1
ATOM 3456 O O . LYS A 1 440 ? -2.856 -11.639 -25.274 1.00 74.62 440 LYS A O 1
ATOM 3461 N N . VAL A 1 441 ? -4.980 -11.250 -24.690 1.00 66.94 441 VAL A N 1
ATOM 3462 C CA . VAL A 1 441 ? -5.099 -9.973 -25.415 1.00 66.94 441 VAL A CA 1
ATOM 3463 C C . VAL A 1 441 ? -4.485 -8.810 -24.633 1.00 66.94 441 VAL A C 1
ATOM 3465 O O . VAL A 1 441 ? -3.849 -7.918 -25.210 1.00 66.94 441 VAL A O 1
ATOM 3468 N N . ALA A 1 442 ? -4.702 -8.783 -23.319 1.00 62.97 442 ALA A N 1
ATOM 3469 C CA . ALA A 1 442 ? -4.364 -7.627 -22.507 1.00 62.97 442 ALA A CA 1
ATOM 3470 C C . ALA A 1 442 ? -2.928 -7.627 -22.018 1.00 62.97 442 ALA A C 1
ATOM 3472 O O . ALA A 1 442 ? -2.385 -6.544 -21.848 1.00 62.97 442 ALA A O 1
ATOM 3473 N N . SER A 1 443 ? -2.335 -8.783 -21.736 1.00 71.81 443 SER A N 1
ATOM 3474 C CA . SER A 1 443 ? -1.294 -8.783 -20.708 1.00 71.81 443 SER A CA 1
ATOM 3475 C C . SER A 1 443 ? -0.146 -9.732 -20.945 1.00 71.81 443 SER A C 1
ATOM 3477 O O . SER A 1 443 ? 0.839 -9.592 -20.240 1.00 71.81 443 SER A O 1
ATOM 3479 N N . ILE A 1 444 ? -0.197 -10.632 -21.924 1.00 72.94 444 ILE A N 1
ATOM 3480 C CA . ILE A 1 444 ? 0.951 -11.491 -22.253 1.00 72.94 444 ILE A CA 1
ATOM 3481 C C . ILE A 1 444 ? 1.714 -10.971 -23.465 1.00 72.94 444 ILE A C 1
ATOM 3483 O O . ILE A 1 444 ? 1.183 -10.221 -24.285 1.00 72.94 444 ILE A O 1
ATOM 3487 N N . PHE A 1 445 ? 2.955 -11.419 -23.601 1.00 75.44 445 PHE A N 1
ATOM 3488 C CA . PHE A 1 445 ? 3.802 -11.128 -24.746 1.00 75.44 445 PHE A CA 1
ATOM 3489 C C . PHE A 1 445 ? 3.302 -11.876 -25.989 1.00 75.44 445 PHE A C 1
ATOM 3491 O O . PHE A 1 445 ? 3.604 -13.052 -26.188 1.00 75.44 445 PHE A O 1
ATOM 3498 N N . ASN A 1 446 ? 2.487 -11.221 -26.818 1.00 71.00 446 ASN A N 1
ATOM 3499 C CA . ASN A 1 446 ? 1.915 -11.853 -28.008 1.00 71.00 446 ASN A CA 1
ATOM 3500 C C . ASN A 1 446 ? 1.514 -10.841 -29.092 1.00 71.00 446 ASN A C 1
ATOM 3502 O O . ASN A 1 446 ? 1.195 -9.682 -28.806 1.00 71.00 446 ASN A O 1
ATOM 3506 N N . ARG A 1 447 ? 1.481 -11.300 -30.351 1.00 65.62 447 ARG A N 1
ATOM 3507 C CA . ARG A 1 447 ? 0.822 -10.593 -31.456 1.00 65.62 447 ARG A CA 1
ATOM 3508 C C . ARG A 1 447 ? -0.690 -10.651 -31.259 1.00 65.62 447 ARG A C 1
ATOM 3510 O O . ARG A 1 447 ? -1.255 -11.722 -31.069 1.00 65.62 447 ARG A O 1
ATOM 3517 N N . THR A 1 448 ? -1.353 -9.503 -31.333 1.00 58.59 448 THR A N 1
ATOM 3518 C CA . THR A 1 448 ? -2.811 -9.405 -31.179 1.00 58.59 448 THR A CA 1
ATOM 3519 C C . THR A 1 448 ? -3.350 -8.382 -32.173 1.00 58.59 448 THR A C 1
ATOM 3521 O O . THR A 1 448 ? -2.815 -7.275 -32.260 1.00 58.59 448 THR A O 1
ATOM 3524 N N . SER A 1 449 ? -4.435 -8.712 -32.873 1.00 54.19 449 SER A N 1
ATOM 3525 C CA . SER A 1 449 ? -5.150 -7.784 -33.764 1.00 54.19 449 SER A CA 1
ATOM 3526 C C . SER A 1 449 ? -5.920 -6.691 -33.012 1.00 54.19 449 SER A C 1
ATOM 3528 O O . SER A 1 449 ? -6.314 -5.696 -33.609 1.00 54.19 449 SER A O 1
ATOM 3530 N N . TYR A 1 450 ? -6.115 -6.852 -31.700 1.00 52.28 450 TYR A N 1
ATOM 3531 C CA . TYR A 1 450 ? -6.871 -5.926 -30.855 1.00 52.28 450 TYR A CA 1
ATOM 3532 C C . TYR A 1 450 ? -6.083 -4.659 -30.482 1.00 52.28 450 TYR A C 1
ATOM 3534 O O . TYR A 1 450 ? -6.657 -3.628 -30.141 1.00 52.28 450 TYR A O 1
ATOM 3542 N N . ARG A 1 451 ? -4.748 -4.711 -30.539 1.00 52.56 451 ARG A N 1
ATOM 3543 C CA . ARG A 1 451 ? -3.881 -3.567 -30.228 1.00 52.56 451 ARG A CA 1
ATOM 3544 C C . ARG A 1 451 ? -3.501 -2.838 -31.513 1.00 52.56 451 ARG A C 1
ATOM 3546 O O . ARG A 1 451 ? -3.029 -3.457 -32.458 1.00 52.56 451 ARG A O 1
ATOM 3553 N N . ALA A 1 452 ? -3.559 -1.504 -31.506 1.00 49.34 452 ALA A N 1
ATOM 3554 C CA . ALA A 1 452 ? -3.086 -0.664 -32.618 1.00 49.34 452 ALA A CA 1
ATOM 3555 C C . ALA A 1 452 ? -1.566 -0.787 -32.896 1.00 49.34 452 ALA A C 1
ATOM 3557 O O . ALA A 1 452 ? -1.050 -0.253 -33.879 1.00 49.34 452 ALA A O 1
ATOM 3558 N N . SER A 1 453 ? -0.808 -1.431 -32.002 1.00 54.81 453 SER A N 1
ATOM 3559 C CA . SER A 1 453 ? 0.592 -1.825 -32.211 1.00 54.81 453 SER A CA 1
ATOM 3560 C C . SER A 1 453 ? 0.752 -3.213 -32.839 1.00 54.81 453 SER A C 1
ATOM 3562 O O . SER A 1 453 ? 1.859 -3.551 -33.242 1.00 54.81 453 SER A O 1
ATOM 3564 N N . GLY A 1 454 ? -0.304 -4.030 -32.887 1.00 60.06 454 GLY A N 1
ATOM 3565 C CA . GLY A 1 454 ? -0.269 -5.419 -33.350 1.00 60.06 454 GLY A CA 1
ATOM 3566 C C . GLY A 1 454 ? 0.435 -6.403 -32.404 1.00 60.06 454 GLY A C 1
ATOM 3567 O O . GLY A 1 454 ? 0.388 -7.607 -32.643 1.00 60.06 454 GLY A O 1
ATOM 3568 N N . ILE A 1 455 ? 1.088 -5.926 -31.337 1.00 71.19 455 ILE A N 1
ATOM 3569 C CA . ILE A 1 455 ? 1.837 -6.739 -30.368 1.00 71.19 455 ILE A CA 1
ATOM 3570 C C . ILE A 1 455 ? 1.885 -6.076 -28.989 1.00 71.19 455 ILE A C 1
ATOM 3572 O O . ILE A 1 455 ? 1.973 -4.847 -28.885 1.00 71.19 455 ILE A O 1
ATOM 3576 N N . HIS A 1 456 ? 1.830 -6.893 -27.938 1.00 77.56 456 HIS A N 1
ATOM 3577 C CA . HIS A 1 456 ? 2.172 -6.497 -26.577 1.00 77.56 456 HIS A CA 1
ATOM 3578 C C . HIS A 1 456 ? 3.634 -6.862 -26.290 1.00 77.56 456 HIS A C 1
ATOM 3580 O O . HIS A 1 456 ? 4.048 -7.996 -26.513 1.00 77.56 456 HIS A O 1
ATOM 3586 N N . GLN A 1 457 ? 4.427 -5.878 -25.867 1.00 82.75 457 GLN A N 1
ATOM 3587 C CA . GLN A 1 457 ? 5.897 -5.941 -25.875 1.00 82.75 457 GLN A CA 1
ATOM 3588 C C . GLN A 1 457 ? 6.502 -6.476 -24.572 1.00 82.75 457 GLN A C 1
ATOM 3590 O O . GLN A 1 457 ? 7.717 -6.641 -24.475 1.00 82.75 457 GLN A O 1
ATOM 3595 N N . GLY A 1 458 ? 5.640 -6.829 -23.622 1.00 88.00 458 GLY A N 1
ATOM 3596 C CA . GLY A 1 458 ? 6.005 -7.381 -22.333 1.00 88.00 458 GLY A CA 1
ATOM 3597 C C . GLY A 1 458 ? 4.868 -8.185 -21.730 1.00 88.00 458 GLY A C 1
ATOM 3598 O O . GLY A 1 458 ? 3.994 -8.693 -22.437 1.00 88.00 458 GLY A O 1
ATOM 3599 N N . VAL A 1 459 ? 4.880 -8.260 -20.407 1.00 89.81 459 VAL A N 1
ATOM 3600 C CA . VAL A 1 459 ? 3.798 -8.800 -19.601 1.00 89.81 459 VAL A CA 1
ATOM 3601 C C . VAL A 1 459 ? 3.288 -7.726 -18.642 1.00 89.81 459 VAL A C 1
ATOM 3603 O O . VAL A 1 459 ? 4.080 -6.996 -18.050 1.00 89.81 459 VAL A O 1
ATOM 3606 N N . ASP A 1 460 ? 1.973 -7.623 -18.490 1.00 91.38 460 ASP A N 1
ATOM 3607 C CA . ASP A 1 460 ? 1.366 -6.727 -17.508 1.00 91.38 460 ASP A CA 1
ATOM 3608 C C . ASP A 1 460 ? 1.063 -7.523 -16.241 1.00 91.38 460 ASP A C 1
ATOM 3610 O O . ASP A 1 460 ? 0.259 -8.459 -16.253 1.00 91.38 460 ASP A O 1
ATOM 3614 N N . LEU A 1 461 ? 1.700 -7.142 -15.140 1.00 91.00 461 LEU A N 1
ATOM 3615 C CA . LEU A 1 461 ? 1.475 -7.726 -13.825 1.00 91.00 461 LEU A CA 1
ATOM 3616 C C . LEU A 1 461 ? 0.502 -6.854 -13.054 1.00 91.00 461 LEU A C 1
ATOM 3618 O O . LEU A 1 461 ? 0.737 -5.660 -12.883 1.00 91.00 461 LEU A O 1
ATOM 3622 N N . GLU A 1 462 ? -0.591 -7.443 -12.595 1.00 87.44 462 GLU A N 1
ATOM 3623 C CA . GLU A 1 462 ? -1.612 -6.729 -11.847 1.00 87.44 462 GLU A CA 1
ATOM 3624 C C . GLU A 1 462 ? -1.046 -6.167 -10.544 1.00 87.44 462 GLU A C 1
ATOM 3626 O O . GLU A 1 462 ? -0.508 -6.892 -9.707 1.00 87.44 462 GLU A O 1
ATOM 3631 N N . ALA A 1 463 ? -1.179 -4.856 -10.376 1.00 86.44 463 ALA A N 1
ATOM 3632 C CA . ALA A 1 463 ? -0.747 -4.154 -9.183 1.00 86.44 463 ALA A CA 1
ATOM 3633 C C . ALA A 1 463 ? -1.511 -2.842 -9.072 1.00 86.44 463 ALA A C 1
ATOM 3635 O O . ALA A 1 463 ? -1.675 -2.139 -10.066 1.00 86.44 463 ALA A O 1
ATOM 3636 N N . ASP A 1 464 ? -1.929 -2.487 -7.859 1.00 79.06 464 ASP A N 1
ATOM 3637 C CA . ASP A 1 464 ? -2.420 -1.139 -7.590 1.00 79.06 464 ASP A CA 1
ATOM 3638 C C . ASP A 1 464 ? -1.292 -0.116 -7.788 1.00 79.06 464 ASP A C 1
ATOM 3640 O O . ASP A 1 464 ? -0.105 -0.427 -7.642 1.00 79.06 464 ASP A O 1
ATOM 3644 N N . ASN A 1 465 ? -1.663 1.121 -8.109 1.00 81.06 465 ASN A N 1
ATOM 3645 C CA . ASN A 1 465 ? -0.739 2.246 -8.194 1.00 81.06 465 ASN A CA 1
ATOM 3646 C C . ASN A 1 465 ? -0.051 2.479 -6.832 1.00 81.06 465 ASN A C 1
ATOM 3648 O O . ASN A 1 465 ? -0.711 2.540 -5.797 1.00 81.06 465 ASN A O 1
ATOM 3652 N N . GLY A 1 466 ? 1.276 2.629 -6.822 1.00 80.06 466 GLY A N 1
ATOM 3653 C CA . GLY A 1 466 ? 2.053 2.886 -5.607 1.00 80.06 466 GLY A CA 1
ATOM 3654 C C . GLY A 1 466 ? 2.595 1.643 -4.892 1.00 80.06 466 GLY A C 1
ATOM 3655 O O . GLY A 1 466 ? 3.221 1.787 -3.838 1.00 80.06 466 GLY A O 1
ATOM 3656 N N . VAL A 1 467 ? 2.408 0.442 -5.447 1.00 83.62 467 VAL A N 1
ATOM 3657 C CA . VAL A 1 467 ? 3.022 -0.797 -4.944 1.00 83.62 467 VAL A CA 1
ATOM 3658 C C . VAL A 1 467 ? 4.524 -0.790 -5.237 1.00 83.62 467 VAL A C 1
ATOM 3660 O O . VAL A 1 467 ? 4.951 -0.466 -6.342 1.00 83.62 467 VAL A O 1
ATOM 3663 N N . ASN A 1 468 ? 5.344 -1.155 -4.249 1.00 89.25 468 ASN A N 1
ATOM 3664 C CA . ASN A 1 468 ? 6.795 -1.240 -4.423 1.00 89.25 468 ASN A CA 1
ATOM 3665 C C . ASN A 1 468 ? 7.170 -2.270 -5.497 1.00 89.25 468 ASN A C 1
ATOM 3667 O O . ASN A 1 468 ? 6.693 -3.408 -5.473 1.00 89.25 468 ASN A O 1
ATOM 3671 N N . ILE A 1 469 ? 8.092 -1.878 -6.373 1.00 96.44 469 ILE A N 1
ATOM 3672 C CA . ILE A 1 469 ? 8.756 -2.767 -7.323 1.00 96.44 469 ILE A CA 1
ATOM 3673 C C . ILE A 1 469 ? 10.191 -3.022 -6.891 1.00 96.44 469 ILE A C 1
ATOM 3675 O O . ILE A 1 469 ? 10.814 -2.226 -6.185 1.00 96.44 469 ILE A O 1
ATOM 3679 N N . TYR A 1 470 ? 10.720 -4.141 -7.341 1.00 95.06 470 TYR A N 1
ATOM 3680 C CA . TYR A 1 470 ? 11.951 -4.699 -6.821 1.00 95.06 470 TYR A CA 1
ATOM 3681 C C . TYR A 1 470 ? 12.689 -5.441 -7.941 1.00 95.06 470 TYR A C 1
ATOM 3683 O O . TYR A 1 470 ? 12.044 -5.922 -8.878 1.00 95.06 470 TYR A O 1
ATOM 3691 N N . PRO A 1 471 ? 14.017 -5.581 -7.854 1.00 92.75 471 PRO A N 1
ATOM 3692 C CA . PRO A 1 471 ? 14.796 -6.233 -8.890 1.00 92.75 471 PRO A CA 1
ATOM 3693 C C . PRO A 1 471 ? 14.508 -7.735 -8.934 1.00 92.75 471 PRO A C 1
ATOM 3695 O O . PRO A 1 471 ? 14.267 -8.376 -7.904 1.00 92.75 471 PRO A O 1
ATOM 3698 N N . VAL A 1 472 ? 14.550 -8.298 -10.140 1.00 91.94 472 VAL A N 1
ATOM 3699 C CA . VAL A 1 472 ? 14.432 -9.746 -10.350 1.00 91.94 472 VAL A CA 1
ATOM 3700 C C . VAL A 1 472 ? 15.759 -10.487 -10.161 1.00 91.94 472 VAL A C 1
ATOM 3702 O O . VAL A 1 472 ? 15.748 -11.647 -9.762 1.00 91.94 472 VAL A O 1
ATOM 3705 N N . CYS A 1 473 ? 16.885 -9.795 -10.354 1.00 82.19 473 CYS A N 1
ATOM 3706 C CA . CYS A 1 473 ? 18.257 -10.275 -10.170 1.00 82.19 473 CYS A CA 1
ATOM 3707 C C . CYS A 1 473 ? 19.154 -9.164 -9.610 1.00 82.19 473 CYS A C 1
ATOM 3709 O O . CYS A 1 473 ? 18.800 -7.986 -9.622 1.00 82.19 473 CYS A O 1
ATOM 3711 N N . VAL A 1 474 ? 20.312 -9.557 -9.089 1.00 78.12 474 VAL A N 1
ATOM 3712 C CA . VAL A 1 474 ? 21.404 -8.623 -8.798 1.00 78.12 474 VAL A CA 1
ATOM 3713 C C . VAL A 1 474 ? 22.020 -8.150 -10.112 1.00 78.12 474 VAL A C 1
ATOM 3715 O O . VAL A 1 474 ? 21.971 -8.871 -11.105 1.00 78.12 474 VAL A O 1
ATOM 3718 N N . GLY A 1 475 ? 22.551 -6.934 -10.137 1.00 77.25 475 GLY A N 1
ATOM 3719 C CA . GLY A 1 475 ? 23.020 -6.333 -11.381 1.00 77.25 475 GLY A CA 1
ATOM 3720 C C . GLY A 1 475 ? 23.229 -4.831 -11.271 1.00 77.25 475 GLY A C 1
ATOM 3721 O O . GLY A 1 475 ? 23.430 -4.307 -10.177 1.00 77.25 475 GLY A O 1
ATOM 3722 N N . THR A 1 476 ? 23.160 -4.127 -12.396 1.00 79.75 476 THR A N 1
ATOM 3723 C CA . THR A 1 476 ? 23.341 -2.670 -12.457 1.00 79.75 476 THR A CA 1
ATOM 3724 C C . THR A 1 476 ? 22.123 -2.013 -13.088 1.00 79.75 476 THR A C 1
ATOM 3726 O O . THR A 1 476 ? 21.560 -2.515 -14.059 1.00 79.75 476 THR A O 1
ATOM 3729 N N . ILE A 1 477 ? 21.695 -0.867 -12.567 1.00 90.81 477 ILE A N 1
ATOM 3730 C CA . ILE A 1 477 ? 20.670 -0.056 -13.224 1.00 90.81 477 ILE A CA 1
ATOM 3731 C C . ILE A 1 477 ? 21.277 0.572 -14.477 1.00 90.81 477 ILE A C 1
ATOM 3733 O O . ILE A 1 477 ? 21.935 1.605 -14.413 1.00 90.81 477 ILE A O 1
ATOM 3737 N N . ALA A 1 478 ? 21.060 -0.058 -15.628 1.00 81.75 478 ALA A N 1
ATOM 3738 C CA . ALA A 1 478 ? 21.593 0.405 -16.903 1.00 81.75 478 ALA A CA 1
ATOM 3739 C C . ALA A 1 478 ? 20.925 1.686 -17.398 1.00 81.75 478 ALA A C 1
ATOM 3741 O O . ALA A 1 478 ? 21.540 2.441 -18.145 1.00 81.75 478 ALA A O 1
ATOM 3742 N N . LYS A 1 479 ? 19.658 1.928 -17.031 1.00 89.00 479 LYS A N 1
ATOM 3743 C CA . LYS A 1 479 ? 18.975 3.163 -17.422 1.00 89.00 479 LYS A CA 1
ATOM 3744 C C . LYS A 1 479 ? 17.829 3.542 -16.503 1.00 89.00 479 LYS A C 1
ATOM 3746 O O . LYS A 1 479 ? 17.028 2.693 -16.110 1.00 89.00 479 LYS A O 1
ATOM 3751 N N . VAL A 1 480 ? 17.691 4.843 -16.268 1.00 91.19 480 VAL A N 1
ATOM 3752 C CA . VAL A 1 480 ? 16.506 5.450 -15.653 1.00 91.19 480 VAL A CA 1
ATOM 3753 C C . VAL A 1 480 ? 15.903 6.442 -16.639 1.00 91.19 480 VAL A C 1
ATOM 3755 O O . VAL A 1 480 ? 16.534 7.422 -17.019 1.00 91.19 480 VAL A O 1
ATOM 3758 N N . ILE A 1 481 ? 14.669 6.189 -17.072 1.00 87.44 481 ILE A N 1
ATOM 3759 C CA . ILE A 1 481 ? 13.962 7.037 -18.035 1.00 87.44 481 ILE A CA 1
ATOM 3760 C C . ILE A 1 481 ? 12.814 7.740 -17.302 1.00 87.44 481 ILE A C 1
ATOM 3762 O O . ILE A 1 481 ? 11.826 7.087 -16.962 1.00 87.44 481 ILE A O 1
ATOM 3766 N N . PRO A 1 482 ? 12.897 9.057 -17.049 1.00 79.31 482 PRO A N 1
ATOM 3767 C CA . PRO A 1 482 ? 11.894 9.771 -16.257 1.00 79.31 482 PRO A CA 1
ATOM 3768 C C . PRO A 1 482 ? 10.567 9.980 -17.002 1.00 79.31 482 PRO A C 1
ATOM 3770 O O . PRO A 1 482 ? 9.529 10.163 -16.369 1.00 79.31 482 PRO A O 1
ATOM 3773 N N . ALA A 1 483 ? 10.575 9.934 -18.336 1.00 82.62 483 ALA A N 1
ATOM 3774 C CA . ALA A 1 483 ? 9.374 9.963 -19.161 1.00 82.62 483 ALA A CA 1
ATOM 3775 C C . ALA A 1 483 ? 9.658 9.370 -20.548 1.00 82.62 483 ALA A C 1
ATOM 3777 O O . ALA A 1 483 ? 10.601 9.783 -21.220 1.00 82.62 483 ALA A O 1
ATOM 3778 N N . TYR A 1 484 ? 8.825 8.431 -20.999 1.00 80.62 484 TYR A N 1
ATOM 3779 C CA . TYR A 1 484 ? 8.886 7.885 -22.354 1.00 80.62 484 TYR A CA 1
ATOM 3780 C C . TYR A 1 484 ? 7.481 7.748 -22.962 1.00 80.62 484 TYR A C 1
ATOM 3782 O O . TYR A 1 484 ? 6.590 7.207 -22.293 1.00 80.62 484 TYR A O 1
ATOM 3790 N N . PRO A 1 485 ? 7.251 8.178 -24.219 1.00 71.38 485 PRO A N 1
ATOM 3791 C CA . PRO A 1 485 ? 5.965 8.009 -24.890 1.00 71.38 485 PRO A CA 1
ATOM 3792 C C . PRO A 1 485 ? 5.530 6.536 -24.918 1.00 71.38 485 PRO A C 1
ATOM 3794 O O . PRO A 1 485 ? 6.142 5.699 -25.574 1.00 71.38 485 PRO A O 1
ATOM 3797 N N . GLY A 1 486 ? 4.475 6.212 -24.170 1.00 77.88 486 GLY A N 1
ATOM 3798 C CA . GLY A 1 486 ? 3.925 4.858 -24.080 1.00 77.88 486 GLY A CA 1
ATOM 3799 C C . GLY A 1 486 ? 4.466 3.974 -22.955 1.00 77.88 486 GLY A C 1
ATOM 3800 O O . GLY A 1 486 ? 3.836 2.968 -22.693 1.00 77.88 486 GLY A O 1
ATOM 3801 N N . TYR A 1 487 ? 5.547 4.344 -22.262 1.00 86.44 487 TYR A N 1
ATOM 3802 C CA . TYR A 1 487 ? 6.076 3.585 -21.109 1.00 86.44 487 TYR A CA 1
ATOM 3803 C C . TYR A 1 487 ? 6.090 4.410 -19.817 1.00 86.44 487 TYR A C 1
ATOM 3805 O O . TYR A 1 487 ? 6.047 3.855 -18.727 1.00 86.44 487 TYR A O 1
ATOM 3813 N N . GLY A 1 488 ? 6.117 5.740 -19.915 1.00 89.88 488 GLY A N 1
ATOM 3814 C CA . GLY A 1 488 ? 6.210 6.612 -18.749 1.00 89.88 488 GLY A CA 1
ATOM 3815 C C . GLY A 1 488 ? 7.567 6.503 -18.055 1.00 89.88 488 GLY A C 1
ATOM 3816 O O . GLY A 1 488 ? 8.596 6.336 -18.712 1.00 89.88 488 GLY A O 1
ATOM 3817 N N . LYS A 1 489 ? 7.562 6.626 -16.728 1.00 93.94 489 LYS A N 1
ATOM 3818 C CA . LYS A 1 489 ? 8.741 6.415 -15.883 1.00 93.94 489 LYS A CA 1
ATOM 3819 C C . LYS A 1 489 ? 9.159 4.951 -15.976 1.00 93.94 489 LYS A C 1
ATOM 3821 O O . LYS A 1 489 ? 8.337 4.068 -15.737 1.00 93.94 489 LYS A O 1
ATOM 3826 N N . THR A 1 490 ? 10.416 4.712 -16.333 1.00 95.56 490 THR A N 1
ATOM 3827 C CA . THR A 1 490 ? 10.930 3.377 -16.648 1.00 95.56 490 THR A CA 1
ATOM 3828 C C . THR A 1 490 ? 12.301 3.146 -16.026 1.00 95.56 490 THR A C 1
ATOM 3830 O O . THR A 1 490 ? 13.152 4.034 -16.052 1.00 95.56 490 THR A O 1
ATOM 3833 N N . ILE A 1 491 ? 12.526 1.939 -15.516 1.00 97.06 491 ILE A N 1
ATOM 3834 C CA . ILE A 1 491 ? 13.832 1.459 -15.051 1.00 97.06 491 ILE A CA 1
ATOM 3835 C C . ILE A 1 491 ? 14.260 0.300 -15.945 1.00 97.06 491 ILE A C 1
ATOM 3837 O O . ILE A 1 491 ? 13.436 -0.551 -16.285 1.00 97.06 491 ILE A O 1
ATOM 3841 N N . ILE A 1 492 ? 15.540 0.263 -16.309 1.00 95.44 492 ILE A N 1
ATOM 3842 C CA . ILE A 1 492 ? 16.166 -0.863 -16.998 1.00 95.44 492 ILE A CA 1
ATOM 3843 C C . ILE A 1 492 ? 17.286 -1.400 -16.110 1.00 95.44 492 ILE A C 1
ATOM 3845 O O . ILE A 1 492 ? 18.255 -0.697 -15.830 1.00 95.44 492 ILE A O 1
ATOM 3849 N N . LEU A 1 493 ? 17.130 -2.643 -15.670 1.00 94.88 493 LEU A N 1
ATOM 3850 C CA . LEU A 1 493 ? 18.111 -3.400 -14.902 1.00 94.88 493 LEU A CA 1
ATOM 3851 C C . LEU A 1 493 ? 18.890 -4.307 -15.855 1.00 94.88 493 LEU A C 1
ATOM 3853 O O . LEU A 1 493 ? 18.282 -5.091 -16.576 1.00 94.88 493 LEU A O 1
ATOM 3857 N N . GLU A 1 494 ? 20.209 -4.208 -15.839 1.00 90.62 494 GLU A N 1
ATOM 3858 C CA . GLU A 1 494 ? 21.140 -5.110 -16.513 1.00 90.62 494 GLU A CA 1
ATOM 3859 C C . GLU A 1 494 ? 21.623 -6.170 -15.529 1.00 90.62 494 GLU A C 1
ATOM 3861 O O . GLU A 1 494 ? 22.047 -5.834 -14.423 1.00 90.62 494 GLU A O 1
ATOM 3866 N N . CYS A 1 495 ? 21.568 -7.436 -15.932 1.00 83.50 495 CYS A N 1
ATOM 3867 C CA . CYS A 1 495 ? 22.080 -8.556 -15.156 1.00 83.50 495 CYS A CA 1
ATOM 3868 C C . CYS A 1 495 ? 23.039 -9.393 -16.003 1.00 83.50 495 CYS A C 1
ATOM 3870 O O . CYS A 1 495 ? 22.741 -9.715 -17.158 1.00 83.50 495 CYS A O 1
ATOM 3872 N N . ASP A 1 496 ? 24.156 -9.785 -15.396 1.00 77.75 496 ASP A N 1
ATOM 3873 C CA . ASP A 1 496 ? 25.037 -10.812 -15.940 1.00 77.75 496 ASP A CA 1
ATOM 3874 C C . ASP A 1 496 ? 24.307 -12.159 -15.877 1.00 77.75 496 ASP A C 1
ATOM 3876 O O . ASP A 1 496 ? 23.757 -12.553 -14.841 1.00 77.75 496 ASP A O 1
ATOM 3880 N N . VAL A 1 497 ? 24.267 -12.877 -16.997 1.00 79.12 497 VAL A N 1
ATOM 3881 C CA . VAL A 1 497 ? 23.615 -14.187 -17.065 1.00 79.12 497 VAL A CA 1
ATOM 3882 C C . VAL A 1 497 ? 24.304 -15.184 -16.133 1.00 79.12 497 VAL A C 1
ATOM 3884 O O . VAL A 1 497 ? 23.630 -16.047 -15.569 1.00 79.12 497 VAL A O 1
ATOM 3887 N N . ASN A 1 498 ? 25.604 -15.040 -15.875 1.00 69.69 498 ASN A N 1
ATOM 3888 C CA . ASN A 1 498 ? 26.358 -15.873 -14.941 1.00 69.69 498 ASN A CA 1
ATOM 3889 C C . ASN A 1 498 ? 25.908 -15.723 -13.485 1.00 69.69 498 ASN A C 1
ATOM 3891 O O . ASN A 1 498 ? 26.055 -16.677 -12.713 1.00 69.69 498 ASN A O 1
ATOM 3895 N N . ASP A 1 499 ? 25.280 -14.606 -13.130 1.00 70.38 499 ASP A N 1
ATOM 3896 C CA . ASP A 1 499 ? 24.729 -14.385 -11.794 1.00 70.38 499 ASP A CA 1
ATOM 3897 C C . ASP A 1 499 ? 23.340 -15.015 -11.631 1.00 70.38 499 ASP A C 1
ATOM 3899 O O . ASP A 1 499 ? 22.888 -15.282 -10.523 1.00 70.38 499 ASP A O 1
ATOM 3903 N N . LEU A 1 500 ? 22.652 -15.344 -12.722 1.00 74.19 500 LEU A N 1
ATOM 3904 C CA . LEU A 1 500 ? 21.315 -15.923 -12.646 1.00 74.19 500 LEU A CA 1
ATOM 3905 C C . LEU A 1 500 ? 21.321 -17.374 -12.125 1.00 74.19 500 LEU A C 1
ATOM 3907 O O . LEU A 1 500 ? 22.275 -18.131 -12.348 1.00 74.19 500 LEU A O 1
ATOM 3911 N N . PRO A 1 501 ? 20.215 -17.840 -11.518 1.00 74.88 501 PRO A N 1
ATOM 3912 C CA . PRO A 1 501 ? 20.040 -19.261 -11.259 1.00 74.88 501 PRO A CA 1
ATOM 3913 C C . PRO A 1 501 ? 19.927 -20.075 -12.533 1.00 74.88 501 PRO A C 1
ATOM 3915 O O . PRO A 1 501 ? 19.434 -19.601 -13.555 1.00 74.88 501 PRO A O 1
ATOM 3918 N N . SER A 1 502 ? 20.350 -21.340 -12.452 1.00 76.94 502 SER A N 1
ATOM 3919 C CA . SER A 1 502 ? 20.399 -22.264 -13.591 1.00 76.94 502 SER A CA 1
ATOM 3920 C C . SER A 1 502 ? 19.069 -22.337 -14.346 1.00 76.94 502 SER A C 1
ATOM 3922 O O . SER A 1 502 ? 19.060 -22.382 -15.572 1.00 76.94 502 SER A O 1
ATOM 3924 N N . SER A 1 503 ? 17.941 -22.261 -13.631 1.00 79.31 503 SER A N 1
ATOM 3925 C CA . SER A 1 503 ? 16.597 -22.246 -14.222 1.00 79.31 503 SER A CA 1
ATOM 3926 C C . SER A 1 503 ? 16.318 -21.022 -15.104 1.00 79.31 503 SER A C 1
ATOM 3928 O O . SER A 1 503 ? 15.527 -21.122 -16.036 1.00 79.31 503 SER A O 1
ATOM 3930 N N . LYS A 1 504 ? 16.963 -19.881 -14.840 1.00 84.94 504 LYS A N 1
ATOM 3931 C CA . LYS A 1 504 ? 16.826 -18.633 -15.609 1.00 84.94 504 LYS A CA 1
ATOM 3932 C C . LYS A 1 504 ? 17.950 -18.463 -16.631 1.00 84.94 504 LYS A C 1
ATOM 3934 O O . LYS A 1 504 ? 17.691 -17.969 -17.721 1.00 84.94 504 LYS A O 1
ATOM 3939 N N . LYS A 1 505 ? 19.154 -18.975 -16.348 1.00 82.62 505 LYS A N 1
ATOM 3940 C CA . LYS A 1 505 ? 20.274 -19.052 -17.306 1.00 82.62 505 LYS A CA 1
ATOM 3941 C C . LYS A 1 505 ? 19.872 -19.715 -18.616 1.00 82.62 505 LYS A C 1
ATOM 3943 O O . LYS A 1 505 ? 20.119 -19.172 -19.684 1.00 82.62 505 LYS A O 1
ATOM 3948 N N . VAL A 1 506 ? 19.171 -20.847 -18.537 1.00 84.94 506 VAL A N 1
ATOM 3949 C CA . VAL A 1 506 ? 18.703 -21.574 -19.730 1.00 84.94 506 VAL A CA 1
ATOM 3950 C C . VAL A 1 506 ? 17.760 -20.718 -20.593 1.00 84.94 506 VAL A C 1
ATOM 3952 O O . VAL A 1 506 ? 17.753 -20.854 -21.815 1.00 84.94 506 VAL A O 1
ATOM 3955 N N . LEU A 1 507 ? 17.003 -19.792 -19.990 1.00 86.75 507 LEU A N 1
ATOM 3956 C CA . LEU A 1 507 ? 16.113 -18.876 -20.716 1.00 86.75 507 LEU A CA 1
ATOM 3957 C C . LEU A 1 507 ? 16.882 -17.785 -21.476 1.00 86.75 507 LEU A C 1
ATOM 3959 O O . LEU A 1 507 ? 16.403 -17.315 -22.509 1.00 86.75 507 LEU A O 1
ATOM 3963 N N . ALA A 1 508 ? 18.071 -17.410 -20.989 1.00 79.06 508 ALA A N 1
ATOM 3964 C CA . ALA A 1 508 ? 18.956 -16.435 -21.624 1.00 79.06 508 ALA A CA 1
ATOM 3965 C C . ALA A 1 508 ? 19.633 -16.976 -22.897 1.00 79.06 508 ALA A C 1
ATOM 3967 O O . ALA A 1 508 ? 20.174 -16.202 -23.685 1.00 79.06 508 ALA A O 1
ATOM 3968 N N . LYS A 1 509 ? 19.564 -18.294 -23.140 1.00 83.88 509 LYS A N 1
ATOM 3969 C CA . LYS A 1 509 ? 20.206 -18.974 -24.274 1.00 83.88 509 LYS A CA 1
ATOM 3970 C C . LYS A 1 509 ? 21.715 -18.686 -24.306 1.00 83.88 509 LYS A C 1
ATOM 3972 O O . LYS A 1 509 ? 22.411 -19.091 -23.387 1.00 83.88 509 LYS A O 1
ATOM 3977 N N . ASN A 1 510 ? 22.202 -17.995 -25.339 1.00 78.69 510 ASN A N 1
ATOM 3978 C CA . ASN A 1 510 ? 23.624 -17.710 -25.569 1.00 78.69 510 ASN A CA 1
ATOM 3979 C C . ASN A 1 510 ? 23.987 -16.250 -25.241 1.00 78.69 510 ASN A C 1
ATOM 3981 O O . ASN A 1 510 ? 24.906 -15.702 -25.841 1.00 78.69 510 ASN A O 1
ATOM 3985 N N . LEU A 1 511 ? 23.199 -15.582 -24.397 1.00 80.62 511 LEU A N 1
ATOM 3986 C CA . LEU A 1 511 ? 23.471 -14.210 -23.980 1.00 80.62 511 LEU A CA 1
ATOM 3987 C C . LEU A 1 511 ? 24.384 -14.208 -22.755 1.00 80.62 511 LEU A C 1
ATOM 3989 O O . LEU A 1 511 ? 24.155 -14.976 -21.825 1.00 80.62 511 LEU A O 1
ATOM 3993 N N . ASP A 1 512 ? 25.341 -13.284 -22.732 1.00 75.62 512 ASP A N 1
ATOM 3994 C CA . ASP A 1 512 ? 26.148 -12.993 -21.539 1.00 75.62 512 ASP A CA 1
ATOM 3995 C C . ASP A 1 512 ? 25.437 -11.993 -20.613 1.00 75.62 512 ASP A C 1
ATOM 3997 O O . ASP A 1 512 ? 25.649 -11.965 -19.403 1.00 75.62 512 ASP A O 1
ATOM 4001 N N . THR A 1 513 ? 24.536 -11.183 -21.173 1.00 83.12 513 THR A N 1
ATOM 4002 C CA . THR A 1 513 ? 23.823 -10.121 -20.459 1.00 83.12 513 THR A CA 1
ATOM 4003 C C . THR A 1 513 ? 22.343 -10.129 -20.817 1.00 83.12 513 THR A C 1
ATOM 4005 O O . THR A 1 513 ? 21.962 -10.329 -21.974 1.00 83.12 513 THR A O 1
ATOM 4008 N N . ILE A 1 514 ? 21.493 -9.890 -19.820 1.00 92.25 514 ILE A N 1
ATOM 4009 C CA . ILE A 1 514 ? 20.044 -9.779 -19.985 1.00 92.25 514 ILE A CA 1
ATOM 4010 C C . ILE A 1 514 ? 19.521 -8.509 -19.309 1.00 92.25 514 ILE A C 1
ATOM 4012 O O . ILE A 1 514 ? 20.047 -8.065 -18.288 1.00 92.25 514 ILE A O 1
ATOM 4016 N N . TYR A 1 515 ? 18.458 -7.934 -19.866 1.00 94.31 515 TYR A N 1
ATOM 4017 C CA . TYR A 1 515 ? 17.874 -6.686 -19.392 1.00 94.31 515 TYR A CA 1
ATOM 4018 C C . TYR A 1 515 ? 16.416 -6.855 -18.972 1.00 94.31 515 TYR A C 1
ATOM 4020 O O . TYR A 1 515 ? 15.615 -7.431 -19.709 1.00 94.31 515 TYR A O 1
ATOM 4028 N N . PHE A 1 516 ? 16.058 -6.278 -17.825 1.00 96.19 516 PHE A N 1
ATOM 4029 C CA . PHE A 1 516 ? 14.709 -6.293 -17.260 1.00 96.19 516 PHE A CA 1
ATOM 4030 C C . PHE A 1 516 ? 14.145 -4.884 -17.144 1.00 96.19 516 PHE A C 1
ATOM 4032 O O . PHE A 1 516 ? 14.780 -3.992 -16.580 1.00 96.19 516 PHE A O 1
ATOM 4039 N N . ILE A 1 517 ? 12.955 -4.680 -17.702 1.00 96.19 517 ILE A N 1
ATOM 4040 C CA . ILE A 1 517 ? 12.353 -3.359 -17.863 1.00 96.19 517 ILE A CA 1
ATOM 4041 C C . ILE A 1 517 ? 11.129 -3.276 -16.963 1.00 96.19 517 ILE A C 1
ATOM 4043 O O . ILE A 1 517 ? 10.303 -4.183 -16.964 1.00 96.19 517 ILE A O 1
ATOM 4047 N N . TYR A 1 518 ? 11.006 -2.169 -16.239 1.00 97.38 518 TYR A N 1
ATOM 4048 C CA . TYR A 1 518 ? 9.912 -1.879 -15.316 1.00 97.38 518 TYR A CA 1
ATOM 4049 C C . TYR A 1 518 ? 9.300 -0.547 -15.724 1.00 97.38 518 TYR A C 1
ATOM 4051 O O . TYR A 1 518 ? 9.995 0.466 -15.670 1.00 97.38 518 TYR A O 1
ATOM 4059 N N . ALA A 1 519 ? 8.038 -0.533 -16.145 1.00 95.69 519 ALA A N 1
ATOM 4060 C CA . ALA A 1 519 ? 7.414 0.644 -16.746 1.00 95.69 519 ALA A CA 1
ATOM 4061 C C . ALA A 1 519 ? 6.079 1.034 -16.097 1.00 95.69 519 ALA A C 1
ATOM 4063 O O . ALA A 1 519 ? 5.572 0.362 -15.198 1.00 95.69 519 ALA A O 1
ATOM 4064 N N . HIS A 1 520 ? 5.544 2.167 -16.551 1.00 94.75 520 HIS A N 1
ATOM 4065 C CA . HIS A 1 520 ? 4.383 2.877 -16.010 1.00 94.75 520 HIS A CA 1
ATOM 4066 C C . HIS A 1 520 ? 4.556 3.366 -14.576 1.00 94.75 520 HIS A C 1
ATOM 4068 O O . HIS A 1 520 ? 3.579 3.691 -13.914 1.00 94.75 520 HIS A O 1
ATOM 4074 N N . LEU A 1 521 ? 5.788 3.487 -14.085 1.00 95.69 521 LEU A N 1
ATOM 4075 C CA . LEU A 1 521 ? 6.059 3.762 -12.674 1.00 95.69 521 LEU A CA 1
ATOM 4076 C C . LEU A 1 521 ? 5.515 5.132 -12.238 1.00 95.69 521 LEU A C 1
ATOM 4078 O O . LEU A 1 521 ? 5.410 6.058 -13.046 1.00 95.69 521 LEU A O 1
ATOM 4082 N N . ASN A 1 522 ? 5.180 5.302 -10.958 1.00 87.06 522 ASN A N 1
ATOM 4083 C CA . ASN 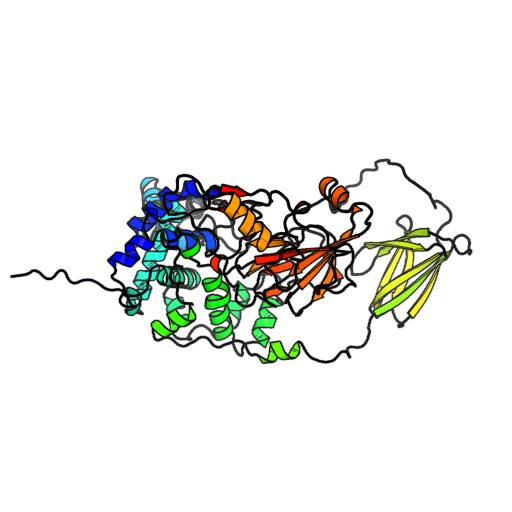A 1 522 ? 4.870 6.629 -10.407 1.00 87.06 522 ASN A CA 1
ATOM 4084 C C . ASN A 1 522 ? 6.092 7.259 -9.711 1.00 87.06 522 ASN A C 1
ATOM 4086 O O . ASN A 1 522 ? 6.247 8.484 -9.740 1.00 87.06 522 ASN A O 1
ATOM 4090 N N . SER A 1 523 ? 7.004 6.436 -9.184 1.00 86.56 523 SER A N 1
ATOM 4091 C CA . SER A 1 523 ? 8.239 6.841 -8.515 1.00 86.56 523 SER A CA 1
ATOM 4092 C C . SER A 1 523 ? 9.387 5.909 -8.891 1.00 86.56 523 SER A C 1
ATOM 4094 O O . SER A 1 523 ? 9.187 4.723 -9.155 1.00 86.56 523 SER A O 1
ATOM 4096 N N . ILE A 1 524 ? 10.595 6.467 -8.902 1.00 91.69 524 ILE A N 1
ATOM 4097 C CA . ILE A 1 524 ? 11.855 5.755 -9.107 1.00 91.69 524 ILE A CA 1
ATOM 4098 C C . ILE A 1 524 ? 12.742 6.094 -7.908 1.00 91.69 524 ILE A C 1
ATOM 4100 O O . ILE A 1 524 ? 12.811 7.256 -7.510 1.00 91.69 524 ILE A O 1
ATOM 4104 N N . ASN A 1 525 ? 13.361 5.075 -7.321 1.00 86.06 525 ASN A N 1
ATOM 4105 C CA . ASN A 1 525 ? 14.141 5.156 -6.085 1.00 86.06 525 ASN A CA 1
ATOM 4106 C C . ASN A 1 525 ? 15.624 4.804 -6.301 1.00 86.06 525 ASN A C 1
ATOM 4108 O O . ASN A 1 525 ? 16.370 4.685 -5.334 1.00 86.06 525 ASN A O 1
ATOM 4112 N N . VAL A 1 526 ? 16.027 4.610 -7.556 1.00 83.56 526 VAL A N 1
ATOM 4113 C CA . VAL A 1 526 ? 17.386 4.262 -7.980 1.00 83.56 526 VAL A CA 1
ATOM 4114 C C . VAL A 1 526 ? 17.839 5.198 -9.094 1.00 83.56 526 VAL A C 1
ATOM 4116 O O . VAL A 1 526 ? 17.015 5.786 -9.797 1.00 83.56 526 VAL A O 1
ATOM 4119 N N . SER A 1 527 ? 19.146 5.318 -9.266 1.00 84.19 527 SER A N 1
ATOM 4120 C CA . SER A 1 527 ? 19.796 6.096 -10.316 1.00 84.19 527 SER A CA 1
ATOM 4121 C C . SER A 1 527 ? 20.483 5.190 -11.334 1.00 84.19 527 SER A C 1
ATOM 4123 O O . SER A 1 527 ? 20.813 4.038 -11.058 1.00 84.19 527 SER A O 1
ATOM 4125 N N . GLU A 1 528 ? 20.703 5.715 -12.538 1.00 84.88 528 GLU A N 1
ATOM 4126 C CA . GLU A 1 528 ? 21.526 5.040 -13.543 1.00 84.88 528 GLU A CA 1
ATOM 4127 C C . GLU A 1 528 ? 22.947 4.806 -13.000 1.00 84.88 528 GLU A C 1
ATOM 4129 O O . GLU A 1 528 ? 23.559 5.707 -12.427 1.00 84.88 528 GLU A O 1
ATOM 4134 N N . GLY A 1 529 ? 23.449 3.581 -13.156 1.00 70.88 529 GLY A N 1
ATOM 4135 C CA . GLY A 1 529 ? 24.724 3.114 -12.613 1.00 70.88 529 GLY A CA 1
ATOM 4136 C C . GLY A 1 529 ? 24.651 2.486 -11.215 1.00 70.88 529 GLY A C 1
ATOM 4137 O O . GLY A 1 529 ? 25.646 1.901 -10.778 1.00 70.88 529 GLY A O 1
ATOM 4138 N N . ASP A 1 530 ? 23.507 2.549 -10.521 1.00 68.56 530 ASP A N 1
ATOM 4139 C CA . ASP A 1 530 ? 23.360 1.937 -9.196 1.00 68.56 530 ASP A CA 1
ATOM 4140 C C . ASP A 1 530 ? 23.573 0.421 -9.256 1.00 68.56 530 ASP A C 1
ATOM 4142 O O . ASP A 1 530 ? 22.995 -0.278 -10.091 1.00 68.56 530 ASP A O 1
ATOM 4146 N N . SER A 1 531 ? 24.383 -0.100 -8.332 1.00 65.38 531 SER A N 1
ATOM 4147 C CA . SER A 1 531 ? 24.600 -1.540 -8.179 1.00 65.38 531 SER A CA 1
ATOM 4148 C C . SER A 1 531 ? 23.543 -2.148 -7.261 1.00 65.38 531 SER A C 1
ATOM 4150 O O . SER A 1 531 ? 23.418 -1.794 -6.088 1.00 65.38 531 SER A O 1
ATOM 4152 N N . ILE A 1 532 ? 22.801 -3.109 -7.791 1.00 79.31 532 ILE A N 1
ATOM 4153 C CA . ILE A 1 532 ? 21.798 -3.887 -7.080 1.00 79.31 532 ILE A CA 1
ATOM 4154 C C . ILE A 1 532 ? 22.461 -5.142 -6.520 1.00 79.31 532 ILE A C 1
ATOM 4156 O O . ILE A 1 532 ? 22.648 -6.131 -7.221 1.00 79.31 532 ILE A O 1
ATOM 4160 N N . THR A 1 533 ? 22.805 -5.105 -5.235 1.00 65.50 533 THR A N 1
ATOM 4161 C CA . THR A 1 533 ? 23.486 -6.209 -4.530 1.00 65.50 533 THR A CA 1
ATOM 4162 C C . THR A 1 533 ? 22.544 -7.065 -3.683 1.00 65.50 533 THR A C 1
ATOM 4164 O O . THR A 1 533 ? 22.906 -8.153 -3.236 1.00 65.50 533 THR A O 1
ATOM 4167 N N . THR A 1 534 ? 21.315 -6.595 -3.466 1.00 71.00 534 THR A N 1
ATOM 4168 C CA . THR A 1 534 ? 20.256 -7.326 -2.769 1.00 71.00 534 THR A CA 1
ATOM 4169 C C . THR A 1 534 ? 18.948 -7.221 -3.531 1.00 71.00 534 THR A C 1
ATOM 4171 O O . THR A 1 534 ? 18.633 -6.196 -4.135 1.00 71.00 534 THR A O 1
ATOM 4174 N N . LEU A 1 535 ? 18.165 -8.296 -3.479 1.00 75.19 535 LEU A N 1
ATOM 4175 C CA . LEU A 1 535 ? 16.895 -8.358 -4.183 1.00 75.19 535 LEU A CA 1
ATOM 4176 C C . LEU A 1 535 ? 15.746 -7.659 -3.436 1.00 75.19 535 LEU A C 1
ATOM 4178 O O . LEU A 1 535 ? 14.674 -7.456 -3.993 1.00 75.19 535 LEU A O 1
ATOM 4182 N N . ASP A 1 536 ? 15.970 -7.257 -2.185 1.00 77.81 536 ASP A N 1
ATOM 4183 C CA . ASP A 1 536 ? 14.986 -6.506 -1.397 1.00 77.81 536 ASP A CA 1
ATOM 4184 C C . ASP A 1 536 ? 15.084 -4.982 -1.624 1.00 77.81 536 ASP A C 1
ATOM 4186 O O . ASP A 1 536 ? 14.329 -4.215 -1.022 1.00 77.81 536 ASP A O 1
ATOM 4190 N N . THR A 1 537 ? 15.984 -4.528 -2.508 1.00 81.25 537 THR A N 1
ATOM 4191 C CA . THR A 1 537 ? 16.078 -3.120 -2.919 1.00 81.25 537 THR A CA 1
ATOM 4192 C C . THR A 1 537 ? 14.778 -2.680 -3.585 1.00 81.25 537 THR A C 1
ATOM 4194 O O . THR A 1 537 ? 14.340 -3.268 -4.570 1.00 81.25 537 THR A O 1
ATOM 4197 N N . VAL A 1 538 ? 14.160 -1.617 -3.075 1.00 90.06 538 VAL A N 1
ATOM 4198 C CA . VAL A 1 538 ? 12.987 -1.012 -3.715 1.00 90.06 538 VAL A CA 1
ATOM 4199 C C . VAL A 1 538 ? 13.470 -0.159 -4.884 1.00 90.06 538 VAL A C 1
ATOM 4201 O O . VAL A 1 538 ? 14.075 0.887 -4.669 1.00 90.06 538 VAL A O 1
ATOM 4204 N N . LEU A 1 539 ? 13.198 -0.596 -6.116 1.00 88.69 539 LEU A N 1
ATOM 4205 C CA . LEU A 1 539 ? 13.588 0.136 -7.329 1.00 88.69 539 LEU A CA 1
ATOM 4206 C C . LEU A 1 539 ? 12.724 1.381 -7.553 1.00 88.69 539 LEU A C 1
ATOM 4208 O O . LEU A 1 539 ? 13.156 2.364 -8.146 1.00 88.69 539 LEU A O 1
ATOM 4212 N N . GLY A 1 540 ? 11.481 1.338 -7.086 1.00 93.19 540 GLY A N 1
ATOM 4213 C CA . GLY A 1 540 ? 10.476 2.359 -7.332 1.00 93.19 540 GLY A CA 1
ATOM 4214 C C . GLY A 1 540 ? 9.094 1.853 -6.953 1.00 93.19 540 GLY A C 1
ATOM 4215 O O . GLY A 1 540 ? 8.960 0.887 -6.194 1.00 93.19 540 GLY A O 1
ATOM 4216 N N . LYS A 1 541 ? 8.064 2.472 -7.523 1.00 91.31 541 LYS A N 1
ATOM 4217 C CA . LYS A 1 541 ? 6.672 2.063 -7.330 1.00 91.31 541 LYS A CA 1
ATOM 4218 C C . LYS A 1 541 ? 5.908 2.001 -8.643 1.00 91.31 541 LYS A C 1
ATOM 4220 O O . LYS A 1 541 ? 6.106 2.838 -9.528 1.00 91.31 541 LYS A O 1
ATOM 4225 N N . THR A 1 542 ? 5.014 1.021 -8.744 1.00 92.75 542 THR A N 1
ATOM 4226 C CA . THR A 1 542 ? 4.034 0.902 -9.830 1.00 92.75 542 THR A CA 1
ATOM 4227 C C . THR A 1 542 ? 3.228 2.187 -9.965 1.00 92.75 542 THR A C 1
ATOM 4229 O O . THR A 1 542 ? 3.093 2.965 -9.018 1.00 92.75 542 THR A O 1
ATOM 4232 N N . GLY A 1 543 ? 2.697 2.439 -11.154 1.00 87.00 543 GLY A N 1
ATOM 4233 C CA . GLY A 1 543 ? 1.964 3.663 -11.408 1.00 87.00 543 GLY A CA 1
ATOM 4234 C C . GLY A 1 543 ? 1.096 3.597 -12.647 1.00 87.00 543 GLY A C 1
ATOM 4235 O O . GLY A 1 543 ? 0.711 2.534 -13.119 1.00 87.00 543 GLY A O 1
ATOM 4236 N N . ASN A 1 544 ? 0.799 4.780 -13.165 1.00 87.00 544 ASN A N 1
ATOM 4237 C CA . ASN A 1 544 ? -0.021 4.996 -14.345 1.00 87.00 544 ASN A CA 1
ATOM 4238 C C . ASN A 1 544 ? 0.649 5.976 -15.325 1.00 87.00 544 ASN A C 1
ATOM 4240 O O . ASN A 1 544 ? -0.032 6.635 -16.103 1.00 87.00 544 ASN A O 1
ATOM 4244 N N . SER A 1 545 ? 1.975 6.143 -15.276 1.00 88.06 545 SER A N 1
ATOM 4245 C CA . SER A 1 545 ? 2.653 7.092 -16.169 1.00 88.06 545 SER A CA 1
ATOM 4246 C C . SER A 1 545 ? 2.744 6.568 -17.613 1.00 88.06 545 SER A C 1
ATOM 4248 O O . SER A 1 545 ? 2.646 5.369 -17.887 1.00 88.06 545 SER A O 1
ATOM 4250 N N . GLY A 1 546 ? 2.931 7.473 -18.577 1.00 85.31 546 GLY A N 1
ATOM 4251 C CA . GLY A 1 546 ? 2.907 7.122 -19.999 1.00 85.31 546 GLY A CA 1
ATOM 4252 C C . GLY A 1 546 ? 1.477 6.954 -20.517 1.00 85.31 546 GLY A C 1
ATOM 4253 O O . GLY A 1 546 ? 0.605 7.760 -20.209 1.00 85.31 546 GLY A O 1
ATOM 4254 N N . ASN A 1 547 ? 1.222 5.923 -21.323 1.00 82.31 547 ASN A N 1
ATOM 4255 C CA . ASN A 1 547 ? -0.115 5.664 -21.880 1.00 82.31 547 ASN A CA 1
ATOM 4256 C C . ASN A 1 547 ? -1.056 4.918 -20.911 1.00 82.31 547 ASN A C 1
ATOM 4258 O O . ASN A 1 547 ? -2.222 4.720 -21.240 1.00 82.31 547 ASN A O 1
ATOM 4262 N N . ALA A 1 548 ? -0.579 4.543 -19.721 1.00 83.06 548 ALA A N 1
ATOM 4263 C CA . ALA A 1 548 ? -1.379 3.914 -18.675 1.00 83.06 548 ALA A CA 1
ATOM 4264 C C . ALA A 1 548 ? -2.176 4.929 -17.830 1.00 83.06 548 ALA A C 1
ATOM 4266 O O . ALA A 1 548 ? -2.749 4.549 -16.817 1.00 83.06 548 ALA A O 1
ATOM 4267 N N . GLY A 1 549 ? -2.245 6.205 -18.238 1.00 74.88 549 GLY A N 1
ATOM 4268 C CA . GLY A 1 549 ? -2.768 7.336 -17.452 1.00 74.88 549 GLY A CA 1
ATOM 4269 C C . GLY A 1 549 ? -4.100 7.107 -16.735 1.00 74.88 549 GLY A C 1
ATOM 4270 O O . GLY A 1 549 ? -4.261 7.536 -15.594 1.00 74.88 549 GLY A O 1
ATOM 4271 N N . SER A 1 550 ? -5.039 6.400 -17.366 1.00 73.75 550 SER A N 1
ATOM 4272 C CA . SER A 1 550 ? -6.367 6.110 -16.807 1.00 73.75 550 SER A CA 1
ATOM 4273 C C . SER A 1 550 ? -6.431 4.855 -15.924 1.00 73.75 550 SER A C 1
ATOM 4275 O O . SER A 1 550 ? -7.480 4.564 -15.362 1.00 73.75 550 SER A O 1
ATOM 4277 N N . MET A 1 551 ? -5.346 4.087 -15.821 1.00 77.12 551 MET A N 1
ATOM 4278 C CA . MET A 1 551 ? -5.289 2.774 -15.172 1.00 77.12 551 MET A CA 1
ATOM 4279 C C . MET A 1 551 ? -4.767 2.900 -13.734 1.00 77.12 551 MET A C 1
ATOM 4281 O O . MET A 1 551 ? -3.683 2.429 -13.392 1.00 77.12 551 MET A O 1
ATOM 4285 N N . THR A 1 552 ? -5.513 3.609 -12.886 1.00 70.06 552 THR A N 1
ATOM 4286 C CA . THR A 1 552 ? -5.080 3.963 -11.521 1.00 70.06 552 THR A CA 1
ATOM 4287 C C . THR A 1 552 ? -5.389 2.904 -10.465 1.00 70.06 552 THR A C 1
ATOM 4289 O O . THR A 1 552 ? -4.765 2.923 -9.407 1.00 70.06 552 THR A O 1
ATOM 4292 N N . ARG A 1 553 ? -6.315 1.981 -10.745 1.00 66.69 553 ARG A N 1
ATOM 4293 C CA . ARG A 1 553 ? -6.697 0.856 -9.873 1.00 66.69 553 ARG A CA 1
ATOM 4294 C C . ARG A 1 553 ? -6.780 -0.438 -10.669 1.00 66.69 553 ARG A C 1
ATOM 4296 O O . ARG A 1 553 ? -6.946 -0.387 -11.891 1.00 66.69 553 ARG A O 1
ATOM 4303 N N . ILE A 1 554 ? -6.680 -1.585 -10.003 1.00 72.50 554 ILE A N 1
ATOM 4304 C CA . ILE A 1 554 ? -6.746 -2.907 -10.650 1.00 72.50 554 ILE A CA 1
ATOM 4305 C C . ILE A 1 554 ? -7.986 -3.048 -11.554 1.00 72.50 554 ILE A C 1
ATOM 4307 O O . ILE A 1 554 ? -7.871 -3.492 -12.695 1.00 72.50 554 ILE A O 1
ATOM 4311 N N . GLU A 1 555 ? -9.156 -2.573 -11.120 1.00 63.22 555 GLU A N 1
ATOM 4312 C CA . GLU A 1 555 ? -10.401 -2.610 -11.903 1.00 63.22 555 GLU A CA 1
ATOM 4313 C C . GLU A 1 555 ? -10.406 -1.756 -13.174 1.00 63.22 555 GLU A C 1
ATOM 4315 O O . GLU A 1 555 ? -11.186 -1.998 -14.105 1.00 63.22 555 GLU A O 1
ATOM 4320 N N . ASP A 1 556 ? -9.517 -0.772 -13.220 1.00 63.75 556 ASP A N 1
ATOM 4321 C CA . ASP A 1 556 ? -9.289 0.096 -14.367 1.00 63.75 556 ASP A CA 1
ATOM 4322 C C . ASP A 1 556 ? -8.058 -0.360 -15.171 1.00 63.75 556 ASP A C 1
ATOM 4324 O O . ASP A 1 556 ? -7.717 0.232 -16.193 1.00 63.75 556 ASP A O 1
ATOM 4328 N N . GLY A 1 557 ? -7.431 -1.465 -14.753 1.00 73.50 557 GLY A N 1
ATOM 4329 C CA . GLY A 1 557 ? -6.304 -2.104 -15.414 1.00 73.50 557 GLY A CA 1
ATOM 4330 C C . GLY A 1 557 ? -4.938 -1.671 -14.900 1.00 73.50 557 GLY A C 1
ATOM 4331 O O . GLY A 1 557 ? -3.990 -1.742 -15.675 1.00 73.50 557 GLY A O 1
ATOM 4332 N N . SER A 1 558 ? -4.819 -1.186 -13.660 1.00 83.25 558 SER A N 1
ATOM 4333 C CA . SER A 1 558 ? -3.522 -0.815 -13.075 1.00 83.25 558 SER A CA 1
ATOM 4334 C C . SER A 1 558 ? -2.568 -2.006 -13.023 1.00 83.25 558 SER A C 1
ATOM 4336 O O . SER A 1 558 ? -2.976 -3.140 -12.751 1.00 83.25 558 SER A O 1
ATOM 4338 N N . HIS A 1 559 ? -1.310 -1.757 -13.376 1.00 91.75 559 HIS A N 1
ATOM 4339 C CA . HIS A 1 559 ? -0.314 -2.802 -13.558 1.00 91.75 559 HIS A CA 1
ATOM 4340 C C . HIS A 1 559 ? 1.115 -2.268 -13.473 1.00 91.75 559 HIS A C 1
ATOM 4342 O O . HIS A 1 559 ? 1.380 -1.076 -13.621 1.00 91.75 559 HIS A O 1
ATOM 4348 N N . LEU A 1 560 ? 2.048 -3.200 -13.302 1.00 94.94 560 LEU A N 1
ATOM 4349 C CA . LEU A 1 560 ? 3.434 -3.055 -13.715 1.00 94.94 560 LEU A CA 1
ATOM 4350 C C . LEU A 1 560 ? 3.590 -3.651 -15.114 1.00 94.94 560 LEU A C 1
ATOM 4352 O O . LEU A 1 560 ? 3.334 -4.839 -15.297 1.00 94.94 560 LEU A O 1
ATOM 4356 N N . HIS A 1 561 ? 4.063 -2.866 -16.077 1.00 94.81 561 HIS A N 1
ATOM 4357 C CA . HIS A 1 561 ? 4.505 -3.426 -17.352 1.00 94.81 561 HIS A CA 1
ATOM 4358 C C . HIS A 1 561 ? 5.957 -3.887 -17.231 1.00 94.81 561 HIS A C 1
ATOM 4360 O O . HIS A 1 561 ? 6.835 -3.100 -16.862 1.00 94.81 561 HIS A O 1
ATOM 4366 N N . PHE A 1 562 ? 6.192 -5.168 -17.508 1.00 95.75 562 PHE A N 1
ATOM 4367 C CA . PHE A 1 562 ? 7.474 -5.836 -17.329 1.00 95.75 562 PHE A CA 1
ATOM 4368 C C . PHE A 1 562 ? 7.966 -6.439 -18.646 1.00 95.75 562 PHE A C 1
ATOM 4370 O O . PHE A 1 562 ? 7.233 -7.174 -19.307 1.00 95.75 562 PHE A O 1
ATOM 4377 N N . GLU A 1 563 ? 9.216 -6.169 -19.025 1.00 94.31 563 GLU A N 1
ATOM 4378 C CA . GLU A 1 563 ? 9.822 -6.773 -20.218 1.00 94.31 563 GLU A CA 1
ATOM 4379 C C . GLU A 1 563 ? 11.160 -7.442 -19.930 1.00 94.31 563 GLU A C 1
ATOM 4381 O O . GLU A 1 563 ? 11.857 -7.098 -18.975 1.00 94.31 563 GLU A O 1
ATOM 4386 N N . VAL A 1 564 ? 11.539 -8.338 -20.842 1.00 93.69 564 VAL A N 1
ATOM 4387 C CA . VAL A 1 564 ? 12.859 -8.961 -20.906 1.00 93.69 564 VAL A CA 1
ATOM 4388 C C . VAL A 1 564 ? 13.471 -8.668 -22.270 1.00 93.69 564 VAL A C 1
ATOM 4390 O O . VAL A 1 564 ? 12.814 -8.839 -23.302 1.00 93.69 564 VAL A O 1
ATOM 4393 N N . ARG A 1 565 ? 14.725 -8.213 -22.292 1.00 91.25 565 ARG A N 1
ATOM 4394 C CA . ARG A 1 565 ? 15.431 -7.827 -23.520 1.00 91.25 565 ARG A CA 1
ATOM 4395 C C . ARG A 1 565 ? 16.860 -8.354 -23.561 1.00 91.25 565 ARG A C 1
ATOM 4397 O O . ARG A 1 565 ? 17.504 -8.470 -22.527 1.00 91.25 565 ARG A O 1
ATOM 4404 N N . SER A 1 566 ? 17.362 -8.597 -24.770 1.00 86.38 566 SER A N 1
ATOM 4405 C CA . SER A 1 566 ? 18.768 -8.932 -25.040 1.00 86.38 566 SER A CA 1
ATOM 4406 C C . SER A 1 566 ? 19.650 -7.711 -25.332 1.00 86.38 566 SER A C 1
ATOM 4408 O O . SER A 1 566 ? 20.862 -7.838 -25.409 1.00 86.38 566 SER A O 1
ATOM 4410 N N . GLU A 1 567 ? 19.059 -6.532 -25.539 1.00 80.62 567 GLU A N 1
ATOM 4411 C CA . GLU A 1 567 ? 19.774 -5.268 -25.774 1.00 80.62 567 GLU A CA 1
ATOM 4412 C C . GLU A 1 567 ? 18.888 -4.064 -25.415 1.00 80.62 567 GLU A C 1
ATOM 4414 O O . GLU A 1 567 ? 17.655 -4.131 -25.457 1.00 80.62 567 GLU A O 1
ATOM 4419 N N . ILE A 1 568 ? 19.526 -2.935 -25.090 1.00 72.25 568 ILE A N 1
ATOM 4420 C CA . ILE A 1 568 ? 18.851 -1.710 -24.620 1.00 72.25 568 ILE A CA 1
ATOM 4421 C C . ILE A 1 568 ? 18.907 -0.542 -25.605 1.00 72.25 568 ILE A C 1
ATOM 4423 O O . ILE A 1 568 ? 18.147 0.414 -25.460 1.00 72.25 568 ILE A O 1
ATOM 4427 N N . MET A 1 569 ? 19.779 -0.609 -26.616 1.00 63.94 569 MET A N 1
ATOM 4428 C CA . MET A 1 569 ? 20.020 0.497 -27.553 1.00 63.94 569 MET A CA 1
ATOM 4429 C C . MET A 1 569 ? 18.961 0.605 -28.658 1.00 63.94 569 MET A C 1
ATOM 4431 O O . MET A 1 569 ? 18.936 1.590 -29.396 1.00 63.94 569 MET A O 1
ATOM 4435 N N . LYS A 1 570 ? 18.066 -0.384 -28.781 1.00 64.69 570 LYS A N 1
ATOM 4436 C CA . LYS A 1 570 ? 17.017 -0.403 -29.806 1.00 64.69 570 LYS A CA 1
ATOM 4437 C C . LYS A 1 570 ? 15.675 0.133 -29.299 1.00 64.69 570 LYS A C 1
ATOM 4439 O O . LYS A 1 570 ? 15.336 0.066 -28.118 1.00 64.69 570 LYS A O 1
ATOM 4444 N N . SER A 1 571 ? 14.913 0.703 -30.236 1.00 61.53 571 SER A N 1
ATOM 4445 C CA . SER A 1 571 ? 13.702 1.496 -29.981 1.00 61.53 571 SER A CA 1
ATOM 4446 C C . SER A 1 571 ? 12.640 0.767 -29.159 1.00 61.53 571 SER A C 1
ATOM 4448 O O . SER A 1 571 ? 12.038 -0.193 -29.631 1.00 61.53 571 SER A O 1
ATOM 4450 N N . MET A 1 572 ? 12.265 1.313 -27.997 1.00 65.44 572 MET A N 1
ATOM 4451 C CA . MET A 1 572 ? 11.130 0.786 -27.224 1.00 65.44 572 MET A CA 1
ATOM 4452 C C . MET A 1 572 ? 9.777 0.906 -27.958 1.00 65.44 572 MET A C 1
ATOM 4454 O O . MET A 1 572 ? 8.771 0.418 -27.461 1.00 65.44 572 MET A O 1
ATOM 4458 N N . GLY A 1 573 ? 9.733 1.497 -29.156 1.00 59.75 573 GLY A N 1
ATOM 4459 C CA . GLY A 1 573 ? 8.553 1.558 -30.013 1.00 59.75 573 GLY A CA 1
ATOM 4460 C C . GLY A 1 573 ? 8.192 0.239 -30.714 1.00 59.75 573 GLY A C 1
ATOM 4461 O O . GLY A 1 573 ? 8.779 -0.822 -30.486 1.00 59.75 573 GLY A O 1
ATOM 4462 N N . LYS A 1 574 ? 7.189 0.316 -31.601 1.00 56.84 574 LYS A N 1
ATOM 4463 C CA . LYS A 1 574 ? 6.486 -0.827 -32.226 1.00 56.84 574 LYS A CA 1
ATOM 4464 C C . LYS A 1 574 ? 7.375 -1.790 -33.037 1.00 56.84 574 LYS A C 1
ATOM 4466 O O . LYS A 1 574 ? 6.994 -2.939 -33.224 1.00 56.84 574 LYS A O 1
ATOM 4471 N N . SER A 1 575 ? 8.539 -1.348 -33.517 1.00 57.31 575 SER A N 1
ATOM 4472 C CA . SER A 1 575 ? 9.435 -2.132 -34.384 1.00 57.31 575 SER A CA 1
ATOM 4473 C C . SER A 1 575 ? 10.404 -3.059 -33.633 1.00 57.31 575 SER A C 1
ATOM 4475 O O . SER A 1 575 ? 11.019 -3.926 -34.249 1.00 57.31 575 SER A O 1
ATOM 4477 N N . GLY A 1 576 ? 10.550 -2.917 -32.313 1.00 63.38 576 GLY A N 1
ATOM 4478 C CA . GLY A 1 576 ? 11.649 -3.532 -31.562 1.00 63.38 576 GLY A CA 1
ATOM 4479 C C . GLY A 1 576 ? 11.451 -4.981 -31.090 1.00 63.38 576 GLY A C 1
ATOM 4480 O O . GLY A 1 576 ? 11.750 -5.294 -29.942 1.00 63.38 576 GLY A O 1
ATOM 4481 N N . MET A 1 577 ? 10.888 -5.869 -31.906 1.00 71.62 577 MET A N 1
ATOM 4482 C CA . MET A 1 577 ? 10.563 -7.233 -31.449 1.00 71.62 577 MET A CA 1
ATOM 4483 C C . MET A 1 577 ? 11.734 -8.217 -31.477 1.00 71.62 577 MET A C 1
ATOM 4485 O O . MET A 1 577 ? 11.709 -9.197 -30.742 1.00 71.62 577 MET A O 1
ATOM 4489 N N . SER A 1 578 ? 12.763 -7.970 -32.289 1.00 78.56 578 SER A N 1
ATOM 4490 C CA . SER A 1 578 ? 13.871 -8.916 -32.506 1.00 78.56 578 SER A CA 1
ATOM 4491 C C . SER A 1 578 ? 14.760 -9.151 -31.281 1.00 78.56 578 SER A C 1
ATOM 4493 O O . SER A 1 578 ? 15.542 -10.093 -31.279 1.00 78.56 578 SER A O 1
ATOM 4495 N N . TYR A 1 579 ? 14.665 -8.290 -30.270 1.00 82.19 579 TYR A N 1
ATOM 4496 C CA . TYR A 1 579 ? 15.482 -8.329 -29.055 1.00 82.19 579 TYR A CA 1
ATOM 4497 C C . TYR A 1 579 ? 14.662 -8.430 -27.773 1.00 82.19 579 TYR A C 1
ATOM 4499 O O . TYR A 1 579 ? 15.199 -8.292 -26.675 1.00 82.19 579 TYR A O 1
ATOM 4507 N N . ARG A 1 580 ? 13.349 -8.622 -27.900 1.00 86.81 580 ARG A N 1
ATOM 4508 C CA . ARG A 1 580 ? 12.462 -8.847 -26.765 1.00 86.81 580 ARG A CA 1
ATOM 4509 C C . ARG A 1 580 ? 12.226 -10.339 -26.612 1.00 86.81 580 ARG A C 1
ATOM 4511 O O . ARG A 1 580 ? 11.991 -11.040 -27.596 1.00 86.81 580 ARG A O 1
ATOM 4518 N N . LEU A 1 581 ? 12.285 -10.805 -25.376 1.00 87.19 581 LEU A N 1
ATOM 4519 C CA . LEU A 1 581 ? 11.972 -12.175 -25.007 1.00 87.19 581 LEU A CA 1
ATOM 4520 C C . LEU A 1 581 ? 10.612 -12.187 -24.307 1.00 87.19 581 LEU A C 1
ATOM 4522 O O . LEU A 1 581 ? 10.248 -11.209 -23.656 1.00 87.19 581 LEU A O 1
ATOM 4526 N N . ASP A 1 582 ? 9.887 -13.302 -24.422 1.00 87.25 582 ASP A N 1
ATOM 4527 C CA . ASP A 1 582 ? 8.682 -13.542 -23.622 1.00 87.25 582 ASP A CA 1
ATOM 4528 C C . ASP A 1 582 ? 9.055 -13.451 -22.131 1.00 87.25 582 ASP A C 1
ATOM 4530 O O . ASP A 1 582 ? 9.880 -14.254 -21.684 1.00 87.25 582 ASP A O 1
ATOM 4534 N N . PRO A 1 583 ? 8.509 -12.492 -21.358 1.00 91.62 583 PRO A N 1
ATOM 4535 C CA . PRO A 1 583 ? 8.824 -12.359 -19.940 1.00 91.62 583 PRO A CA 1
ATOM 4536 C C . PRO A 1 583 ? 8.198 -13.449 -19.074 1.00 91.62 583 PRO A C 1
ATOM 4538 O O . PRO A 1 583 ? 8.672 -13.682 -17.965 1.00 91.62 583 PRO A O 1
ATOM 4541 N N . PHE A 1 584 ? 7.140 -14.118 -19.539 1.00 87.12 584 PHE A N 1
ATOM 4542 C CA . PHE A 1 584 ? 6.364 -15.030 -18.701 1.00 87.12 584 PHE A CA 1
ATOM 4543 C C . PHE A 1 584 ? 7.204 -16.191 -18.119 1.00 87.12 584 PHE A C 1
ATOM 4545 O O . PHE A 1 584 ? 7.134 -16.397 -16.909 1.00 87.12 584 PHE A O 1
ATOM 4552 N N . PRO A 1 585 ? 8.079 -16.889 -18.880 1.00 87.88 585 PRO A N 1
ATOM 4553 C CA . PRO A 1 585 ? 8.963 -17.935 -18.339 1.00 87.88 585 PRO A CA 1
ATOM 4554 C C . PRO A 1 585 ? 9.971 -17.446 -17.288 1.00 87.88 585 PRO A C 1
ATOM 4556 O O . PRO A 1 585 ? 10.489 -18.234 -16.491 1.00 87.88 585 PRO A O 1
ATOM 4559 N N . TRP A 1 586 ? 10.282 -16.149 -17.288 1.00 88.75 586 TRP A N 1
ATOM 4560 C CA . TRP A 1 586 ? 11.213 -15.561 -16.330 1.00 88.75 586 TRP A CA 1
ATOM 4561 C C . TRP A 1 586 ? 10.568 -15.385 -14.965 1.00 88.75 586 TRP A C 1
ATOM 4563 O O . TRP A 1 586 ? 11.262 -15.420 -13.954 1.00 88.75 586 TRP A O 1
ATOM 4573 N N . LEU A 1 587 ? 9.250 -15.287 -14.902 1.00 88.94 587 LEU A N 1
ATOM 4574 C CA . LEU A 1 587 ? 8.549 -15.069 -13.657 1.00 88.94 587 LEU A CA 1
ATOM 4575 C C . LEU A 1 587 ? 8.144 -16.393 -12.991 1.00 88.94 587 LEU A C 1
ATOM 4577 O O . LEU A 1 587 ? 7.745 -17.352 -13.648 1.00 88.94 587 LEU A O 1
ATOM 4581 N N . ASP A 1 588 ? 8.254 -16.449 -11.668 1.00 81.94 588 ASP A N 1
ATOM 4582 C CA . ASP A 1 588 ? 7.950 -17.646 -10.889 1.00 81.94 588 ASP A CA 1
ATOM 4583 C C . ASP A 1 588 ? 6.474 -17.677 -10.492 1.00 81.94 588 ASP A C 1
ATOM 4585 O O . ASP A 1 588 ? 5.961 -16.726 -9.900 1.00 81.94 588 ASP A O 1
ATOM 4589 N N . ASN A 1 589 ? 5.803 -18.802 -10.753 1.00 81.56 589 ASN A N 1
ATOM 4590 C CA . ASN A 1 589 ? 4.430 -19.072 -10.311 1.00 81.56 589 ASN A CA 1
ATOM 4591 C C . ASN A 1 589 ? 3.409 -17.992 -10.722 1.00 81.56 589 ASN A C 1
ATOM 4593 O O . ASN A 1 589 ? 2.471 -17.709 -9.974 1.00 81.56 589 ASN A O 1
ATOM 4597 N N . CYS A 1 590 ? 3.593 -17.376 -11.893 1.00 79.38 590 CYS A N 1
ATOM 4598 C CA . CYS A 1 590 ? 2.627 -16.417 -12.415 1.00 79.38 590 CYS A CA 1
ATOM 4599 C C . CYS A 1 590 ? 1.431 -17.098 -13.055 1.00 79.38 590 CYS A C 1
ATOM 4601 O O . CYS A 1 590 ? 1.580 -18.016 -13.860 1.00 79.38 590 CYS A O 1
ATOM 4603 N N . MET A 1 591 ? 0.246 -16.595 -12.737 1.00 79.44 591 MET A N 1
ATOM 4604 C CA . MET A 1 591 ? -1.014 -17.057 -13.307 1.00 79.44 591 MET A CA 1
ATOM 4605 C C . MET A 1 591 ? -2.043 -15.934 -13.287 1.00 79.44 591 MET A C 1
ATOM 4607 O O . MET A 1 591 ? -1.875 -14.940 -12.584 1.00 79.44 591 MET A O 1
ATOM 4611 N N . THR A 1 592 ? -3.128 -16.087 -14.037 1.00 77.12 592 THR A N 1
ATOM 4612 C CA . THR A 1 592 ? -4.331 -15.281 -13.819 1.00 77.12 592 THR A CA 1
ATOM 4613 C C . THR A 1 592 ? -5.310 -16.105 -12.994 1.00 77.12 592 THR A C 1
ATOM 4615 O O . THR A 1 592 ? -5.824 -17.109 -13.479 1.00 77.12 592 THR A O 1
ATOM 4618 N N . THR A 1 593 ? -5.573 -15.690 -11.754 1.00 70.50 593 THR A N 1
ATOM 4619 C CA . THR A 1 593 ? -6.640 -16.263 -10.917 1.00 70.50 593 THR A CA 1
ATOM 4620 C C . THR A 1 593 ? -7.849 -15.333 -10.871 1.00 70.50 593 THR A C 1
ATOM 4622 O O . THR A 1 593 ? -7.695 -14.151 -10.571 1.00 70.50 593 THR A O 1
ATOM 4625 N N . GLU A 1 594 ? -9.044 -15.858 -11.134 1.00 65.12 594 GLU A N 1
ATOM 4626 C CA . GLU A 1 594 ? -10.315 -15.130 -11.033 1.00 65.12 594 GLU A CA 1
ATOM 4627 C C . GLU A 1 594 ? -11.432 -16.095 -10.613 1.00 65.12 594 GLU A C 1
ATOM 4629 O O . GLU A 1 594 ? -11.610 -17.143 -11.233 1.00 65.12 594 GLU A O 1
ATOM 4634 N N . ASN A 1 595 ? -12.169 -15.770 -9.543 1.00 58.28 595 ASN A N 1
ATOM 4635 C CA . ASN A 1 595 ? -13.249 -16.610 -8.995 1.00 58.28 595 ASN A CA 1
ATOM 4636 C C . ASN A 1 595 ? -12.891 -18.108 -8.851 1.00 58.28 595 ASN A C 1
ATOM 4638 O O . ASN A 1 595 ? -13.694 -18.989 -9.151 1.00 58.28 595 ASN A O 1
ATOM 4642 N N . GLY A 1 596 ? -11.661 -18.407 -8.420 1.00 58.16 596 GLY A N 1
ATOM 4643 C CA . GLY A 1 596 ? -11.171 -19.777 -8.228 1.00 58.16 596 GLY A CA 1
ATOM 4644 C C . GLY A 1 596 ? -10.680 -20.487 -9.496 1.00 58.16 596 GLY A C 1
ATOM 4645 O O . GLY A 1 596 ? -10.059 -21.542 -9.374 1.00 58.16 596 GLY A O 1
ATOM 4646 N N . VAL A 1 597 ? -10.872 -19.910 -10.687 1.00 59.88 597 VAL A N 1
ATOM 4647 C CA . VAL A 1 597 ? -10.282 -20.418 -11.933 1.00 59.88 597 VAL A CA 1
ATOM 4648 C C . VAL A 1 597 ? -8.905 -19.823 -12.147 1.00 59.88 597 VAL A C 1
ATOM 4650 O O . VAL A 1 597 ? -8.682 -18.635 -11.924 1.00 59.88 597 VAL A O 1
ATOM 4653 N N . LYS A 1 598 ? -7.973 -20.688 -12.546 1.00 69.50 598 LYS A N 1
ATOM 4654 C CA . LYS A 1 598 ? -6.552 -20.390 -12.680 1.00 69.50 598 LYS A CA 1
ATOM 4655 C C . LYS A 1 598 ? -6.127 -20.655 -14.110 1.00 69.50 598 LYS A C 1
ATOM 4657 O O . LYS A 1 598 ? -6.219 -21.785 -14.568 1.00 69.50 598 LYS A O 1
ATOM 4662 N N . VAL A 1 599 ? -5.619 -19.628 -14.774 1.00 69.38 599 VAL A N 1
ATOM 4663 C CA . VAL A 1 599 ? -5.030 -19.742 -16.104 1.00 69.38 599 VAL A CA 1
ATOM 4664 C C . VAL A 1 599 ? -3.524 -19.614 -15.977 1.00 69.38 599 VAL A C 1
ATOM 4666 O O . VAL A 1 599 ? -2.991 -18.558 -15.625 1.00 69.38 599 VAL A O 1
ATOM 4669 N N . ASN A 1 600 ? -2.846 -20.712 -16.282 1.00 64.19 600 ASN A N 1
ATOM 4670 C CA . ASN A 1 600 ? -1.401 -20.763 -16.406 1.00 64.19 600 ASN A CA 1
ATOM 4671 C C . ASN A 1 600 ? -1.061 -20.543 -17.881 1.00 64.19 600 ASN A C 1
ATOM 4673 O O . ASN A 1 600 ? -0.824 -21.533 -18.573 1.00 64.19 600 ASN A O 1
ATOM 4677 N N . ARG A 1 601 ? -1.043 -19.266 -18.312 1.00 59.75 601 ARG A N 1
ATOM 4678 C CA . ARG A 1 601 ? -0.562 -18.735 -19.613 1.00 59.75 601 ARG A CA 1
ATOM 4679 C C . ARG A 1 601 ? -1.609 -18.141 -20.562 1.00 59.75 601 ARG A C 1
ATOM 4681 O O . ARG A 1 601 ? -2.482 -18.873 -21.078 1.00 59.75 601 ARG A O 1
#

Radius of gyration: 28.75 Å; chains: 1; bounding box: 113×52×73 Å